Protein AF-A0A7C8ANI1-F1 (afdb_monomer)

Sequence (392 aa):
MEYELHLIQESIRAARFAHRLLIIVSVVALIFAFSPIEDNVYKNAVKELNALLSLDMHELELRYVLRTHPTPNDYLYVKSIISSYDIDLSADTTIYPFIKIELHPPLINNSIHLNYLKMEDINTAVTSPHQLYVSIAKIDQYFEDDLRNFLQSNKTELRQCDKITRIIPSYSTDNIVNITFECYNVSTGGTKYTSAQLSHPLESDKFILPFNFLDEISKANEYNTLLLKRNADNLFLPYTKQVWDQVRSELPLEARNILARKDLPLEKRLEVFGASIPQKLISKIMPGLLFAMSIYFLVHIRYLIRQQKCNHIRNYPWVITMSGFLSTAVSVTTVLLLPVIALIGTIIATWTGHISALFVVTVVISVFTMMFLVVALVEVIAIKKNTVSAKG

Structure (mmCIF, N/CA/C/O backbone):
data_AF-A0A7C8ANI1-F1
#
_entry.id   AF-A0A7C8ANI1-F1
#
loop_
_atom_site.group_PDB
_atom_site.id
_atom_site.type_symbol
_atom_site.label_atom_id
_atom_site.label_alt_id
_atom_site.label_comp_id
_atom_site.label_asym_id
_atom_site.label_entity_id
_atom_site.label_seq_id
_atom_site.pdbx_PDB_ins_code
_atom_site.Cartn_x
_atom_site.Cartn_y
_atom_site.Cartn_z
_atom_site.occupancy
_atom_site.B_iso_or_equiv
_atom_site.auth_seq_id
_atom_site.auth_comp_id
_atom_site.auth_asym_id
_atom_site.auth_atom_id
_atom_site.pdbx_PDB_model_num
ATOM 1 N N . MET A 1 1 ? -25.887 -9.175 34.860 1.00 81.50 1 MET A N 1
ATOM 2 C CA . MET A 1 1 ? -24.558 -8.586 35.129 1.00 81.50 1 MET A CA 1
ATOM 3 C C . MET A 1 1 ? -23.437 -9.390 34.469 1.00 81.50 1 MET A C 1
ATOM 5 O O . MET A 1 1 ? -22.726 -8.820 33.657 1.00 81.50 1 MET A O 1
ATOM 9 N N . GLU A 1 2 ? -23.304 -10.700 34.718 1.00 90.06 2 GLU A N 1
ATOM 10 C CA . GLU A 1 2 ? -22.256 -11.528 34.074 1.00 90.06 2 GLU A CA 1
ATOM 11 C C . GLU A 1 2 ? -22.327 -11.535 32.538 1.00 90.06 2 GLU A C 1
ATOM 13 O O . GLU A 1 2 ? -21.306 -11.381 31.872 1.00 90.06 2 GLU A O 1
ATOM 18 N N . TYR A 1 3 ? -23.535 -11.623 31.971 1.00 91.31 3 TYR A N 1
ATOM 19 C CA . TYR A 1 3 ? -23.733 -11.576 30.518 1.00 91.31 3 TYR A CA 1
ATOM 20 C C . TYR A 1 3 ? -23.260 -10.253 29.888 1.00 91.31 3 TYR A C 1
ATOM 22 O O . TYR A 1 3 ? -22.600 -10.253 28.852 1.00 91.31 3 TYR A O 1
ATOM 30 N N . GLU A 1 4 ? -23.540 -9.116 30.532 1.00 89.00 4 GLU A N 1
ATOM 31 C CA . GLU A 1 4 ? -23.100 -7.801 30.045 1.00 89.00 4 GLU A CA 1
ATOM 32 C C . GLU A 1 4 ? -21.578 -7.655 30.122 1.00 89.00 4 GLU A C 1
ATOM 34 O O . GLU A 1 4 ? -20.957 -7.139 29.192 1.00 89.00 4 GLU A O 1
ATOM 39 N N . LEU A 1 5 ? -20.961 -8.162 31.196 1.00 88.50 5 LEU A N 1
ATOM 40 C CA . LEU A 1 5 ? -19.506 -8.185 31.340 1.00 88.50 5 LEU A CA 1
ATOM 41 C C . LEU A 1 5 ? -18.855 -9.008 30.217 1.00 88.50 5 LEU A C 1
ATOM 43 O O . LEU A 1 5 ? -17.878 -8.565 29.609 1.00 88.50 5 LEU A O 1
ATOM 47 N N . HIS A 1 6 ? -19.427 -10.176 29.912 1.00 91.06 6 HIS A N 1
ATOM 48 C CA . HIS A 1 6 ? -18.974 -11.035 28.823 1.00 91.06 6 HIS A CA 1
ATOM 49 C C . HIS A 1 6 ? -19.055 -10.318 27.469 1.00 91.06 6 HIS A C 1
ATOM 51 O O . HIS A 1 6 ? -18.069 -10.264 26.734 1.00 91.06 6 HIS A O 1
ATOM 57 N N . LEU A 1 7 ? -20.189 -9.677 27.182 1.00 90.75 7 LEU A N 1
ATOM 58 C CA . LEU A 1 7 ? -20.418 -8.945 25.936 1.00 90.75 7 LEU A CA 1
ATOM 59 C C . LEU A 1 7 ? -19.448 -7.760 25.766 1.00 90.75 7 LEU A C 1
ATOM 61 O O . LEU A 1 7 ? -18.913 -7.521 24.679 1.00 90.75 7 LEU A O 1
ATOM 65 N N . ILE A 1 8 ? -19.163 -7.025 26.847 1.00 89.06 8 ILE A N 1
ATOM 66 C CA . ILE A 1 8 ? -18.154 -5.956 26.844 1.00 89.06 8 ILE A CA 1
ATOM 67 C C . ILE A 1 8 ? -16.772 -6.545 26.550 1.00 89.06 8 ILE A C 1
ATOM 69 O O . ILE A 1 8 ? -16.059 -6.031 25.686 1.00 89.06 8 ILE A O 1
ATOM 73 N N . GLN A 1 9 ? -16.396 -7.640 27.208 1.00 90.88 9 GLN A N 1
ATOM 74 C CA . GLN A 1 9 ? -15.102 -8.285 26.993 1.00 90.88 9 GLN A CA 1
ATOM 75 C C . GLN A 1 9 ? -14.919 -8.753 25.543 1.00 90.88 9 GLN A C 1
ATOM 77 O O . GLN A 1 9 ? -13.844 -8.555 24.964 1.00 90.88 9 GLN A O 1
ATOM 82 N N . GLU A 1 10 ? -15.955 -9.334 24.940 1.00 92.12 10 GLU A N 1
ATOM 83 C CA . GLU A 1 10 ? -15.951 -9.731 23.532 1.00 92.12 10 GLU A CA 1
ATOM 84 C C . GLU A 1 10 ? -15.786 -8.530 22.604 1.00 92.12 10 GLU A C 1
ATOM 86 O O . GLU A 1 10 ? -14.931 -8.558 21.717 1.00 92.12 10 GLU A O 1
ATOM 91 N N . SER A 1 11 ? -16.512 -7.437 22.850 1.00 90.81 11 SER A N 1
ATOM 92 C CA . SER A 1 11 ? -16.391 -6.227 22.030 1.00 90.81 11 SER A CA 1
ATOM 93 C C . SER A 1 11 ? -15.003 -5.583 22.118 1.00 90.81 11 SER A C 1
ATOM 95 O O . SER A 1 11 ? -14.434 -5.178 21.105 1.00 90.81 11 SER A O 1
ATOM 97 N N . ILE A 1 12 ? -14.384 -5.572 23.304 1.00 91.25 12 ILE A N 1
ATOM 98 C CA . ILE A 1 12 ? -13.010 -5.092 23.482 1.00 91.25 12 ILE A CA 1
ATOM 99 C C . ILE A 1 12 ? -12.028 -5.996 22.726 1.00 91.25 12 ILE A C 1
ATOM 101 O O . ILE A 1 12 ? -11.065 -5.508 22.124 1.00 91.25 12 ILE A O 1
ATOM 105 N N . ARG A 1 13 ? -12.237 -7.319 22.761 1.00 93.50 13 ARG A N 1
ATOM 106 C CA . ARG A 1 13 ? -11.413 -8.283 22.020 1.00 93.50 13 ARG A CA 1
ATOM 107 C C . ARG A 1 13 ? -11.544 -8.054 20.511 1.00 93.50 13 ARG A C 1
ATOM 109 O O . ARG A 1 13 ? -10.523 -8.012 19.827 1.00 93.50 13 ARG A O 1
ATOM 116 N N . ALA A 1 14 ? -12.762 -7.831 20.021 1.00 95.00 14 ALA A N 1
ATOM 117 C CA . ALA A 1 14 ? -13.040 -7.543 18.619 1.00 95.00 14 ALA A CA 1
ATOM 118 C C . ALA A 1 14 ? -12.421 -6.212 18.162 1.00 95.00 14 ALA A C 1
ATOM 120 O O . ALA A 1 14 ? -11.743 -6.181 17.137 1.00 95.00 14 ALA A O 1
ATOM 121 N N . ALA A 1 15 ? -12.544 -5.142 18.955 1.00 93.69 15 ALA A N 1
ATOM 122 C CA . ALA A 1 15 ? -11.923 -3.847 18.668 1.00 93.69 15 ALA A CA 1
ATOM 123 C C . ALA A 1 15 ? -10.386 -3.939 18.612 1.00 93.69 15 ALA A C 1
ATOM 125 O O . ALA A 1 15 ? -9.749 -3.383 17.715 1.00 93.69 15 ALA A O 1
ATOM 126 N N . ARG A 1 16 ? -9.773 -4.691 19.539 1.00 94.94 16 ARG A N 1
ATOM 127 C CA . ARG A 1 16 ? -8.323 -4.946 19.537 1.00 94.94 16 ARG A CA 1
ATOM 128 C C . ARG A 1 16 ? -7.883 -5.739 18.314 1.00 94.94 16 ARG A C 1
ATOM 130 O O . ARG A 1 16 ? -6.843 -5.423 17.737 1.00 94.94 16 ARG A O 1
ATOM 137 N N . PHE A 1 17 ? -8.649 -6.757 17.938 1.00 95.50 17 PHE A N 1
ATOM 138 C CA . PHE A 1 17 ? -8.391 -7.536 16.734 1.00 95.50 17 PHE A CA 1
ATOM 139 C C . PHE A 1 17 ? -8.477 -6.654 15.482 1.00 95.50 17 PHE A C 1
ATOM 141 O O . PHE A 1 17 ? -7.524 -6.622 14.708 1.00 95.50 17 PHE A O 1
ATOM 148 N N . ALA A 1 18 ? -9.545 -5.862 15.351 1.00 95.81 18 ALA A N 1
ATOM 149 C CA . ALA A 1 18 ? -9.738 -4.914 14.255 1.00 95.81 18 ALA A CA 1
ATOM 150 C C . ALA A 1 18 ? -8.567 -3.929 14.130 1.00 95.81 18 ALA A C 1
ATOM 152 O O . ALA A 1 18 ? -8.031 -3.740 13.045 1.00 95.81 18 ALA A O 1
ATOM 153 N N . HIS A 1 19 ? -8.115 -3.355 15.248 1.00 96.25 19 HIS A N 1
ATOM 154 C CA . HIS A 1 19 ? -6.981 -2.432 15.259 1.00 96.25 19 HIS A CA 1
ATOM 155 C C . HIS A 1 19 ? -5.670 -3.096 14.822 1.00 96.25 19 HIS A C 1
ATOM 157 O O . HIS A 1 19 ? -4.934 -2.533 14.017 1.00 96.25 19 HIS A O 1
ATOM 163 N N . ARG A 1 20 ? -5.370 -4.304 15.319 1.00 96.25 20 ARG A N 1
ATOM 164 C CA . ARG A 1 20 ? -4.170 -5.052 14.903 1.00 96.25 20 ARG A CA 1
ATOM 165 C C . ARG A 1 20 ? -4.216 -5.392 13.419 1.00 96.25 20 ARG A C 1
ATOM 167 O O . ARG A 1 20 ? -3.208 -5.248 12.737 1.00 96.25 20 ARG A O 1
ATOM 174 N N . LEU A 1 21 ? -5.379 -5.810 12.928 1.00 96.44 21 LEU A N 1
ATOM 175 C CA . LEU A 1 21 ? -5.574 -6.137 11.524 1.00 96.44 21 LEU A CA 1
ATOM 176 C C . LEU A 1 21 ? -5.423 -4.894 10.640 1.00 96.44 21 LEU A C 1
ATOM 178 O O . LEU A 1 21 ? -4.725 -4.960 9.636 1.00 96.44 21 LEU A O 1
ATOM 182 N N . LEU A 1 22 ? -5.973 -3.747 11.057 1.00 96.62 22 LEU A N 1
ATOM 183 C CA . LEU A 1 22 ? -5.786 -2.461 10.380 1.00 96.62 22 LEU A CA 1
ATOM 184 C C . LEU A 1 22 ? -4.300 -2.089 10.280 1.00 96.62 22 LEU A C 1
ATOM 186 O O . LEU A 1 22 ? -3.849 -1.693 9.207 1.00 96.62 22 LEU A O 1
ATOM 190 N N . ILE A 1 23 ? -3.526 -2.266 11.358 1.00 97.25 23 ILE A N 1
ATOM 191 C CA . ILE A 1 23 ? -2.072 -2.037 11.349 1.00 97.25 23 ILE A CA 1
ATOM 192 C C . ILE A 1 23 ? -1.388 -2.974 10.350 1.00 97.25 23 ILE A C 1
ATOM 194 O O . ILE A 1 23 ? -0.642 -2.497 9.502 1.00 97.25 23 ILE A O 1
ATOM 198 N N . ILE A 1 24 ? -1.649 -4.285 10.419 1.00 96.12 24 ILE A N 1
ATOM 199 C CA . ILE A 1 24 ? -1.022 -5.279 9.532 1.00 96.12 24 ILE A CA 1
ATOM 200 C C . ILE A 1 24 ? -1.325 -4.953 8.068 1.00 96.12 24 ILE A C 1
ATOM 202 O O . ILE A 1 24 ? -0.405 -4.863 7.261 1.00 96.12 24 ILE A O 1
ATOM 206 N N . VAL A 1 25 ? -2.595 -4.715 7.734 1.00 95.31 25 VAL A N 1
ATOM 207 C CA . VAL A 1 25 ? -3.017 -4.364 6.372 1.00 95.31 25 VAL A CA 1
ATOM 208 C C . VAL A 1 25 ? -2.345 -3.071 5.910 1.00 95.31 25 VAL A C 1
ATOM 210 O O . VAL A 1 25 ? -1.868 -3.010 4.781 1.00 95.31 25 VAL A O 1
ATOM 213 N N . SER A 1 26 ? -2.235 -2.065 6.781 1.00 96.69 26 SER A N 1
ATOM 214 C CA . SER A 1 26 ? -1.578 -0.797 6.441 1.00 96.69 26 SER A CA 1
ATOM 215 C C . SER A 1 26 ? -0.073 -0.958 6.219 1.00 96.69 26 SER A C 1
ATOM 217 O O . SER A 1 26 ? 0.465 -0.386 5.278 1.00 96.69 26 SER A O 1
ATOM 219 N N . VAL A 1 27 ? 0.615 -1.759 7.039 1.00 95.88 27 VAL A N 1
ATOM 220 C CA . VAL A 1 27 ? 2.045 -2.059 6.852 1.00 95.88 27 VAL A CA 1
ATOM 221 C C . VAL A 1 27 ? 2.265 -2.809 5.545 1.00 95.88 27 VAL A C 1
ATOM 223 O O . VAL A 1 27 ? 3.149 -2.445 4.778 1.00 95.88 27 VAL A O 1
ATOM 226 N N . VAL A 1 28 ? 1.437 -3.815 5.259 1.00 92.94 28 VAL A N 1
ATOM 227 C CA . VAL A 1 28 ? 1.492 -4.557 3.997 1.00 92.94 28 VAL A CA 1
ATOM 228 C C . VAL A 1 28 ? 1.289 -3.597 2.824 1.00 92.94 28 VAL A C 1
ATOM 230 O O . VAL A 1 28 ? 2.134 -3.537 1.937 1.00 92.94 28 VAL A O 1
ATOM 233 N N . ALA A 1 29 ? 0.241 -2.772 2.853 1.00 93.50 29 ALA A N 1
ATOM 234 C CA . ALA A 1 29 ? -0.024 -1.749 1.841 1.00 93.50 29 ALA A CA 1
ATOM 235 C C . ALA A 1 29 ? 1.158 -0.792 1.630 1.00 93.50 29 ALA A C 1
ATOM 237 O O . ALA A 1 29 ? 1.475 -0.442 0.495 1.00 93.50 29 ALA A O 1
ATOM 238 N N . LEU A 1 30 ? 1.829 -0.401 2.713 1.00 93.88 30 LEU A N 1
ATOM 239 C CA . LEU A 1 30 ? 2.986 0.482 2.682 1.00 93.88 30 LEU A CA 1
ATOM 240 C C . LEU A 1 30 ? 4.196 -0.201 2.035 1.00 93.88 30 LEU A C 1
ATOM 242 O O . LEU A 1 30 ? 4.801 0.371 1.133 1.00 93.88 30 LEU A O 1
ATOM 246 N N . ILE A 1 31 ? 4.500 -1.443 2.419 1.00 91.94 31 ILE A N 1
ATOM 247 C CA . ILE A 1 31 ? 5.543 -2.254 1.770 1.00 91.94 31 ILE A CA 1
ATOM 248 C C . ILE A 1 31 ? 5.260 -2.356 0.267 1.00 91.94 31 ILE A C 1
ATOM 250 O O . ILE A 1 31 ? 6.164 -2.178 -0.541 1.00 91.94 31 ILE A O 1
ATOM 254 N N . PHE A 1 32 ? 4.000 -2.555 -0.121 1.00 87.56 32 PHE A N 1
ATOM 255 C CA . PHE A 1 32 ? 3.591 -2.606 -1.525 1.00 87.56 32 PHE A CA 1
ATOM 256 C C . PHE A 1 32 ? 3.730 -1.284 -2.271 1.00 87.56 32 PHE A C 1
ATOM 258 O O . PHE A 1 32 ? 4.059 -1.287 -3.458 1.00 87.56 32 PHE A O 1
ATOM 265 N N . ALA A 1 33 ? 3.442 -0.172 -1.606 1.00 89.56 33 ALA A N 1
ATOM 266 C CA . ALA A 1 33 ? 3.549 1.152 -2.195 1.00 89.56 33 ALA A CA 1
ATOM 267 C C . ALA A 1 33 ? 5.011 1.576 -2.394 1.00 89.56 33 ALA A C 1
ATOM 269 O O . ALA A 1 33 ? 5.327 2.207 -3.399 1.00 89.56 33 ALA A O 1
ATOM 270 N N . PHE A 1 34 ? 5.891 1.215 -1.455 1.00 87.31 34 PHE A N 1
ATOM 271 C CA . PHE A 1 34 ? 7.302 1.608 -1.462 1.00 87.31 34 PHE A CA 1
ATOM 272 C C . PHE A 1 34 ? 8.254 0.548 -2.021 1.00 87.31 34 PHE A C 1
ATOM 274 O O . PHE A 1 34 ? 9.445 0.827 -2.152 1.00 87.31 34 PHE A O 1
ATOM 281 N N . SER A 1 35 ? 7.766 -0.652 -2.350 1.00 85.25 35 SER A N 1
ATOM 282 C CA . SER A 1 35 ? 8.592 -1.686 -2.971 1.00 85.25 35 SER A CA 1
ATOM 283 C C . SER A 1 35 ? 9.218 -1.127 -4.258 1.00 85.25 35 SER A C 1
ATOM 285 O O . SER A 1 35 ? 8.483 -0.649 -5.135 1.00 85.25 35 SER A O 1
ATOM 287 N N . PRO A 1 36 ? 10.563 -1.113 -4.357 1.00 71.25 36 PRO A N 1
ATOM 288 C CA . PRO A 1 36 ? 11.253 -0.524 -5.488 1.00 71.25 36 PRO A CA 1
ATOM 289 C C . PRO A 1 36 ? 10.829 -1.223 -6.774 1.00 71.25 36 PRO A C 1
ATOM 291 O O . PRO A 1 36 ? 10.674 -2.439 -6.851 1.00 71.25 36 PRO A O 1
ATOM 294 N N . ILE A 1 37 ? 10.620 -0.413 -7.803 1.00 65.81 37 ILE A N 1
ATOM 295 C CA . ILE A 1 37 ? 10.204 -0.882 -9.115 1.00 65.81 37 ILE A CA 1
ATOM 296 C C . ILE A 1 37 ? 11.423 -1.518 -9.798 1.00 65.81 37 ILE A C 1
ATOM 298 O O . ILE A 1 37 ? 12.169 -0.831 -10.495 1.00 65.81 37 ILE A O 1
ATOM 302 N N . GLU A 1 38 ? 11.629 -2.824 -9.608 1.00 64.62 38 GLU A N 1
ATOM 303 C CA . GLU A 1 38 ? 12.685 -3.581 -10.308 1.00 64.62 38 GLU A CA 1
ATOM 304 C C . GLU A 1 38 ? 12.512 -3.561 -11.838 1.00 64.62 38 GLU A C 1
ATOM 306 O O . GLU A 1 38 ? 13.493 -3.714 -12.569 1.00 64.62 38 GLU A O 1
ATOM 311 N N . ASP A 1 39 ? 11.306 -3.251 -12.341 1.00 62.88 39 ASP A N 1
ATOM 312 C CA . ASP A 1 39 ? 11.027 -3.105 -13.779 1.00 62.88 39 ASP A CA 1
ATOM 313 C C . ASP A 1 39 ? 11.943 -2.088 -14.471 1.00 62.88 39 ASP A C 1
ATOM 315 O O . ASP A 1 39 ? 12.122 -2.153 -15.688 1.00 62.88 39 ASP A O 1
ATOM 319 N N . ASN A 1 40 ? 12.533 -1.141 -13.731 1.00 66.06 40 ASN A N 1
ATOM 320 C CA . ASN A 1 40 ? 13.383 -0.135 -14.351 1.00 66.06 40 ASN A CA 1
ATOM 321 C C . ASN A 1 40 ? 14.710 -0.734 -14.843 1.00 66.06 40 ASN A C 1
ATOM 323 O O . ASN A 1 40 ? 15.184 -0.331 -15.896 1.00 66.06 40 ASN A O 1
ATOM 327 N N . VAL A 1 41 ? 15.285 -1.729 -14.156 1.00 76.69 41 VAL A N 1
ATOM 328 C CA . VAL A 1 41 ? 16.593 -2.296 -14.539 1.00 76.69 41 VAL A CA 1
ATOM 329 C C . VAL A 1 41 ? 16.498 -3.026 -15.873 1.00 76.69 41 VAL A C 1
ATOM 331 O O . VAL A 1 41 ? 17.240 -2.710 -16.795 1.00 76.69 41 VAL A O 1
ATOM 334 N N . TYR A 1 42 ? 15.551 -3.956 -16.023 1.00 76.38 42 TYR A N 1
ATOM 335 C CA . TYR A 1 42 ? 15.403 -4.687 -17.283 1.00 76.38 42 TYR A CA 1
ATOM 336 C C . TYR A 1 42 ? 14.910 -3.783 -18.417 1.00 76.38 42 TYR A C 1
ATOM 338 O O . TYR A 1 42 ? 15.447 -3.838 -19.518 1.00 76.38 42 TYR A O 1
ATOM 346 N N . LYS A 1 43 ? 13.946 -2.887 -18.157 1.00 76.19 43 LYS A N 1
ATOM 347 C CA . LYS A 1 43 ? 13.476 -1.941 -19.179 1.00 76.19 43 LYS A CA 1
ATOM 348 C C . LYS A 1 43 ? 14.593 -1.002 -19.638 1.00 76.19 43 LYS A C 1
ATOM 350 O O . LYS A 1 43 ? 14.669 -0.694 -20.824 1.00 76.19 43 LYS A O 1
ATOM 355 N N . ASN A 1 44 ? 15.463 -0.565 -18.729 1.00 80.88 44 ASN A N 1
ATOM 356 C CA . ASN A 1 44 ? 16.629 0.237 -19.084 1.00 80.88 44 ASN A CA 1
ATOM 357 C C . ASN A 1 44 ? 17.696 -0.595 -19.799 1.00 80.88 44 ASN A C 1
ATOM 359 O O . ASN A 1 44 ? 18.273 -0.085 -20.746 1.00 80.88 44 ASN A O 1
ATOM 363 N N . ALA A 1 45 ? 17.889 -1.869 -19.446 1.00 83.44 45 ALA A N 1
ATOM 364 C CA . ALA A 1 45 ? 18.757 -2.785 -20.190 1.00 83.44 45 ALA A CA 1
ATOM 365 C C . ALA A 1 45 ? 18.266 -2.997 -21.633 1.00 83.44 45 ALA A C 1
ATOM 367 O O . ALA A 1 45 ? 19.050 -2.942 -22.571 1.00 83.44 45 ALA A O 1
ATOM 368 N N . VAL A 1 46 ? 16.956 -3.168 -21.840 1.00 81.88 46 VAL A N 1
ATOM 369 C CA . VAL A 1 46 ? 16.367 -3.269 -23.186 1.00 81.88 46 VAL A CA 1
ATOM 370 C C . VAL A 1 46 ? 16.520 -1.954 -23.953 1.00 81.88 46 VAL A C 1
ATOM 372 O O . VAL A 1 46 ? 16.843 -1.973 -25.135 1.00 81.88 46 VAL A O 1
ATOM 375 N N . LYS A 1 47 ? 16.332 -0.799 -23.300 1.00 78.88 47 LYS A N 1
ATOM 376 C CA . LYS A 1 47 ? 16.595 0.511 -23.921 1.00 78.88 47 LYS A CA 1
ATOM 377 C C . LYS A 1 47 ? 18.063 0.684 -24.305 1.00 78.88 47 LYS A C 1
ATOM 379 O O . LYS A 1 47 ? 18.330 1.162 -25.397 1.00 78.88 47 LYS A O 1
ATOM 384 N N . GLU A 1 48 ? 18.985 0.298 -23.427 1.00 81.62 48 GLU A N 1
ATOM 385 C CA . GLU A 1 48 ? 20.424 0.298 -23.691 1.00 81.62 48 GLU A CA 1
ATOM 386 C C . GLU A 1 48 ? 20.764 -0.597 -24.885 1.00 81.62 48 GLU A C 1
ATOM 388 O O . GLU A 1 48 ? 21.453 -0.155 -25.798 1.00 81.62 48 GLU A O 1
ATOM 393 N N . LEU A 1 49 ? 20.229 -1.820 -24.926 1.00 80.62 49 LEU A N 1
ATOM 394 C CA . LEU A 1 49 ? 20.448 -2.751 -26.030 1.00 80.62 49 LEU A CA 1
ATOM 395 C C . LEU A 1 49 ? 19.864 -2.227 -27.346 1.00 80.62 49 LEU A C 1
ATOM 397 O O . LEU A 1 49 ? 20.532 -2.282 -28.370 1.00 80.62 49 LEU A O 1
ATOM 401 N N . ASN A 1 50 ? 18.650 -1.676 -27.328 1.00 76.94 50 ASN A N 1
ATOM 402 C CA . ASN A 1 50 ? 18.042 -1.078 -28.517 1.00 76.94 50 ASN A CA 1
ATOM 403 C C . ASN A 1 50 ? 18.818 0.156 -28.990 1.00 76.94 50 ASN A C 1
ATOM 405 O O . ASN A 1 50 ? 18.967 0.348 -30.192 1.00 76.94 50 ASN A O 1
ATOM 409 N N . ALA A 1 51 ? 19.348 0.959 -28.063 1.00 74.62 51 ALA A N 1
ATOM 410 C CA . ALA A 1 51 ? 20.228 2.070 -28.399 1.00 74.62 51 ALA A CA 1
ATOM 411 C C . ALA A 1 51 ? 21.510 1.565 -29.076 1.00 74.62 51 ALA A C 1
ATOM 413 O O . ALA A 1 51 ? 21.897 2.117 -30.097 1.00 74.62 51 ALA A O 1
ATOM 414 N N . LEU A 1 52 ? 22.119 0.479 -28.587 1.00 74.69 52 LEU A N 1
ATOM 415 C CA . LEU A 1 52 ? 23.271 -0.145 -29.251 1.00 74.69 52 LEU A CA 1
ATOM 416 C C . LEU A 1 52 ? 22.931 -0.713 -30.626 1.00 74.69 52 LEU A C 1
ATOM 418 O O . LEU A 1 52 ? 23.708 -0.536 -31.552 1.00 74.69 52 LEU A O 1
ATOM 422 N N . LEU A 1 53 ? 21.787 -1.386 -30.767 1.00 74.62 53 LEU A N 1
ATOM 423 C CA . LEU A 1 53 ? 21.340 -1.939 -32.048 1.00 74.62 53 LEU A CA 1
ATOM 424 C C . LEU A 1 53 ? 21.036 -0.842 -33.074 1.00 74.62 53 LEU A C 1
ATOM 426 O O . LEU A 1 53 ? 21.134 -1.089 -34.270 1.00 74.62 53 LEU A O 1
ATOM 430 N N . SER A 1 54 ? 20.666 0.356 -32.611 1.00 74.12 54 SER A N 1
ATOM 431 C CA . SER A 1 54 ? 20.469 1.524 -33.472 1.00 74.12 54 SER A CA 1
ATOM 432 C C . SER A 1 54 ? 21.764 2.241 -33.850 1.00 74.12 54 SER A C 1
ATOM 434 O O . SER A 1 54 ? 21.729 3.121 -34.706 1.00 74.12 54 SER A O 1
ATOM 436 N N . LEU A 1 55 ? 22.894 1.898 -33.220 1.00 71.12 55 LEU A N 1
ATOM 437 C CA . LEU A 1 55 ? 24.185 2.441 -33.619 1.00 71.12 55 LEU A CA 1
ATOM 438 C C . LEU A 1 55 ? 24.643 1.714 -34.877 1.00 71.12 55 LEU A C 1
ATOM 440 O O . LEU A 1 55 ? 24.816 0.494 -34.874 1.00 71.12 55 LEU A O 1
ATOM 444 N N . ASP A 1 56 ? 24.889 2.480 -35.935 1.00 77.31 56 ASP A N 1
ATOM 445 C CA . ASP A 1 56 ? 25.637 1.968 -37.068 1.00 77.31 56 ASP A CA 1
ATOM 446 C C . ASP A 1 56 ? 27.075 1.704 -36.602 1.00 77.31 56 ASP A C 1
ATOM 448 O O . ASP A 1 56 ? 27.871 2.612 -36.340 1.00 77.31 56 ASP A O 1
ATOM 452 N N . MET A 1 57 ? 27.392 0.423 -36.424 1.00 70.00 57 MET A N 1
ATOM 453 C CA . MET A 1 57 ? 28.711 -0.010 -35.976 1.00 70.00 57 MET A CA 1
ATOM 454 C C . MET A 1 57 ? 29.797 0.422 -36.965 1.00 70.00 57 MET A C 1
ATOM 456 O O . MET A 1 57 ? 30.916 0.695 -36.530 1.00 70.00 57 MET A O 1
ATOM 460 N N . HIS A 1 58 ? 29.468 0.566 -38.254 1.00 66.88 58 HIS A N 1
ATOM 461 C CA . HIS A 1 58 ? 30.398 1.097 -39.244 1.00 66.88 58 HIS A CA 1
ATOM 462 C C . HIS A 1 58 ? 30.664 2.580 -39.023 1.00 66.88 58 HIS A C 1
ATOM 464 O O . HIS A 1 58 ? 31.817 2.999 -39.080 1.00 66.88 58 HIS A O 1
ATOM 470 N N . GLU A 1 59 ? 29.649 3.369 -38.676 1.00 68.88 59 GLU A N 1
ATOM 471 C CA . GLU A 1 59 ? 29.832 4.780 -38.335 1.00 68.88 59 GLU A CA 1
ATOM 472 C C . GLU A 1 59 ? 30.714 4.954 -37.085 1.00 68.88 59 GLU A C 1
ATOM 474 O O . GLU A 1 59 ? 31.581 5.831 -37.031 1.00 68.88 59 GLU A O 1
ATOM 479 N N . LEU A 1 60 ? 30.539 4.100 -36.074 1.00 67.25 60 LEU A N 1
ATOM 480 C CA . LEU A 1 60 ? 31.370 4.129 -34.867 1.00 67.25 60 LEU A CA 1
ATOM 481 C C . LEU A 1 60 ? 32.814 3.705 -35.133 1.00 67.25 60 LEU A C 1
ATOM 483 O O . LEU A 1 60 ? 33.733 4.339 -34.609 1.00 67.25 60 LEU A O 1
ATOM 487 N N . GLU A 1 61 ? 33.021 2.664 -35.938 1.00 69.69 61 GLU A N 1
ATOM 488 C CA . GLU A 1 61 ? 34.347 2.214 -36.359 1.00 69.69 61 GLU A CA 1
ATOM 489 C C . GLU A 1 61 ? 35.054 3.305 -37.173 1.00 69.69 61 GLU A C 1
ATOM 491 O O . GLU A 1 61 ? 36.198 3.657 -36.880 1.00 69.69 61 GLU A O 1
ATOM 496 N N . LEU A 1 62 ? 34.329 3.950 -38.091 1.00 64.06 62 LEU A N 1
ATOM 497 C CA . LEU A 1 62 ? 34.795 5.096 -38.864 1.00 64.06 62 LEU A CA 1
ATOM 498 C C . LEU A 1 62 ? 35.231 6.250 -37.954 1.00 64.06 62 LEU A C 1
ATOM 500 O O . LEU A 1 62 ? 36.348 6.756 -38.065 1.00 64.06 62 LEU A O 1
ATOM 504 N N . ARG A 1 63 ? 34.372 6.647 -37.007 1.00 66.69 63 ARG A N 1
ATOM 505 C CA . ARG A 1 63 ? 34.657 7.716 -36.037 1.00 66.69 63 ARG A CA 1
ATOM 506 C C . ARG A 1 63 ? 35.834 7.366 -35.127 1.00 66.69 63 ARG A C 1
ATOM 508 O O . ARG A 1 63 ? 36.589 8.262 -34.752 1.00 66.69 63 ARG A O 1
ATOM 515 N N . TYR A 1 64 ? 35.998 6.097 -34.752 1.00 69.50 64 TYR A N 1
ATOM 516 C CA . TYR A 1 64 ? 37.126 5.645 -33.941 1.00 69.50 64 TYR A CA 1
ATOM 517 C C . TYR A 1 64 ? 38.438 5.741 -34.719 1.00 69.50 64 TYR A C 1
ATOM 519 O O . TYR A 1 64 ? 39.362 6.397 -34.241 1.00 69.50 64 TYR A O 1
ATOM 527 N N . VAL A 1 65 ? 38.489 5.182 -35.933 1.00 66.06 65 VAL A N 1
ATOM 528 C CA . VAL A 1 65 ? 39.675 5.224 -36.803 1.00 66.06 65 VAL A CA 1
ATOM 529 C C . VAL A 1 65 ? 40.076 6.668 -37.107 1.00 66.06 65 VAL A C 1
ATOM 531 O O . VAL A 1 65 ? 41.238 7.028 -36.932 1.00 66.06 65 VAL A O 1
ATOM 534 N N . LEU A 1 66 ? 39.111 7.531 -37.448 1.00 64.06 66 LEU A N 1
ATOM 535 C CA . LEU A 1 66 ? 39.354 8.959 -37.692 1.00 64.06 66 LEU A CA 1
ATOM 536 C C . LEU A 1 66 ? 39.880 9.704 -36.454 1.00 64.06 66 LEU A C 1
ATOM 538 O O . LEU A 1 66 ? 40.570 10.715 -36.583 1.00 64.06 66 LEU A O 1
ATOM 542 N N . ARG A 1 67 ? 39.559 9.228 -35.245 1.00 66.75 67 ARG A N 1
ATOM 543 C CA . ARG A 1 67 ? 39.982 9.855 -33.987 1.00 66.75 67 ARG A CA 1
ATOM 544 C C . ARG A 1 67 ? 41.348 9.371 -33.512 1.00 66.75 67 ARG A C 1
ATOM 546 O O . ARG A 1 67 ? 42.100 10.171 -32.959 1.00 66.75 67 ARG A O 1
ATOM 553 N N . THR A 1 68 ? 41.660 8.087 -33.663 1.00 62.59 68 THR A N 1
ATOM 554 C CA . THR A 1 68 ? 42.939 7.516 -33.211 1.00 62.59 68 THR A CA 1
ATOM 555 C C . THR A 1 68 ? 44.057 7.701 -34.228 1.00 62.59 68 THR A C 1
ATOM 557 O O . THR A 1 68 ? 45.223 7.748 -33.837 1.00 62.59 68 THR A O 1
ATOM 560 N N . HIS A 1 69 ? 43.715 7.862 -35.506 1.00 60.91 69 HIS A N 1
ATOM 561 C CA . HIS A 1 69 ? 44.669 7.970 -36.602 1.00 60.91 69 HIS A CA 1
ATOM 562 C C . HIS A 1 69 ? 44.306 9.156 -37.517 1.00 60.91 69 HIS A C 1
ATOM 564 O O . HIS A 1 69 ? 43.679 8.981 -38.558 1.00 60.91 69 HIS A O 1
ATOM 570 N N . PRO A 1 70 ? 44.654 10.402 -37.128 1.00 56.75 70 PRO A N 1
ATOM 571 C CA . PRO A 1 70 ? 44.258 11.605 -37.863 1.00 56.75 70 PRO A CA 1
ATOM 572 C C . PRO A 1 70 ? 45.138 11.893 -39.092 1.00 56.75 70 PRO A C 1
ATOM 574 O O . PRO A 1 70 ? 45.109 13.013 -39.608 1.00 56.75 70 PRO A O 1
ATOM 577 N N . THR A 1 71 ? 45.985 10.958 -39.543 1.00 71.25 71 THR A N 1
ATOM 578 C CA . THR A 1 71 ? 46.914 11.265 -40.635 1.00 71.25 71 THR A CA 1
ATOM 579 C C . THR A 1 71 ? 46.220 11.166 -42.002 1.00 71.25 71 THR A C 1
ATOM 581 O O . THR A 1 71 ? 45.296 10.372 -42.181 1.00 71.25 71 THR A O 1
ATOM 584 N N . PRO A 1 72 ? 46.657 11.938 -43.015 1.00 58.91 72 PRO A N 1
ATOM 585 C CA . PRO A 1 72 ? 46.054 11.920 -44.353 1.00 58.91 72 PRO A CA 1
ATOM 586 C C . PRO A 1 72 ? 46.045 10.540 -45.031 1.00 58.91 72 PRO A C 1
ATOM 588 O O . PRO A 1 72 ? 45.195 10.276 -45.879 1.00 58.91 72 PRO A O 1
ATOM 591 N N . ASN A 1 73 ? 46.970 9.653 -44.656 1.00 60.66 73 ASN A N 1
ATOM 592 C CA . ASN A 1 73 ? 47.041 8.294 -45.194 1.00 60.66 73 ASN A CA 1
ATOM 593 C C . ASN A 1 73 ? 45.981 7.369 -44.580 1.00 60.66 73 ASN A C 1
ATOM 595 O O . ASN A 1 73 ? 45.498 6.461 -45.254 1.00 60.66 73 ASN A O 1
ATOM 599 N N . ASP A 1 74 ? 45.546 7.642 -43.351 1.00 58.66 74 ASP A N 1
ATOM 600 C CA . ASP A 1 74 ? 44.493 6.877 -42.679 1.00 58.66 74 ASP A CA 1
ATOM 601 C C . ASP A 1 74 ? 43.118 7.181 -43.291 1.00 58.66 74 ASP A C 1
ATOM 603 O O . ASP A 1 74 ? 42.257 6.308 -43.366 1.00 58.66 74 ASP A O 1
ATOM 607 N N . TYR A 1 75 ? 42.941 8.380 -43.858 1.00 57.88 75 TYR A N 1
ATOM 608 C CA . TYR A 1 75 ? 41.764 8.725 -44.660 1.00 57.88 75 TYR A CA 1
ATOM 609 C C . TYR A 1 75 ? 41.653 7.868 -45.929 1.00 57.88 75 TYR A C 1
ATOM 611 O O . TYR A 1 75 ? 40.555 7.485 -46.331 1.00 57.88 75 TYR A O 1
ATOM 619 N N . LEU A 1 76 ? 42.784 7.525 -46.558 1.00 61.81 76 LEU A N 1
ATOM 620 C CA . LEU A 1 76 ? 42.806 6.627 -47.717 1.00 61.81 76 LEU A CA 1
ATOM 621 C C . LEU A 1 76 ? 42.486 5.183 -47.316 1.00 61.81 76 LEU A C 1
ATOM 623 O O . LEU A 1 76 ? 41.782 4.496 -48.053 1.00 61.81 76 LEU A O 1
ATOM 627 N N . TYR A 1 77 ? 42.935 4.749 -46.136 1.00 62.75 77 TYR A N 1
ATOM 628 C CA . TYR A 1 77 ? 42.581 3.449 -45.567 1.00 62.75 77 TYR A CA 1
ATOM 629 C C . TYR A 1 77 ? 41.081 3.366 -45.246 1.00 62.75 77 TYR A C 1
ATOM 631 O O . TYR A 1 77 ? 40.403 2.435 -45.675 1.00 62.75 77 TYR A O 1
ATOM 639 N N . VAL A 1 78 ? 40.525 4.400 -44.617 1.00 58.72 78 VAL A N 1
ATOM 640 C CA . VAL A 1 78 ? 39.084 4.536 -44.375 1.00 58.72 78 VAL A CA 1
ATOM 641 C C . VAL A 1 78 ? 38.293 4.521 -45.687 1.00 58.72 78 VAL A C 1
ATOM 643 O O . VAL A 1 78 ? 37.315 3.788 -45.817 1.00 58.72 78 VAL A O 1
ATOM 646 N N . LYS A 1 79 ? 38.754 5.260 -46.701 1.00 63.22 79 LYS A N 1
ATOM 647 C CA . LYS A 1 79 ? 38.153 5.261 -48.040 1.00 63.22 79 LYS A CA 1
ATOM 648 C C . LYS A 1 79 ? 38.207 3.878 -48.699 1.00 63.22 79 LYS A C 1
ATOM 650 O O . LYS A 1 79 ? 37.244 3.497 -49.358 1.00 63.22 79 LYS A O 1
ATOM 655 N N . SER A 1 80 ? 39.287 3.117 -48.495 1.00 65.31 80 SER A N 1
ATOM 656 C CA . SER A 1 80 ? 39.388 1.742 -49.001 1.00 65.31 80 SER A CA 1
ATOM 657 C C . SER A 1 80 ? 38.431 0.779 -48.296 1.00 65.31 80 SER A C 1
ATOM 659 O O . SE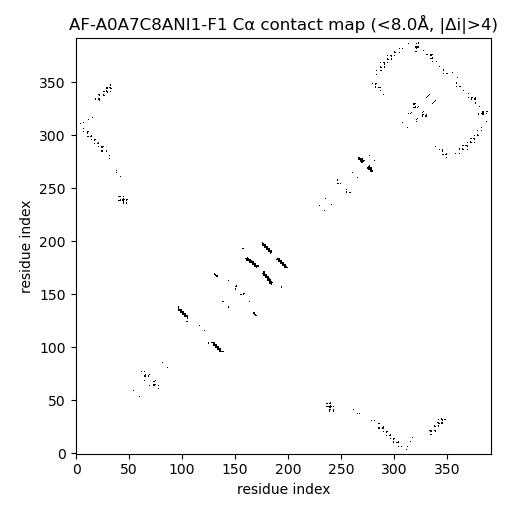R A 1 80 ? 37.811 -0.043 -48.966 1.00 65.31 80 SER A O 1
ATOM 661 N N . ILE A 1 81 ? 38.231 0.939 -46.982 1.00 61.00 81 ILE A N 1
ATOM 662 C CA . ILE A 1 81 ? 37.256 0.162 -46.208 1.00 61.00 81 ILE A CA 1
ATOM 663 C C . ILE A 1 81 ? 35.845 0.455 -46.723 1.00 61.00 81 ILE A C 1
ATOM 665 O O . ILE A 1 81 ? 35.151 -0.471 -47.131 1.00 61.00 81 ILE A O 1
ATOM 669 N N . ILE A 1 82 ? 35.459 1.731 -46.820 1.00 60.53 82 ILE A N 1
ATOM 670 C CA . ILE A 1 82 ? 34.152 2.149 -47.354 1.00 60.53 82 ILE A CA 1
ATOM 671 C C . ILE A 1 82 ? 33.913 1.563 -48.754 1.00 60.53 82 ILE A C 1
ATOM 673 O O . ILE A 1 82 ? 32.851 1.006 -49.012 1.00 60.53 82 ILE A O 1
ATOM 677 N N . SER A 1 83 ? 34.916 1.625 -49.639 1.00 61.34 83 SER A N 1
ATOM 678 C CA . SER A 1 83 ? 34.799 1.082 -50.999 1.00 61.34 83 SER A CA 1
ATOM 679 C C . SER A 1 83 ? 34.690 -0.444 -51.057 1.00 61.34 83 SER A C 1
ATOM 681 O O . SER A 1 83 ? 34.167 -0.978 -52.026 1.00 61.34 83 SER A O 1
ATOM 683 N N . SER A 1 84 ? 35.184 -1.155 -50.039 1.00 62.88 84 SER A N 1
ATOM 684 C CA . SER A 1 84 ? 35.156 -2.622 -49.994 1.00 62.88 84 SER A CA 1
ATOM 685 C C . SER A 1 84 ? 33.833 -3.202 -49.488 1.00 62.88 84 SER A C 1
ATOM 687 O O . SER A 1 84 ? 33.564 -4.376 -49.726 1.00 62.88 84 SER A O 1
ATOM 689 N N . TYR A 1 85 ? 33.007 -2.388 -48.825 1.00 57.28 85 TYR A N 1
ATOM 690 C CA . TYR A 1 85 ? 31.714 -2.804 -48.275 1.00 57.28 85 TYR A CA 1
ATOM 691 C C . TYR A 1 85 ? 30.513 -2.460 -49.170 1.00 57.28 85 TYR A C 1
ATOM 693 O O . TYR A 1 85 ? 29.382 -2.678 -48.750 1.00 57.28 85 TYR A O 1
ATOM 701 N N . ASP A 1 86 ? 30.744 -1.950 -50.388 1.00 53.47 86 ASP A N 1
ATOM 702 C CA . ASP A 1 86 ? 29.690 -1.594 -51.360 1.00 53.47 86 ASP A CA 1
ATOM 703 C C . ASP A 1 86 ? 28.604 -0.679 -50.751 1.00 53.47 86 ASP A C 1
ATOM 705 O O . ASP A 1 86 ? 27.421 -0.741 -51.085 1.00 53.47 86 ASP A O 1
ATOM 709 N N . ILE A 1 87 ? 29.014 0.171 -49.799 1.00 52.75 87 ILE A N 1
ATOM 710 C CA . ILE A 1 87 ? 28.151 1.192 -49.210 1.00 52.75 87 ILE A CA 1
ATOM 711 C C . ILE A 1 87 ? 27.948 2.250 -50.291 1.00 52.75 87 ILE A C 1
ATOM 713 O O . ILE A 1 87 ? 28.832 3.073 -50.546 1.00 52.75 87 ILE A O 1
ATOM 717 N N . ASP A 1 88 ? 26.794 2.193 -50.951 1.00 45.16 88 ASP A N 1
ATOM 718 C CA . ASP A 1 88 ? 26.429 3.106 -52.026 1.00 45.16 88 ASP A CA 1
ATOM 719 C C . ASP A 1 88 ? 26.156 4.508 -51.454 1.00 45.16 88 ASP A C 1
ATOM 721 O O . ASP A 1 88 ? 25.036 4.885 -51.114 1.00 45.16 88 ASP A O 1
ATOM 725 N N . LEU A 1 89 ? 27.222 5.299 -51.314 1.00 46.97 89 LEU A N 1
ATOM 726 C CA . LEU A 1 89 ? 27.170 6.719 -50.948 1.00 46.97 89 LEU A CA 1
ATOM 727 C C . LEU A 1 89 ? 26.582 7.593 -52.077 1.00 46.97 89 LEU A C 1
ATOM 729 O O . LEU A 1 89 ? 26.632 8.820 -51.996 1.00 46.97 89 LEU A O 1
ATOM 733 N N . SER A 1 90 ? 26.018 6.996 -53.137 1.00 41.69 90 SER A N 1
ATOM 734 C CA . SER A 1 90 ? 25.368 7.723 -54.232 1.00 41.69 90 SER A CA 1
ATOM 735 C C . SER A 1 90 ? 24.036 8.369 -53.835 1.00 41.69 90 SER A C 1
ATOM 737 O O . SER A 1 90 ? 23.488 9.149 -54.615 1.00 41.69 90 SER A O 1
ATOM 739 N N . ALA A 1 91 ? 23.503 8.080 -52.644 1.00 39.81 91 ALA A N 1
ATOM 740 C CA . ALA A 1 91 ? 22.397 8.831 -52.062 1.00 39.81 91 ALA A CA 1
ATOM 741 C C . ALA A 1 91 ? 22.928 10.073 -51.325 1.00 39.81 91 ALA A C 1
ATOM 743 O O . ALA A 1 91 ? 23.014 10.107 -50.104 1.00 39.81 91 ALA A O 1
ATOM 744 N N . ASP A 1 92 ? 23.292 11.087 -52.110 1.00 40.66 92 ASP A N 1
ATOM 745 C CA . ASP A 1 92 ? 23.304 12.505 -51.723 1.00 40.66 92 ASP A CA 1
ATOM 746 C C . ASP A 1 92 ? 24.040 12.875 -50.418 1.00 40.66 92 ASP A C 1
ATOM 748 O O . ASP A 1 92 ? 23.629 13.764 -49.674 1.00 40.66 92 ASP A O 1
ATOM 752 N N . THR A 1 93 ? 25.173 12.227 -50.141 1.00 35.75 93 THR A N 1
ATOM 753 C CA . THR A 1 93 ? 26.154 12.754 -49.187 1.00 35.75 93 THR A CA 1
ATOM 754 C C . THR A 1 93 ? 27.319 13.353 -49.957 1.00 35.75 93 THR A C 1
ATOM 756 O O . THR A 1 93 ? 28.355 12.719 -50.176 1.00 35.75 93 THR A O 1
ATOM 759 N N . THR A 1 94 ? 27.169 14.611 -50.361 1.00 35.56 94 THR A N 1
ATOM 760 C CA . THR A 1 94 ? 28.322 15.497 -50.502 1.00 35.56 94 THR A CA 1
ATOM 761 C C . THR A 1 94 ? 29.083 15.451 -49.178 1.00 35.56 94 THR A C 1
ATOM 763 O O . THR A 1 94 ? 28.588 15.859 -48.131 1.00 35.56 94 THR A O 1
ATOM 766 N N . ILE A 1 95 ? 30.283 14.870 -49.198 1.00 35.97 95 ILE A N 1
ATOM 767 C CA . ILE A 1 95 ? 31.191 14.878 -48.051 1.00 35.97 95 ILE A CA 1
ATOM 768 C C . ILE A 1 95 ? 31.607 16.337 -47.857 1.00 35.97 95 ILE A C 1
ATOM 770 O O . ILE A 1 95 ? 32.524 16.825 -48.518 1.00 35.97 95 ILE A O 1
ATOM 774 N N . TYR A 1 96 ? 30.875 17.050 -47.002 1.00 37.38 96 TYR A N 1
ATOM 775 C CA . TYR A 1 96 ? 31.158 18.437 -46.670 1.00 37.38 96 TYR A CA 1
ATOM 776 C C . TYR A 1 96 ? 32.582 18.550 -46.104 1.00 37.38 96 TYR A C 1
ATOM 778 O O . TYR A 1 96 ? 32.987 17.707 -45.293 1.00 37.38 96 TYR A O 1
ATOM 786 N N . PRO A 1 97 ? 33.360 19.581 -46.482 1.00 35.34 97 PRO A N 1
ATOM 787 C CA . PRO A 1 97 ? 34.620 19.863 -45.813 1.00 35.34 97 PRO A CA 1
ATOM 788 C C . PRO A 1 97 ? 34.324 20.043 -44.324 1.00 35.34 97 PRO A C 1
ATOM 790 O O . PRO A 1 97 ? 33.505 20.883 -43.953 1.00 35.34 97 PRO A O 1
ATOM 793 N N . PHE A 1 98 ? 34.951 19.219 -43.481 1.00 33.75 98 PHE A N 1
ATOM 794 C CA . PHE A 1 98 ? 34.733 19.226 -42.037 1.00 33.75 98 PHE A CA 1
ATOM 795 C C . PHE A 1 98 ? 34.820 20.657 -41.498 1.00 33.75 98 PHE A C 1
ATOM 797 O O . PHE A 1 98 ? 35.892 21.267 -41.463 1.00 33.75 98 PHE A O 1
ATOM 804 N N . ILE A 1 99 ? 33.675 21.197 -41.085 1.00 32.47 99 ILE A N 1
ATOM 805 C CA . ILE A 1 99 ? 33.605 22.470 -40.388 1.00 32.47 99 ILE A CA 1
ATOM 806 C C . ILE A 1 99 ? 34.103 22.201 -38.972 1.00 32.47 99 ILE A C 1
ATOM 808 O O . ILE A 1 99 ? 33.406 21.597 -38.156 1.00 32.47 99 ILE A O 1
ATOM 812 N N . LYS A 1 100 ? 35.330 22.631 -38.668 1.00 34.03 100 LYS A N 1
ATOM 813 C CA . LYS A 1 100 ? 35.824 22.602 -37.294 1.00 34.03 100 LYS A CA 1
ATOM 814 C C . LYS A 1 100 ? 35.216 23.801 -36.570 1.00 34.03 100 LYS A C 1
ATOM 816 O O . LYS A 1 100 ? 35.651 24.937 -36.757 1.00 34.03 100 LYS A O 1
ATOM 821 N N . ILE A 1 101 ? 34.175 23.545 -35.784 1.00 31.64 101 ILE A N 1
ATOM 822 C CA . ILE A 1 101 ? 33.584 24.540 -34.889 1.00 31.64 101 ILE A CA 1
ATOM 823 C C . ILE A 1 101 ? 34.389 24.503 -33.592 1.00 31.64 101 ILE A C 1
ATOM 825 O O . ILE A 1 101 ? 34.257 23.576 -32.795 1.00 31.64 101 ILE A O 1
ATOM 829 N N . GLU A 1 102 ? 35.262 25.488 -33.401 1.00 33.81 102 GLU A N 1
ATOM 830 C CA . GLU A 1 102 ? 35.962 25.679 -32.133 1.00 33.81 102 GLU A CA 1
ATOM 831 C C . GLU A 1 102 ? 35.234 26.758 -31.332 1.00 33.81 102 GLU A C 1
ATOM 833 O O . GLU A 1 102 ? 35.183 27.927 -31.718 1.00 33.81 102 GLU A O 1
ATOM 838 N N . LEU A 1 103 ? 34.651 26.356 -30.205 1.00 29.84 103 LEU A N 1
ATOM 839 C CA . LEU A 1 103 ? 34.121 27.284 -29.215 1.00 29.84 103 LEU A CA 1
ATOM 840 C C . LEU A 1 103 ? 35.288 27.772 -28.362 1.00 29.84 103 LEU A C 1
ATOM 842 O O . LEU A 1 103 ? 35.759 27.060 -27.476 1.00 29.84 103 LEU A O 1
ATOM 846 N N . HIS A 1 104 ? 35.763 28.981 -28.648 1.00 36.19 104 HIS A N 1
ATOM 847 C CA . HIS A 1 104 ? 36.724 29.656 -27.785 1.00 36.19 104 HIS A CA 1
ATOM 848 C C . HIS A 1 104 ? 35.945 30.463 -26.740 1.00 36.19 104 HIS A C 1
ATOM 850 O O . HIS A 1 104 ? 35.150 31.327 -27.125 1.00 36.19 104 HIS A O 1
ATOM 856 N N . PRO A 1 105 ? 36.125 30.210 -25.430 1.00 35.59 105 PRO A N 1
ATOM 857 C CA . PRO A 1 105 ? 35.621 31.135 -24.425 1.00 35.59 105 PRO A CA 1
ATOM 858 C C . PRO A 1 105 ? 36.290 32.505 -24.638 1.00 35.59 105 PRO A C 1
ATOM 860 O O . PRO A 1 105 ? 37.431 32.556 -25.115 1.00 35.59 105 PRO A O 1
ATOM 863 N N . PRO A 1 106 ? 35.613 33.623 -24.325 1.00 36.97 106 PRO A N 1
ATOM 864 C CA . PRO A 1 106 ? 36.215 34.941 -24.465 1.00 36.97 106 PRO A CA 1
ATOM 865 C C . PRO A 1 106 ? 37.535 34.984 -23.689 1.00 36.97 106 PRO A C 1
ATOM 867 O O . PRO A 1 106 ? 37.598 34.578 -22.530 1.00 36.97 106 PRO A O 1
ATOM 870 N N . LEU A 1 107 ? 38.589 35.430 -24.378 1.00 39.59 107 LEU A N 1
ATOM 871 C CA . LEU A 1 107 ? 39.971 35.484 -23.906 1.00 39.59 107 LEU A CA 1
ATOM 872 C C . LEU A 1 107 ? 40.059 36.027 -22.471 1.00 39.59 107 LEU A C 1
ATOM 874 O O . LEU A 1 107 ? 40.068 37.239 -22.256 1.00 39.59 107 LEU A O 1
ATOM 878 N N . ILE A 1 108 ? 40.228 35.138 -21.491 1.00 41.00 108 ILE A N 1
ATOM 879 C CA . ILE A 1 108 ? 40.960 35.500 -20.282 1.00 41.00 108 ILE A CA 1
ATOM 880 C C . ILE A 1 108 ? 42.423 35.435 -20.702 1.00 41.00 108 ILE A C 1
ATOM 882 O O . ILE A 1 108 ? 43.005 34.361 -20.841 1.00 41.00 108 ILE A O 1
ATOM 886 N N . ASN A 1 109 ? 42.985 36.603 -21.005 1.00 35.28 109 ASN A N 1
ATOM 887 C CA . ASN A 1 109 ? 44.404 36.784 -21.278 1.00 35.28 109 ASN A CA 1
ATOM 888 C C . ASN A 1 109 ? 45.189 36.358 -20.028 1.00 35.28 109 ASN A C 1
ATOM 890 O O . ASN A 1 109 ? 45.355 37.153 -19.108 1.00 35.28 109 ASN A O 1
ATOM 894 N N . ASN A 1 110 ? 45.539 35.073 -19.957 1.00 33.62 110 ASN A N 1
ATOM 895 C CA . ASN A 1 110 ? 46.716 34.458 -19.340 1.00 33.62 110 ASN A CA 1
ATOM 896 C C . ASN A 1 110 ? 46.434 32.965 -19.119 1.00 33.62 110 ASN A C 1
ATOM 898 O O . ASN A 1 110 ? 45.363 32.568 -18.670 1.00 33.62 110 ASN A O 1
ATOM 902 N N . SER A 1 111 ? 47.420 32.131 -19.434 1.00 38.78 111 SER A N 1
ATOM 903 C CA . SER A 1 111 ? 47.429 30.689 -19.194 1.00 38.78 111 SER A CA 1
ATOM 904 C C . SER A 1 111 ? 47.158 30.363 -17.718 1.00 38.78 111 SER A C 1
ATOM 906 O O . SER A 1 111 ? 48.059 30.477 -16.885 1.00 38.78 111 SER A O 1
ATOM 908 N N . ILE A 1 112 ? 45.936 29.947 -17.385 1.00 35.88 112 ILE A N 1
ATOM 909 C CA . ILE A 1 112 ? 45.584 29.463 -16.046 1.00 35.88 112 ILE A CA 1
ATOM 910 C C . ILE A 1 112 ? 45.442 27.941 -16.107 1.00 35.88 112 ILE A C 1
ATOM 912 O O . ILE A 1 112 ? 44.640 27.397 -16.863 1.00 35.88 112 ILE A O 1
ATOM 916 N N . HIS A 1 113 ? 46.253 27.246 -15.309 1.00 37.06 113 HIS A N 1
ATOM 917 C CA . HIS A 1 113 ? 46.180 25.799 -15.135 1.00 37.06 113 HIS A CA 1
ATOM 918 C C . HIS A 1 113 ? 44.819 25.393 -14.541 1.00 37.06 113 HIS A C 1
ATOM 920 O O . HIS A 1 113 ? 44.414 25.901 -13.498 1.00 37.06 113 HIS A O 1
ATOM 926 N N . LEU A 1 114 ? 44.158 24.423 -15.183 1.00 35.62 114 LEU A N 1
ATOM 927 C CA . LEU A 1 114 ? 42.803 23.901 -14.914 1.00 35.62 114 LEU A CA 1
ATOM 928 C C . LEU A 1 114 ? 42.512 23.405 -13.478 1.00 35.62 114 LEU A C 1
ATOM 930 O O . LEU A 1 114 ? 41.376 23.047 -13.185 1.00 35.62 114 LEU A O 1
ATOM 934 N N . ASN A 1 115 ? 43.485 23.403 -12.567 1.00 32.28 115 ASN A N 1
ATOM 935 C CA . ASN A 1 115 ? 43.340 22.812 -11.232 1.00 32.28 115 ASN A CA 1
ATOM 936 C C . ASN A 1 115 ? 42.768 23.761 -10.155 1.00 32.28 115 ASN A C 1
ATOM 938 O O . ASN A 1 115 ? 42.640 23.339 -9.009 1.00 32.28 115 ASN A O 1
ATOM 942 N N . TYR A 1 116 ? 42.412 25.013 -10.481 1.00 35.91 116 TYR A N 1
ATOM 943 C CA . TYR A 1 116 ? 41.986 26.011 -9.478 1.00 35.91 116 TYR A CA 1
ATOM 944 C C . TYR A 1 116 ? 40.800 26.904 -9.889 1.00 35.91 116 TYR A C 1
ATOM 946 O O . TYR A 1 116 ? 40.752 28.071 -9.506 1.00 35.91 116 TYR A O 1
ATOM 954 N N . LEU A 1 117 ? 39.826 26.394 -10.647 1.00 38.06 117 LEU A N 1
ATOM 955 C CA . LEU A 1 117 ? 38.618 27.173 -10.961 1.00 38.06 117 LEU A CA 1
ATOM 956 C C . LEU A 1 117 ? 37.552 27.024 -9.866 1.00 38.06 117 LEU A C 1
ATOM 958 O O . LEU A 1 117 ? 37.180 25.909 -9.497 1.00 38.06 117 LEU A O 1
ATOM 962 N N . LYS A 1 118 ? 37.045 28.152 -9.348 1.00 42.94 118 LYS A N 1
ATOM 963 C CA . LYS A 1 118 ? 35.871 28.177 -8.462 1.00 42.94 118 LYS A CA 1
ATOM 964 C C . LYS A 1 118 ? 34.598 28.067 -9.309 1.00 42.94 118 LYS A C 1
ATOM 966 O O . LYS A 1 118 ? 34.562 28.524 -10.448 1.00 42.94 118 LYS A O 1
ATOM 971 N N . MET A 1 119 ? 33.528 27.487 -8.756 1.00 39.22 119 MET A N 1
ATOM 972 C CA . MET A 1 119 ? 32.277 27.268 -9.507 1.00 39.22 119 MET A CA 1
ATOM 973 C C . MET A 1 119 ? 31.617 28.551 -10.034 1.00 39.22 119 MET A C 1
ATOM 975 O O . MET A 1 119 ? 30.920 28.493 -11.044 1.00 39.22 119 MET A O 1
ATOM 979 N N . GLU A 1 120 ? 31.845 29.705 -9.403 1.00 43.47 120 GLU A N 1
ATOM 980 C CA . GLU A 1 120 ? 31.363 31.000 -9.911 1.00 43.47 120 GLU A CA 1
ATOM 981 C C . GLU A 1 120 ? 32.048 31.419 -11.220 1.00 43.47 120 GLU A C 1
ATOM 983 O O . GLU A 1 120 ? 31.383 31.945 -12.115 1.00 43.47 120 GLU A O 1
ATOM 988 N N . ASP A 1 121 ? 33.334 31.108 -11.392 1.00 44.12 121 ASP A N 1
ATOM 989 C CA . ASP A 1 121 ? 34.083 31.426 -12.615 1.00 44.12 121 ASP A CA 1
ATOM 990 C C . ASP A 1 121 ? 33.609 30.555 -13.789 1.00 44.12 121 ASP A C 1
ATOM 992 O O . ASP A 1 121 ? 33.486 31.024 -14.920 1.00 44.12 121 ASP A O 1
ATOM 996 N N . ILE A 1 122 ? 33.250 29.299 -13.503 1.00 44.84 122 ILE A N 1
ATOM 997 C CA . ILE A 1 122 ? 32.666 28.368 -14.478 1.00 44.84 122 ILE A CA 1
ATOM 998 C C . ILE A 1 122 ? 31.271 28.843 -14.895 1.00 44.84 122 ILE A C 1
ATOM 1000 O O . ILE A 1 122 ? 30.965 28.875 -16.084 1.00 44.84 122 ILE A O 1
ATOM 1004 N N . ASN A 1 123 ? 30.438 29.278 -13.947 1.00 41.16 123 ASN A N 1
ATOM 1005 C CA . ASN A 1 123 ? 29.105 29.795 -14.264 1.00 41.16 123 ASN A CA 1
ATOM 1006 C C . ASN A 1 123 ? 29.166 31.082 -15.099 1.00 41.16 123 ASN A C 1
ATOM 1008 O O . ASN A 1 123 ? 28.356 31.268 -16.006 1.00 41.16 123 ASN A O 1
ATOM 1012 N N . THR A 1 124 ? 30.146 31.948 -14.838 1.00 43.44 124 THR A N 1
ATOM 1013 C CA . THR A 1 124 ? 30.350 33.191 -15.598 1.00 43.44 124 THR A CA 1
ATOM 1014 C C . THR A 1 124 ? 30.885 32.909 -17.010 1.00 43.44 124 THR A C 1
ATOM 1016 O O . THR A 1 124 ? 30.452 33.535 -17.979 1.00 43.44 124 THR A O 1
ATOM 1019 N N . ALA A 1 125 ? 31.76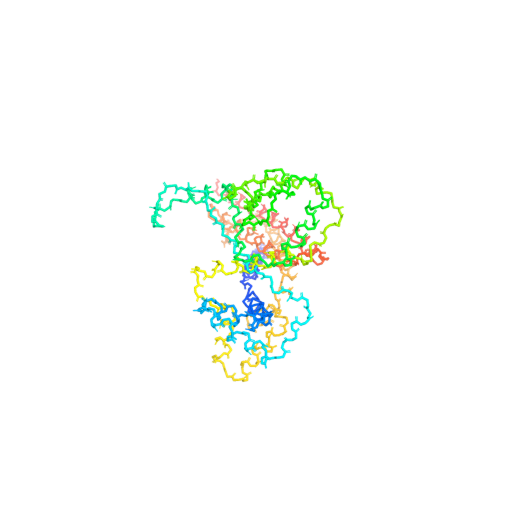1 31.910 -17.166 1.00 45.91 125 ALA A N 1
ATOM 1020 C CA . ALA A 1 125 ? 32.228 31.448 -18.475 1.00 45.91 125 ALA A CA 1
ATOM 1021 C C . ALA A 1 125 ? 31.107 30.796 -19.303 1.00 45.91 125 ALA A C 1
ATOM 1023 O O . ALA A 1 125 ? 31.027 31.018 -20.5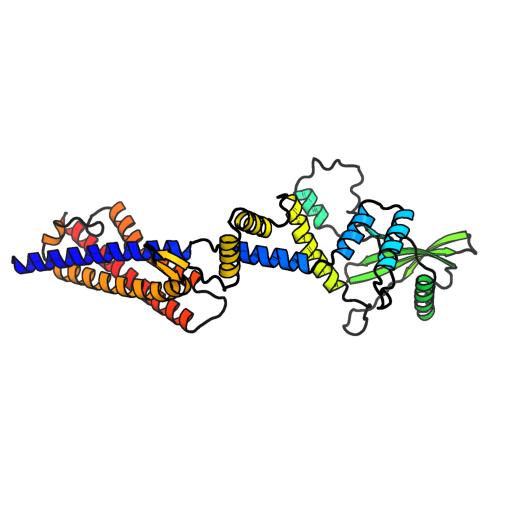03 1.00 45.91 125 ALA A O 1
ATOM 1024 N N . VAL A 1 126 ? 30.202 30.043 -18.670 1.00 40.97 126 VAL A N 1
ATOM 1025 C CA . VAL A 1 126 ? 29.071 29.384 -19.351 1.00 40.97 126 VAL A CA 1
ATOM 1026 C C . VAL A 1 126 ? 27.970 30.377 -19.748 1.00 40.97 126 VAL A C 1
ATOM 1028 O O . VAL A 1 126 ? 27.290 30.166 -20.749 1.00 40.97 126 VAL A O 1
ATOM 1031 N N . THR A 1 127 ? 27.793 31.469 -18.998 1.00 38.84 127 THR A N 1
ATOM 1032 C CA . THR A 1 127 ? 26.729 32.465 -19.242 1.00 38.84 127 THR A CA 1
ATOM 1033 C C . THR A 1 127 ? 27.155 33.647 -20.113 1.00 38.84 127 THR A C 1
ATOM 1035 O O . THR A 1 127 ? 26.301 34.424 -20.539 1.00 38.84 127 THR A O 1
ATOM 1038 N N . SER A 1 128 ? 28.448 33.793 -20.416 1.00 39.31 128 SER A N 1
ATOM 1039 C CA . SER A 1 128 ? 28.934 34.836 -21.324 1.00 39.31 128 SER A CA 1
ATOM 1040 C C . SER A 1 128 ? 28.709 34.454 -22.798 1.00 39.31 128 SER A C 1
ATOM 1042 O O . SER A 1 128 ? 28.724 33.272 -23.150 1.00 39.31 128 SER A O 1
ATOM 1044 N N . PRO A 1 129 ? 28.465 35.431 -23.693 1.00 36.25 129 PRO A N 1
ATOM 1045 C CA . PRO A 1 129 ? 28.253 35.162 -25.111 1.00 36.25 129 PRO A CA 1
ATOM 1046 C C . PRO A 1 129 ? 29.525 34.563 -25.722 1.00 36.25 129 PRO A C 1
ATOM 1048 O O . PRO A 1 129 ? 30.575 35.204 -25.769 1.00 36.25 129 PRO A O 1
ATOM 1051 N N . HIS A 1 130 ? 29.431 33.316 -26.176 1.00 38.56 130 HIS A N 1
ATOM 1052 C CA . HIS A 1 130 ? 30.536 32.625 -26.828 1.00 38.56 130 HIS A CA 1
ATOM 1053 C C . HIS A 1 130 ? 30.648 33.120 -28.273 1.00 38.56 130 HIS A C 1
ATOM 1055 O O . HIS A 1 130 ? 29.654 33.172 -28.999 1.00 38.56 130 HIS A O 1
ATOM 1061 N N . GLN A 1 131 ? 31.856 33.472 -28.711 1.00 35.81 131 GLN A N 1
ATOM 1062 C CA . GLN A 1 131 ? 32.105 33.742 -30.124 1.00 35.81 131 GLN A CA 1
ATOM 1063 C C . GLN A 1 131 ? 32.293 32.406 -30.846 1.00 35.81 131 GLN A C 1
ATOM 1065 O O . GLN A 1 131 ? 33.224 31.653 -30.562 1.00 35.81 131 GLN A O 1
ATOM 1070 N N . LEU A 1 132 ? 31.381 32.095 -31.765 1.00 31.23 132 LEU A N 1
ATOM 1071 C CA . LEU A 1 132 ? 31.462 30.899 -32.594 1.00 31.23 132 LEU A CA 1
ATOM 1072 C C . LEU A 1 132 ? 32.496 31.129 -33.703 1.00 31.23 132 LEU A C 1
ATOM 1074 O O . LEU A 1 132 ? 32.226 31.848 -34.664 1.00 31.23 132 LEU A O 1
ATOM 1078 N N . TYR A 1 133 ? 33.668 30.504 -33.595 1.00 34.69 133 TYR A N 1
ATOM 1079 C CA . TYR A 1 133 ? 34.645 30.507 -34.678 1.00 34.69 133 TYR A CA 1
ATOM 1080 C C . TYR A 1 133 ? 34.411 29.290 -35.570 1.00 34.69 133 TYR A C 1
ATOM 1082 O O . TYR A 1 133 ? 34.655 28.144 -35.192 1.00 34.69 133 TYR A O 1
ATOM 1090 N N . VAL A 1 134 ? 33.924 29.556 -36.778 1.00 35.19 134 VAL A N 1
ATOM 1091 C CA . VAL A 1 134 ? 33.746 28.549 -37.822 1.00 35.19 134 VAL A CA 1
ATOM 1092 C C . VAL A 1 134 ? 34.992 28.583 -38.702 1.00 35.19 134 VAL A C 1
ATOM 1094 O O . VAL A 1 134 ? 35.164 29.502 -39.499 1.00 35.19 134 VAL A O 1
ATOM 1097 N N . SER A 1 135 ? 35.895 27.615 -38.530 1.00 35.44 135 SER A N 1
ATOM 1098 C CA . SER A 1 135 ? 37.077 27.482 -39.385 1.00 35.44 135 SER A CA 1
ATOM 1099 C C . SER A 1 135 ? 36.807 26.431 -40.458 1.00 35.44 135 SER A C 1
ATOM 1101 O O . SER A 1 135 ? 36.704 25.238 -40.166 1.00 35.44 135 SER A O 1
ATOM 1103 N N . ILE A 1 136 ? 36.662 26.877 -41.706 1.00 40.34 136 ILE A N 1
ATOM 1104 C CA . ILE A 1 136 ? 36.515 25.992 -42.864 1.00 40.34 136 ILE A CA 1
ATOM 1105 C C . ILE A 1 136 ? 37.924 25.710 -43.387 1.00 40.34 136 ILE A C 1
ATOM 1107 O O . ILE A 1 136 ? 38.568 26.584 -43.963 1.00 40.34 136 ILE A O 1
ATOM 1111 N N . ALA A 1 137 ? 38.427 24.496 -43.147 1.00 34.88 137 ALA A N 1
ATOM 1112 C CA . ALA A 1 137 ? 39.824 24.141 -43.411 1.00 34.88 137 ALA A CA 1
ATOM 1113 C C . ALA A 1 137 ? 40.197 24.153 -44.907 1.00 34.88 137 ALA A C 1
ATOM 1115 O O . ALA A 1 137 ? 41.371 24.292 -45.251 1.00 34.88 137 ALA A O 1
ATOM 1116 N N . LYS A 1 138 ? 39.213 24.011 -45.801 1.00 41.66 138 LYS A N 1
ATOM 1117 C CA . LYS A 1 138 ? 39.393 24.156 -47.245 1.00 41.66 138 LYS A CA 1
ATOM 1118 C C . LYS A 1 138 ? 38.052 24.501 -47.883 1.00 41.66 138 LYS A C 1
ATOM 1120 O O . LYS A 1 138 ? 37.127 23.699 -47.818 1.00 41.66 138 LYS A O 1
ATOM 1125 N N . ILE A 1 139 ? 37.955 25.694 -48.458 1.00 47.91 139 ILE A N 1
ATOM 1126 C CA . ILE A 1 139 ? 36.830 26.070 -49.313 1.00 47.91 139 ILE A CA 1
ATOM 1127 C C . ILE A 1 139 ? 37.124 25.458 -50.684 1.00 47.91 139 ILE A C 1
ATOM 1129 O O . ILE A 1 139 ? 38.198 25.699 -51.240 1.00 47.91 139 ILE A O 1
ATOM 1133 N N . ASP A 1 140 ? 36.246 24.585 -51.173 1.00 45.88 140 ASP A N 1
ATOM 1134 C CA . ASP A 1 140 ? 36.377 24.071 -52.533 1.00 45.88 140 ASP A CA 1
ATOM 1135 C C . ASP A 1 140 ? 35.882 25.102 -53.556 1.00 45.88 140 ASP A C 1
ATOM 1137 O O . ASP A 1 140 ? 35.183 26.064 -53.232 1.00 45.88 140 ASP A O 1
ATOM 1141 N N . GLN A 1 141 ? 36.302 24.912 -54.803 1.00 49.12 141 GLN A N 1
ATOM 1142 C CA . GLN A 1 141 ? 36.059 25.875 -55.870 1.00 49.12 141 GLN A CA 1
ATOM 1143 C C . GLN A 1 141 ? 34.567 25.992 -56.227 1.00 49.12 141 GLN A C 1
ATOM 1145 O O . GLN A 1 141 ? 34.127 27.060 -56.630 1.00 49.12 141 GLN A O 1
ATOM 1150 N N . TYR A 1 142 ? 33.777 24.936 -56.004 1.00 47.56 142 TYR A N 1
ATOM 1151 C CA . TYR A 1 142 ? 32.339 24.938 -56.275 1.00 47.56 142 TYR A CA 1
ATOM 1152 C C . TYR A 1 142 ? 31.571 25.794 -55.265 1.00 47.56 142 TYR A C 1
ATOM 1154 O O . TYR A 1 142 ? 30.740 26.606 -55.660 1.00 47.56 142 TYR A O 1
ATOM 1162 N N . PHE A 1 143 ? 31.892 25.684 -53.973 1.00 52.72 143 PHE A N 1
ATOM 1163 C CA . PHE A 1 143 ? 31.324 26.560 -52.949 1.00 52.72 143 PHE A CA 1
ATOM 1164 C C . PHE A 1 143 ? 31.751 28.019 -53.155 1.00 52.72 143 PHE A C 1
ATOM 1166 O O . PHE A 1 143 ? 30.946 28.933 -52.973 1.00 52.72 143 PHE A O 1
ATOM 1173 N N . GLU A 1 144 ? 33.007 28.250 -53.555 1.00 53.78 144 GLU A N 1
ATOM 1174 C CA . GLU A 1 144 ? 33.486 29.585 -53.933 1.00 53.78 144 GLU A CA 1
ATOM 1175 C C . GLU A 1 144 ? 32.682 30.167 -55.104 1.00 53.78 144 GLU A C 1
ATOM 1177 O O . GLU A 1 144 ? 32.316 31.343 -55.057 1.00 53.78 144 GLU A O 1
ATOM 1182 N N . ASP A 1 145 ? 32.378 29.361 -56.123 1.00 54.84 145 ASP A N 1
ATOM 1183 C CA . ASP A 1 145 ? 31.634 29.781 -57.311 1.00 54.84 145 ASP A CA 1
ATOM 1184 C C . ASP A 1 145 ? 30.149 30.040 -57.009 1.00 54.84 145 ASP A C 1
ATOM 1186 O O . ASP A 1 145 ? 29.614 31.066 -57.433 1.00 54.84 145 ASP A O 1
ATOM 1190 N N . ASP A 1 146 ? 29.490 29.198 -56.211 1.00 56.53 146 ASP A N 1
ATOM 1191 C CA . ASP A 1 146 ? 28.094 29.405 -55.795 1.00 56.53 146 ASP A CA 1
ATOM 1192 C C . ASP A 1 146 ? 27.936 30.642 -54.910 1.00 56.53 146 ASP A C 1
ATOM 1194 O O . ASP A 1 146 ? 27.044 31.472 -55.124 1.00 56.53 146 ASP A O 1
ATOM 1198 N N . LEU A 1 147 ? 28.849 30.825 -53.954 1.00 56.56 147 LEU A N 1
ATOM 1199 C CA . LEU A 1 147 ? 28.882 32.012 -53.112 1.00 56.56 147 LEU A CA 1
ATOM 1200 C C . LEU A 1 147 ? 29.167 33.267 -53.951 1.00 56.56 147 LEU A C 1
ATOM 1202 O O . LEU A 1 147 ? 28.527 34.302 -53.761 1.00 56.56 147 LEU A O 1
ATOM 1206 N N . ARG A 1 148 ? 30.081 33.182 -54.923 1.00 56.78 148 ARG A N 1
ATOM 1207 C CA . ARG A 1 148 ? 30.382 34.269 -55.863 1.00 56.78 148 ARG A CA 1
ATOM 1208 C C . ARG A 1 148 ? 29.163 34.616 -56.718 1.00 56.78 148 ARG A C 1
ATOM 1210 O O . ARG A 1 148 ? 28.856 35.799 -56.847 1.00 56.78 148 ARG A O 1
ATOM 1217 N N . ASN A 1 149 ? 28.441 33.629 -57.242 1.00 58.91 149 ASN A N 1
ATOM 1218 C CA . ASN A 1 149 ? 27.223 33.830 -58.031 1.00 58.91 149 ASN A CA 1
ATOM 1219 C C . ASN A 1 149 ? 26.112 34.487 -57.198 1.00 58.91 149 ASN A C 1
ATOM 1221 O O . ASN A 1 149 ? 25.496 35.464 -57.636 1.00 58.91 149 ASN A O 1
ATOM 1225 N N . PHE A 1 150 ? 25.914 34.022 -55.961 1.00 58.53 150 PHE A N 1
ATOM 1226 C CA . PHE A 1 150 ? 24.976 34.614 -55.007 1.00 58.53 150 PHE A CA 1
ATOM 1227 C C . PHE A 1 150 ? 25.318 36.082 -54.708 1.00 58.53 150 PHE A C 1
ATOM 1229 O O . PHE A 1 150 ? 24.467 36.966 -54.827 1.00 58.53 150 PHE A O 1
ATOM 1236 N N . LEU A 1 151 ? 26.581 36.378 -54.398 1.00 58.22 151 LEU A N 1
ATOM 1237 C CA . LEU A 1 151 ? 27.039 37.734 -54.085 1.00 58.22 151 LEU A CA 1
ATOM 1238 C C . LEU A 1 151 ? 27.015 38.667 -55.309 1.00 58.22 151 LEU A C 1
ATOM 1240 O O . LEU A 1 151 ? 26.670 39.843 -55.184 1.00 58.22 151 LEU A O 1
ATOM 1244 N N . GLN A 1 152 ? 27.312 38.159 -56.510 1.00 57.59 152 GLN A N 1
ATOM 1245 C CA . GLN A 1 152 ? 27.225 38.922 -57.761 1.00 57.59 152 GLN A CA 1
ATOM 1246 C C . GLN A 1 152 ? 25.786 39.315 -58.116 1.00 57.59 152 GLN A C 1
ATOM 1248 O O . GLN A 1 152 ? 25.572 40.394 -58.685 1.00 57.59 152 GLN A O 1
ATOM 1253 N N . SER A 1 153 ? 24.813 38.472 -57.755 1.00 55.81 153 SER A N 1
ATOM 1254 C CA . SER A 1 153 ? 23.384 38.730 -57.957 1.00 55.81 153 SER A CA 1
ATOM 1255 C C . SER A 1 153 ? 22.851 39.870 -57.074 1.00 55.81 153 SER A C 1
ATOM 1257 O O . SER A 1 153 ? 21.982 40.625 -57.510 1.00 55.81 153 SER A O 1
ATOM 1259 N N . ASN A 1 154 ? 23.456 40.092 -55.898 1.00 53.41 154 ASN A N 1
ATOM 1260 C CA . ASN A 1 154 ? 22.980 41.034 -54.876 1.00 53.41 154 ASN A CA 1
ATOM 1261 C C . ASN A 1 154 ? 23.675 42.416 -54.857 1.00 53.41 154 ASN A C 1
ATOM 1263 O O . ASN A 1 154 ? 23.549 43.160 -53.888 1.00 53.41 154 ASN A O 1
ATOM 1267 N N . LYS A 1 155 ? 24.360 42.800 -55.949 1.00 49.53 155 LYS A N 1
ATOM 1268 C CA . LYS A 1 155 ? 24.881 44.162 -56.244 1.00 49.53 155 LYS A CA 1
ATOM 1269 C C . LYS A 1 155 ? 25.404 44.976 -55.038 1.00 49.53 155 LYS A C 1
ATOM 1271 O O . LYS A 1 155 ? 25.087 46.156 -54.900 1.00 49.53 155 LYS A O 1
ATOM 1276 N N . THR A 1 156 ? 26.288 44.410 -54.226 1.00 56.88 156 THR A N 1
ATOM 1277 C CA . THR A 1 156 ? 27.107 45.190 -53.279 1.00 56.88 156 THR A CA 1
ATOM 1278 C C . THR A 1 156 ? 28.595 44.876 -53.449 1.00 56.88 156 THR A C 1
ATOM 1280 O O . THR A 1 156 ? 28.975 44.033 -54.259 1.00 56.88 156 THR A O 1
ATOM 1283 N N . GLU A 1 157 ? 29.434 45.661 -52.773 1.00 55.03 157 GLU A N 1
ATOM 1284 C CA . GLU A 1 157 ? 30.852 46.023 -52.982 1.00 55.03 157 GLU A CA 1
ATOM 1285 C C . GLU A 1 157 ? 31.890 44.896 -53.220 1.00 55.03 157 GLU A C 1
ATOM 1287 O O . GLU A 1 157 ? 33.073 45.167 -53.422 1.00 55.03 157 GLU A O 1
ATOM 1292 N N . LEU A 1 158 ? 31.472 43.634 -53.292 1.00 54.28 158 LEU A N 1
ATOM 1293 C CA . LEU A 1 158 ? 32.316 42.445 -53.454 1.00 54.28 158 LEU A CA 1
ATOM 1294 C C . LEU A 1 158 ? 32.856 42.214 -54.875 1.00 54.28 158 LEU A C 1
ATOM 1296 O O . LEU A 1 158 ? 33.676 41.322 -55.077 1.00 54.28 158 LEU A O 1
ATOM 1300 N N . ARG A 1 159 ? 32.487 43.043 -55.864 1.00 57.78 159 ARG A N 1
ATOM 1301 C CA . ARG A 1 159 ? 33.059 42.974 -57.229 1.00 57.78 159 ARG A CA 1
ATOM 1302 C C . ARG A 1 159 ? 34.565 43.256 -57.289 1.00 57.78 159 ARG A C 1
ATOM 1304 O O . ARG A 1 159 ? 35.176 43.009 -58.320 1.00 57.78 159 ARG A O 1
ATOM 1311 N N . GLN A 1 160 ? 35.147 43.789 -56.217 1.00 59.59 160 GLN A N 1
ATOM 1312 C CA . GLN A 1 160 ? 36.574 44.110 -56.124 1.00 59.59 160 GLN A CA 1
ATOM 1313 C C . GLN A 1 160 ? 37.399 43.019 -55.415 1.00 59.59 160 GLN A C 1
ATOM 1315 O O . GLN A 1 160 ? 38.543 43.273 -55.041 1.00 59.59 160 GLN A O 1
ATOM 1320 N N . CYS A 1 161 ? 36.829 41.835 -55.176 1.00 61.62 161 CYS A N 1
ATOM 1321 C CA . CYS A 1 161 ? 37.496 40.728 -54.496 1.00 61.62 161 CYS A CA 1
ATOM 1322 C C . CYS A 1 161 ? 37.910 39.650 -55.506 1.00 61.62 161 CYS A C 1
ATOM 1324 O O . CYS A 1 161 ? 37.053 38.996 -56.097 1.00 61.62 161 CYS A O 1
ATOM 1326 N N . ASP A 1 162 ? 39.218 39.457 -55.697 1.00 70.06 162 ASP A N 1
ATOM 1327 C CA . ASP A 1 162 ? 39.737 38.449 -56.632 1.00 70.06 162 ASP A CA 1
ATOM 1328 C C . ASP A 1 162 ? 39.711 37.042 -56.014 1.00 70.06 162 ASP A C 1
ATOM 1330 O O . ASP A 1 162 ? 39.409 36.057 -56.697 1.00 70.06 162 ASP A O 1
ATOM 1334 N N . LYS A 1 163 ? 39.989 36.949 -54.705 1.00 72.19 163 LYS A N 1
ATOM 1335 C CA . LYS A 1 163 ? 39.962 35.696 -53.942 1.00 72.19 163 LYS A CA 1
ATOM 1336 C C . LYS A 1 163 ? 39.481 35.913 -52.507 1.00 72.19 163 LYS A C 1
ATOM 1338 O O . LYS A 1 163 ? 40.005 36.779 -51.806 1.00 72.19 163 LYS A O 1
ATOM 1343 N N . ILE A 1 164 ? 38.534 35.091 -52.052 1.00 67.44 164 ILE A N 1
ATOM 1344 C CA . ILE A 1 164 ? 38.092 35.071 -50.653 1.00 67.44 164 ILE A CA 1
ATOM 1345 C C . ILE A 1 164 ? 39.065 34.180 -49.884 1.00 67.44 164 ILE A C 1
ATOM 1347 O O . ILE A 1 164 ? 39.218 33.001 -50.181 1.00 67.44 164 ILE A O 1
ATOM 1351 N N . THR A 1 165 ? 39.763 34.740 -48.905 1.00 62.38 165 THR A N 1
ATOM 1352 C CA . THR A 1 165 ? 40.743 33.982 -48.115 1.00 62.38 165 THR A CA 1
ATOM 1353 C C . THR A 1 165 ? 40.163 33.485 -46.804 1.00 62.38 165 THR A C 1
ATOM 1355 O O . THR A 1 165 ? 40.623 32.469 -46.285 1.00 62.38 165 THR A O 1
ATOM 1358 N N . ARG A 1 166 ? 39.155 34.177 -46.261 1.00 64.19 166 ARG A N 1
ATOM 1359 C CA . ARG A 1 166 ? 38.537 33.810 -44.985 1.00 64.19 166 ARG A CA 1
ATOM 1360 C C . ARG A 1 166 ? 37.097 34.301 -44.892 1.00 64.19 166 ARG A C 1
ATOM 1362 O O . ARG A 1 166 ? 36.784 35.406 -45.327 1.00 64.19 166 ARG A O 1
ATOM 1369 N N . ILE A 1 167 ? 36.239 33.496 -44.270 1.00 62.34 167 ILE A N 1
ATOM 1370 C CA . ILE A 1 167 ? 34.861 33.855 -43.923 1.00 62.34 167 ILE A CA 1
ATOM 1371 C C . ILE A 1 167 ? 34.768 33.878 -42.399 1.00 62.34 167 ILE A C 1
ATOM 1373 O O . ILE A 1 167 ? 35.139 32.907 -41.742 1.00 62.34 167 ILE A O 1
ATOM 1377 N N . ILE A 1 168 ? 34.312 34.991 -41.834 1.00 66.75 168 ILE A N 1
ATOM 1378 C CA . ILE A 1 168 ? 34.184 35.187 -40.390 1.00 66.75 168 ILE A CA 1
ATOM 1379 C C . ILE A 1 168 ? 32.713 35.493 -40.092 1.00 66.75 168 ILE A C 1
ATOM 1381 O O . ILE A 1 168 ? 32.272 36.626 -40.314 1.00 66.75 168 ILE A O 1
ATOM 1385 N N . PRO A 1 169 ? 31.929 34.506 -39.625 1.00 55.94 169 PRO A N 1
ATOM 1386 C CA . PRO A 1 169 ? 30.578 34.769 -39.157 1.00 55.94 169 PRO A CA 1
ATOM 1387 C C . PRO A 1 169 ? 30.631 35.479 -37.800 1.00 55.94 169 PRO A C 1
ATOM 1389 O O . PRO A 1 169 ? 31.397 35.100 -36.915 1.00 55.94 169 PRO A O 1
ATOM 1392 N N . SER A 1 170 ? 29.800 36.499 -37.617 1.00 60.00 170 SER A N 1
ATOM 1393 C CA . SER A 1 170 ? 29.535 37.115 -36.321 1.00 60.00 170 SER A CA 1
ATOM 1394 C C . SER A 1 170 ? 28.030 37.191 -36.084 1.00 60.00 170 SER A C 1
ATOM 1396 O O . SER A 1 170 ? 27.249 37.549 -36.965 1.00 60.00 170 SER A O 1
ATOM 1398 N N . TYR A 1 171 ? 27.612 36.804 -34.882 1.00 47.03 171 TYR A N 1
ATOM 1399 C CA . TYR A 1 171 ? 26.210 36.832 -34.480 1.00 47.03 171 TYR A CA 1
ATOM 1400 C C . TYR A 1 171 ? 25.931 38.134 -33.735 1.00 47.03 171 TYR A C 1
ATOM 1402 O O . TYR A 1 171 ? 26.609 38.449 -32.755 1.00 47.03 171 TYR A O 1
ATOM 1410 N N . SER A 1 172 ? 24.946 38.891 -34.215 1.00 53.12 172 SER A N 1
ATOM 1411 C CA . SER A 1 172 ? 24.372 40.019 -33.479 1.00 53.12 172 SER A CA 1
ATOM 1412 C C . SER A 1 172 ? 23.303 39.519 -32.503 1.00 53.12 172 SER A C 1
ATOM 1414 O O . SER A 1 172 ? 22.670 38.490 -32.746 1.00 53.12 172 SER A O 1
ATOM 1416 N N . THR A 1 173 ? 23.054 40.266 -31.426 1.00 48.81 173 THR A N 1
ATOM 1417 C CA . THR A 1 173 ? 22.005 39.983 -30.426 1.00 48.81 173 THR A CA 1
ATOM 1418 C C . THR A 1 173 ? 20.594 39.919 -31.015 1.00 48.81 173 THR A C 1
ATOM 1420 O O . THR A 1 173 ? 19.704 39.343 -30.398 1.00 48.81 173 THR A O 1
ATOM 1423 N N . ASP A 1 174 ? 20.402 40.445 -32.225 1.00 50.12 174 ASP A N 1
ATOM 1424 C CA . ASP A 1 174 ? 19.098 40.556 -32.886 1.00 50.12 174 ASP A CA 1
ATOM 1425 C C . ASP A 1 174 ? 18.809 39.398 -33.864 1.00 50.12 174 ASP A C 1
ATOM 1427 O O . ASP A 1 174 ? 18.047 39.563 -34.813 1.00 50.12 174 ASP A O 1
ATOM 1431 N N . ASN A 1 175 ? 19.438 38.227 -33.681 1.00 47.16 175 ASN A N 1
ATOM 1432 C CA . ASN A 1 175 ? 19.357 37.069 -34.594 1.00 47.16 175 ASN A CA 1
ATOM 1433 C C . ASN A 1 175 ? 19.788 37.361 -36.046 1.00 47.16 175 ASN A C 1
ATOM 1435 O O . ASN A 1 175 ? 19.447 36.619 -36.967 1.00 47.16 175 ASN A O 1
ATOM 1439 N N . ILE A 1 176 ? 20.571 38.419 -36.262 1.00 51.28 176 ILE A N 1
ATOM 1440 C CA . ILE A 1 176 ? 21.157 38.735 -37.566 1.00 51.28 176 ILE A CA 1
ATOM 1441 C C . ILE A 1 176 ? 22.545 38.101 -37.633 1.00 51.28 176 ILE A C 1
ATOM 1443 O O . ILE A 1 176 ? 23.400 38.351 -36.776 1.00 51.28 176 ILE A O 1
ATOM 1447 N N . VAL A 1 177 ? 22.768 37.288 -38.665 1.00 49.16 177 VAL A N 1
ATOM 1448 C CA . VAL A 1 177 ? 24.083 36.723 -38.970 1.00 49.16 177 VAL A CA 1
ATOM 1449 C C . VAL A 1 177 ? 24.820 37.697 -39.879 1.00 49.16 177 VAL A C 1
ATOM 1451 O O . VAL A 1 177 ? 24.472 37.876 -41.046 1.00 49.16 177 VAL A O 1
ATOM 1454 N N . ASN A 1 178 ? 25.860 38.325 -39.345 1.00 57.44 178 ASN A N 1
ATOM 1455 C CA . ASN A 1 178 ? 26.762 39.151 -40.130 1.00 57.44 178 ASN A CA 1
ATOM 1456 C C . ASN A 1 178 ? 27.888 38.260 -40.646 1.00 57.44 178 ASN A C 1
ATOM 1458 O O . ASN A 1 178 ? 28.545 37.569 -39.871 1.00 57.44 178 ASN A O 1
ATOM 1462 N N . ILE A 1 179 ? 28.133 38.268 -41.954 1.00 61.78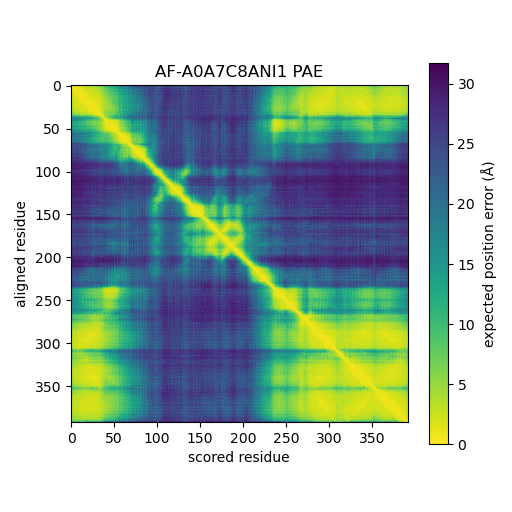 179 ILE A N 1
ATOM 1463 C CA . ILE A 1 179 ? 29.228 37.495 -42.539 1.00 61.78 179 ILE A CA 1
ATOM 1464 C C . ILE A 1 179 ? 30.276 38.485 -43.031 1.00 61.78 179 ILE A C 1
ATOM 1466 O O . ILE A 1 179 ? 30.028 39.298 -43.922 1.00 61.78 179 ILE A O 1
ATOM 1470 N N . THR A 1 180 ? 31.457 38.443 -42.417 1.00 68.81 180 THR A N 1
ATOM 1471 C CA . THR A 1 180 ? 32.596 39.254 -42.850 1.00 68.81 180 THR A CA 1
ATOM 1472 C C . THR A 1 180 ? 33.501 38.417 -43.735 1.00 68.81 180 THR A C 1
ATOM 1474 O O . THR A 1 180 ? 33.923 37.328 -43.347 1.00 68.81 180 THR A O 1
ATOM 1477 N N . PHE A 1 181 ? 33.810 38.932 -44.918 1.00 70.62 181 PHE A N 1
ATOM 1478 C CA . PHE A 1 181 ? 34.714 38.299 -45.865 1.00 70.62 181 PHE A CA 1
ATOM 1479 C C . PHE A 1 181 ? 36.073 38.995 -45.800 1.00 70.62 181 PHE A C 1
ATOM 1481 O O . PHE A 1 181 ? 36.175 40.220 -45.906 1.00 70.62 181 PHE A O 1
ATOM 1488 N N . GLU A 1 182 ? 37.128 38.208 -45.620 1.00 72.44 182 GLU A N 1
ATOM 1489 C CA . GLU A 1 182 ? 38.492 38.652 -45.872 1.00 72.44 182 GLU A CA 1
ATOM 1490 C C . GLU A 1 182 ? 38.813 38.365 -47.335 1.00 72.44 182 GLU A C 1
ATOM 1492 O O . GLU A 1 182 ? 38.779 37.218 -47.791 1.00 72.44 182 GLU A O 1
ATOM 1497 N N . CYS A 1 183 ? 39.079 39.435 -48.070 1.00 72.88 183 CYS A N 1
ATOM 1498 C CA . CYS A 1 183 ? 39.280 39.411 -49.503 1.00 72.88 183 CYS A CA 1
ATOM 1499 C C . CYS A 1 183 ? 40.713 39.805 -49.831 1.00 72.88 183 CYS A C 1
ATOM 1501 O O . CYS A 1 183 ? 41.188 40.861 -49.410 1.00 72.88 183 CYS A O 1
ATOM 1503 N N . TYR A 1 184 ? 41.393 38.985 -50.624 1.00 67.56 184 TYR A N 1
ATOM 1504 C CA . TYR A 1 184 ? 42.669 39.351 -51.217 1.00 67.56 184 TYR A CA 1
ATOM 1505 C C . TYR A 1 184 ? 42.425 39.955 -52.598 1.00 67.56 184 TYR A C 1
ATOM 1507 O O . TYR A 1 184 ? 41.789 39.333 -53.454 1.00 67.56 184 TYR A O 1
ATOM 1515 N N . ASN A 1 185 ? 42.913 41.176 -52.808 1.00 72.06 185 ASN A N 1
ATOM 1516 C CA . ASN A 1 185 ? 42.846 41.845 -54.101 1.00 72.06 185 ASN A CA 1
ATOM 1517 C C . ASN A 1 185 ? 44.227 41.779 -54.765 1.00 72.06 185 ASN A C 1
ATOM 1519 O O . ASN A 1 185 ? 45.211 42.322 -54.260 1.00 72.06 185 ASN A O 1
ATOM 1523 N N . VAL A 1 186 ? 44.293 41.095 -55.904 1.00 71.94 186 VAL A N 1
ATOM 1524 C CA . VAL A 1 186 ? 45.520 40.833 -56.661 1.00 71.94 186 VAL A CA 1
ATOM 1525 C C . VAL A 1 186 ? 46.070 42.127 -57.259 1.00 71.94 186 VAL A C 1
ATOM 1527 O O . VAL A 1 186 ? 47.284 42.289 -57.339 1.00 71.94 186 VAL A O 1
ATOM 1530 N N . SER A 1 187 ? 45.204 43.077 -57.625 1.00 70.00 187 SER A N 1
ATOM 1531 C CA . SER A 1 187 ? 45.625 44.355 -58.218 1.00 70.00 187 SER A CA 1
ATOM 1532 C C . SER A 1 187 ? 46.283 45.318 -57.222 1.00 70.00 187 SER A C 1
ATOM 1534 O O . SER A 1 187 ? 47.134 46.111 -57.619 1.00 70.00 187 SER A O 1
ATOM 1536 N N . THR A 1 188 ? 45.938 45.239 -55.932 1.00 74.19 188 THR A N 1
ATOM 1537 C CA . THR A 1 188 ? 46.521 46.094 -54.879 1.00 74.19 188 THR A CA 1
ATOM 1538 C C . THR A 1 188 ? 47.513 45.364 -53.975 1.00 74.19 188 THR A C 1
ATOM 1540 O O . THR A 1 188 ? 48.189 46.007 -53.174 1.00 74.19 188 THR A O 1
ATOM 1543 N N . GLY A 1 189 ? 47.613 44.035 -54.085 1.00 73.69 189 GLY A N 1
ATOM 1544 C CA . GLY A 1 189 ? 48.515 43.197 -53.291 1.00 73.69 189 GLY A CA 1
ATOM 1545 C C . GLY A 1 189 ? 48.183 43.131 -51.794 1.00 73.69 189 GLY A C 1
ATOM 1546 O O . GLY A 1 189 ? 48.979 42.587 -51.028 1.00 73.69 189 GLY A O 1
ATOM 1547 N N . GLY A 1 190 ? 47.039 43.678 -51.366 1.00 71.56 190 GLY A N 1
ATOM 1548 C CA . GLY A 1 190 ? 46.634 43.793 -49.962 1.00 71.56 190 GLY A CA 1
ATOM 1549 C C . GLY A 1 190 ? 45.358 43.016 -49.628 1.00 71.56 190 GLY A C 1
ATOM 1550 O O . GLY A 1 190 ? 44.494 42.803 -50.482 1.00 71.56 190 GLY A O 1
ATOM 1551 N N . THR A 1 191 ? 45.222 42.614 -48.362 1.00 67.12 191 THR A N 1
ATOM 1552 C CA . THR A 1 191 ? 43.967 42.095 -47.804 1.00 67.12 191 THR A CA 1
ATOM 1553 C C . THR A 1 191 ? 43.038 43.250 -47.441 1.00 67.12 191 THR A C 1
ATOM 1555 O O . THR A 1 191 ? 43.419 44.189 -46.742 1.00 67.12 191 THR A O 1
ATOM 1558 N N . LYS A 1 192 ? 41.796 43.189 -47.920 1.00 70.38 192 LYS A N 1
ATOM 1559 C CA . LYS A 1 192 ? 40.730 44.124 -47.567 1.00 70.38 192 LYS A CA 1
ATOM 1560 C C . LYS A 1 192 ? 39.596 43.339 -46.922 1.00 70.38 192 LYS A C 1
ATOM 1562 O O . LYS A 1 192 ? 39.158 42.316 -47.443 1.00 70.38 192 LYS A O 1
ATOM 1567 N N . TYR A 1 193 ? 39.114 43.829 -45.790 1.00 62.59 193 TYR A N 1
ATOM 1568 C CA . TYR A 1 193 ? 37.948 43.264 -45.125 1.00 62.59 193 TYR A CA 1
ATOM 1569 C C . TYR A 1 193 ? 36.698 43.922 -45.697 1.00 62.59 193 TYR A C 1
ATOM 1571 O O . TYR A 1 193 ? 36.634 45.145 -45.824 1.00 62.59 193 TYR A O 1
ATOM 1579 N N . THR A 1 194 ? 35.716 43.121 -46.085 1.00 64.94 194 THR A N 1
ATOM 1580 C CA . THR A 1 194 ? 34.410 43.608 -46.531 1.00 64.94 194 THR A CA 1
ATOM 1581 C C . THR A 1 194 ? 33.344 42.835 -45.777 1.00 64.94 194 THR A C 1
ATOM 1583 O O . THR A 1 194 ? 33.289 41.608 -45.833 1.00 64.94 194 THR A O 1
ATOM 1586 N N . SER A 1 195 ? 32.520 43.548 -45.016 1.00 55.12 195 SER A N 1
ATOM 1587 C CA . SER A 1 195 ? 31.387 42.966 -44.306 1.00 55.12 195 SER A CA 1
ATOM 1588 C C . SER A 1 195 ? 30.141 43.049 -45.174 1.00 55.12 195 SER A C 1
ATOM 1590 O O . SER A 1 195 ? 29.814 44.113 -45.694 1.00 55.12 195 SER A O 1
ATOM 1592 N N . ALA A 1 196 ? 29.427 41.933 -45.309 1.00 57.72 196 ALA A N 1
ATOM 1593 C CA . ALA A 1 196 ? 28.087 41.932 -45.871 1.00 57.72 196 ALA A CA 1
ATOM 1594 C C . ALA A 1 196 ? 27.097 41.594 -44.757 1.00 57.72 196 ALA A C 1
ATOM 1596 O O . ALA A 1 196 ? 27.244 40.601 -44.040 1.00 57.72 196 ALA A O 1
ATOM 1597 N N . GLN A 1 197 ? 26.084 42.442 -44.604 1.00 48.53 197 GLN A N 1
ATOM 1598 C CA . GLN A 1 197 ? 25.006 42.191 -43.665 1.00 48.53 197 GLN A CA 1
ATOM 1599 C C . GLN A 1 197 ? 23.898 41.428 -44.391 1.00 48.53 197 GLN A C 1
ATOM 1601 O O . GLN A 1 197 ? 23.178 42.007 -45.204 1.00 48.53 197 GLN A O 1
ATOM 1606 N N . LEU A 1 198 ? 23.752 40.133 -44.108 1.00 50.69 198 LEU A N 1
ATOM 1607 C CA . LEU A 1 198 ? 22.575 39.377 -44.534 1.00 50.69 198 LEU A CA 1
ATOM 1608 C C . LEU A 1 198 ? 21.427 39.717 -43.582 1.00 50.69 198 LEU A C 1
ATOM 1610 O O . LEU A 1 198 ? 21.175 39.044 -42.589 1.00 50.69 198 LEU A O 1
ATOM 1614 N N . SER A 1 199 ? 20.758 40.829 -43.874 1.00 41.50 199 SER A N 1
ATOM 1615 C CA . SER A 1 199 ? 19.544 41.243 -43.180 1.00 41.50 199 SER A CA 1
ATOM 1616 C C . SER A 1 199 ? 18.336 40.667 -43.914 1.00 41.50 199 SER A C 1
ATOM 1618 O O . SER A 1 199 ? 17.784 41.288 -44.815 1.00 41.50 199 SER A O 1
ATOM 1620 N N . HIS A 1 200 ? 17.924 39.458 -43.536 1.00 41.88 200 HIS A N 1
ATOM 1621 C CA . HIS A 1 200 ? 16.570 38.996 -43.824 1.00 41.88 200 HIS A CA 1
ATOM 1622 C C . HIS A 1 200 ? 15.837 38.751 -42.503 1.00 41.88 200 HIS A C 1
ATOM 1624 O O . HIS A 1 200 ? 16.357 38.015 -41.661 1.00 41.88 200 HIS A O 1
ATOM 1630 N N . PRO A 1 201 ? 14.656 39.362 -42.285 1.00 36.53 201 PRO A N 1
ATOM 1631 C CA . PRO A 1 201 ? 13.803 38.968 -41.178 1.00 36.53 201 PRO A CA 1
ATOM 1632 C C . PRO A 1 201 ? 13.402 37.507 -41.396 1.00 36.53 201 PRO A C 1
ATOM 1634 O O . PRO A 1 201 ? 12.970 37.133 -42.486 1.00 36.53 201 PRO A O 1
ATOM 1637 N N . LEU A 1 202 ? 13.593 36.686 -40.364 1.00 37.38 202 LEU A N 1
ATOM 1638 C CA . LEU A 1 202 ? 13.121 35.305 -40.285 1.00 37.38 202 LEU A CA 1
ATOM 1639 C C . LEU A 1 202 ? 11.584 35.296 -40.244 1.00 37.38 202 LEU A C 1
ATOM 1641 O O . LEU A 1 202 ? 10.985 34.990 -39.217 1.00 37.38 202 LEU A O 1
ATOM 1645 N N . GLU A 1 203 ? 10.930 35.662 -41.342 1.00 32.81 203 GLU A N 1
ATOM 1646 C CA . GLU A 1 203 ? 9.565 35.221 -41.578 1.00 32.81 203 GLU A CA 1
ATOM 1647 C C . GLU A 1 203 ? 9.640 33.828 -42.189 1.00 32.81 203 GLU A C 1
ATOM 1649 O O . GLU A 1 203 ? 10.285 33.584 -43.211 1.00 32.81 203 GLU A O 1
ATOM 1654 N N . SER A 1 204 ? 9.026 32.895 -41.472 1.00 38.88 204 SER A N 1
ATOM 1655 C CA . SER A 1 204 ? 8.783 31.527 -41.888 1.00 38.88 204 SER A CA 1
ATOM 1656 C C . SER A 1 204 ? 8.127 31.520 -43.265 1.00 38.88 204 SER A C 1
ATOM 1658 O O . SER A 1 204 ? 6.934 31.771 -43.385 1.00 38.88 204 SER A O 1
ATOM 1660 N N . ASP A 1 205 ? 8.912 31.299 -44.308 1.00 32.91 205 ASP A N 1
ATOM 1661 C CA . ASP A 1 205 ? 8.707 30.182 -45.220 1.00 32.91 205 ASP A CA 1
ATOM 1662 C C . ASP A 1 205 ? 9.738 30.228 -46.348 1.00 32.91 205 ASP A C 1
ATOM 1664 O O . ASP A 1 205 ? 9.853 31.198 -47.094 1.00 32.91 205 ASP A O 1
ATOM 1668 N N . LYS A 1 206 ? 10.433 29.095 -46.504 1.00 34.25 206 LYS A N 1
ATOM 1669 C CA . LYS A 1 206 ? 11.344 28.743 -47.606 1.00 34.25 206 LYS A CA 1
ATOM 1670 C C . LYS A 1 206 ? 12.745 29.354 -47.546 1.00 34.25 206 LYS A C 1
ATOM 1672 O O . LYS A 1 206 ? 13.190 30.048 -48.452 1.00 34.25 206 LYS A O 1
ATOM 1677 N N . PHE A 1 207 ? 13.505 28.881 -46.565 1.00 30.09 207 PHE A N 1
ATOM 1678 C CA . PHE A 1 207 ? 14.864 28.417 -46.839 1.00 30.09 207 PHE A CA 1
ATOM 1679 C C . PHE A 1 207 ? 14.991 26.990 -46.302 1.00 30.09 207 PHE A C 1
ATOM 1681 O O . PHE A 1 207 ? 15.125 26.773 -45.101 1.00 30.09 207 PHE A O 1
ATOM 1688 N N . ILE A 1 208 ? 14.878 26.001 -47.192 1.00 30.58 208 ILE A N 1
ATOM 1689 C CA . ILE A 1 208 ? 15.298 24.633 -46.890 1.00 30.58 208 ILE A CA 1
ATOM 1690 C C . ILE A 1 208 ? 16.807 24.640 -47.113 1.00 30.58 208 ILE A C 1
ATOM 1692 O O . ILE A 1 208 ? 17.275 24.489 -48.239 1.00 30.58 208 ILE A O 1
ATOM 1696 N N . LEU A 1 209 ? 17.570 24.866 -46.044 1.00 30.84 209 LEU A N 1
ATOM 1697 C CA . LEU A 1 209 ? 18.892 24.254 -45.984 1.00 30.84 209 LEU A CA 1
ATOM 1698 C C . LEU A 1 209 ? 18.644 22.746 -46.129 1.00 30.84 209 LEU A C 1
ATOM 1700 O O . LEU A 1 209 ? 17.788 22.223 -45.406 1.00 30.84 209 LEU A O 1
ATOM 1704 N N . PRO A 1 210 ? 19.276 22.054 -47.092 1.00 31.20 210 PRO A N 1
ATOM 1705 C CA . PRO A 1 210 ? 19.119 20.618 -47.168 1.00 31.20 210 PRO A CA 1
ATOM 1706 C C . PRO A 1 210 ? 19.626 20.063 -45.836 1.00 31.20 210 PRO A C 1
ATOM 1708 O O . PRO A 1 210 ? 20.709 20.422 -45.380 1.00 31.20 210 PRO A O 1
ATOM 1711 N N . PHE A 1 211 ? 18.798 19.223 -45.228 1.00 37.50 211 PHE A N 1
ATOM 1712 C CA . PHE A 1 211 ? 18.988 18.543 -43.950 1.00 37.50 211 PHE A CA 1
ATOM 1713 C C . PHE A 1 211 ? 18.522 19.242 -42.669 1.00 37.50 211 PHE A C 1
ATOM 1715 O O . PHE A 1 211 ? 18.717 20.424 -42.391 1.00 37.50 211 PHE A O 1
ATOM 1722 N N . ASN A 1 212 ? 17.900 18.389 -41.856 1.00 41.25 212 ASN A N 1
ATOM 1723 C CA . ASN A 1 212 ? 17.292 18.597 -40.551 1.00 41.25 212 ASN A CA 1
ATOM 1724 C C . ASN A 1 212 ? 18.377 18.826 -39.475 1.00 41.25 212 ASN A C 1
ATOM 1726 O O . ASN A 1 212 ? 18.425 18.141 -38.457 1.00 41.25 212 ASN A O 1
ATOM 1730 N N . PHE A 1 213 ? 19.280 19.778 -39.715 1.00 37.38 213 PHE A N 1
ATOM 1731 C CA . PHE A 1 213 ? 20.480 20.042 -38.913 1.00 37.38 213 PHE A CA 1
ATOM 1732 C C . PHE A 1 213 ? 20.156 20.278 -37.427 1.00 37.38 213 PHE A C 1
ATOM 1734 O O . PHE A 1 213 ? 20.894 19.865 -36.539 1.00 37.38 213 PHE A O 1
ATOM 1741 N N . LEU A 1 214 ? 18.997 20.877 -37.136 1.00 38.81 214 LEU A N 1
ATOM 1742 C CA . LEU A 1 214 ? 18.504 21.084 -35.771 1.00 38.81 214 LEU A CA 1
ATOM 1743 C C . LEU A 1 214 ? 18.023 19.785 -35.094 1.00 38.81 214 LEU A C 1
ATOM 1745 O O . LEU A 1 214 ? 18.195 19.634 -33.885 1.00 38.81 214 LEU A O 1
ATOM 1749 N N . ASP A 1 215 ? 17.468 18.837 -35.853 1.00 45.16 215 ASP A N 1
ATOM 1750 C CA . ASP A 1 215 ? 17.027 17.529 -35.346 1.00 45.16 215 ASP A CA 1
ATOM 1751 C C . ASP A 1 215 ? 18.231 16.602 -35.083 1.00 45.16 215 ASP A C 1
ATOM 1753 O O . ASP A 1 215 ? 18.252 15.846 -34.110 1.00 45.16 215 ASP A O 1
ATOM 1757 N N . GLU A 1 216 ? 19.290 16.722 -35.888 1.00 45.50 216 GLU A N 1
ATOM 1758 C CA . GLU A 1 216 ? 20.575 16.058 -35.640 1.00 45.50 216 GLU A CA 1
ATOM 1759 C C . GLU A 1 216 ? 21.336 16.672 -34.462 1.00 45.50 216 GLU A C 1
ATOM 1761 O O . GLU A 1 216 ? 21.876 15.928 -33.645 1.00 45.50 216 GLU A O 1
ATOM 1766 N N . ILE A 1 217 ? 21.317 18.000 -34.291 1.00 43.31 217 ILE A N 1
ATOM 1767 C CA . ILE A 1 217 ? 21.867 18.660 -33.095 1.00 43.31 217 ILE A CA 1
ATOM 1768 C C . ILE A 1 217 ? 21.100 18.243 -31.832 1.00 43.31 217 ILE A C 1
ATOM 1770 O O . ILE A 1 217 ? 21.720 18.007 -30.796 1.00 43.31 217 ILE A O 1
ATOM 1774 N N . SER A 1 218 ? 19.773 18.107 -31.903 1.00 44.59 218 SER A N 1
ATOM 1775 C CA . SER A 1 218 ? 18.942 17.601 -30.802 1.00 44.59 218 SER A CA 1
ATOM 1776 C C . SER A 1 218 ? 19.348 16.176 -30.388 1.00 44.59 218 SER A C 1
ATOM 1778 O O . SER A 1 218 ? 19.665 15.935 -29.219 1.00 44.59 218 SER A O 1
ATOM 1780 N N . LYS A 1 219 ? 19.459 15.253 -31.355 1.00 48.12 219 LYS A N 1
ATOM 1781 C CA . LYS A 1 219 ? 19.909 13.864 -31.125 1.00 48.12 219 LYS A CA 1
ATOM 1782 C C . LYS A 1 219 ? 21.360 13.788 -30.643 1.00 48.12 219 LYS A C 1
ATOM 1784 O O . LYS A 1 219 ? 21.674 13.013 -29.740 1.00 48.12 219 LYS A O 1
ATOM 1789 N N . ALA A 1 220 ? 22.243 14.627 -31.187 1.00 47.28 220 ALA A N 1
ATOM 1790 C CA . ALA A 1 220 ? 23.634 14.730 -30.757 1.00 47.28 220 ALA A CA 1
ATOM 1791 C C . ALA A 1 220 ? 23.761 15.305 -29.338 1.00 47.28 220 ALA A C 1
ATOM 1793 O O . ALA A 1 220 ? 24.638 14.876 -28.591 1.00 47.28 220 ALA A O 1
ATOM 1794 N N . ASN A 1 221 ? 22.879 16.222 -28.926 1.00 46.28 221 ASN A N 1
ATOM 1795 C CA . ASN A 1 221 ? 22.831 16.730 -27.557 1.00 46.28 221 ASN A CA 1
ATOM 1796 C C . ASN A 1 221 ? 22.303 15.679 -26.578 1.00 46.28 221 ASN A C 1
ATOM 1798 O O . ASN A 1 221 ? 22.910 15.505 -25.525 1.00 46.28 221 ASN A O 1
ATOM 1802 N N . GLU A 1 222 ? 21.257 14.919 -26.911 1.00 51.72 222 GLU A N 1
ATOM 1803 C CA . GLU A 1 222 ? 20.790 13.802 -26.071 1.00 51.72 222 GLU A CA 1
ATOM 1804 C C . GLU A 1 222 ? 21.902 12.752 -25.882 1.00 51.72 222 GLU A C 1
ATOM 1806 O O . GLU A 1 222 ? 22.203 12.335 -24.758 1.00 51.72 222 GLU A O 1
ATOM 1811 N N . TYR A 1 223 ? 22.618 12.435 -26.964 1.00 51.06 223 TYR A N 1
ATOM 1812 C CA . TYR A 1 223 ? 23.778 11.549 -26.957 1.00 51.06 223 TYR A CA 1
ATOM 1813 C C . TYR A 1 223 ? 2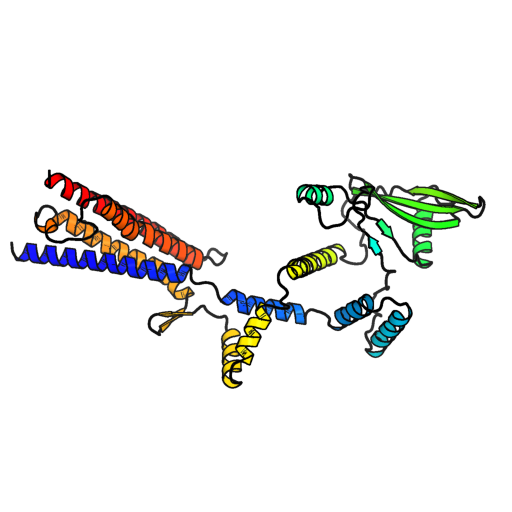4.961 12.107 -26.151 1.00 51.06 223 TYR A C 1
ATOM 1815 O O . TYR A 1 223 ? 25.535 11.402 -25.320 1.00 51.06 223 TYR A O 1
ATOM 1823 N N . ASN A 1 224 ? 25.303 13.387 -26.316 1.00 48.12 224 ASN A N 1
ATOM 1824 C CA . ASN A 1 224 ? 26.355 14.042 -25.538 1.00 48.12 224 ASN A CA 1
ATOM 1825 C C . ASN A 1 224 ? 25.987 14.144 -24.056 1.00 48.12 224 ASN A C 1
ATOM 1827 O O . ASN A 1 224 ? 26.867 14.036 -23.212 1.00 48.12 224 ASN A O 1
ATOM 1831 N N . THR A 1 225 ? 24.705 14.267 -23.710 1.00 53.00 225 THR A N 1
ATOM 1832 C CA . THR A 1 225 ? 24.258 14.263 -22.310 1.00 53.00 225 THR A CA 1
ATOM 1833 C C . THR A 1 225 ? 24.424 12.872 -21.683 1.00 53.00 225 THR A C 1
ATOM 1835 O O . THR A 1 225 ? 24.873 12.758 -20.540 1.00 53.00 225 THR A O 1
ATOM 1838 N N . LEU A 1 226 ? 24.159 11.800 -22.441 1.00 51.69 226 LEU A N 1
ATOM 1839 C CA . LEU A 1 226 ? 24.444 10.415 -22.034 1.00 51.69 226 LEU A CA 1
ATOM 1840 C C . LEU A 1 226 ? 25.957 10.146 -21.930 1.00 51.69 226 LEU A C 1
ATOM 1842 O O . LEU A 1 226 ? 26.409 9.495 -20.986 1.00 51.69 226 LEU A O 1
ATOM 1846 N N . LEU A 1 227 ? 26.753 10.703 -22.848 1.00 50.88 227 LEU A N 1
ATOM 1847 C CA . LEU A 1 227 ? 28.214 10.602 -22.855 1.00 50.88 227 LEU A CA 1
ATOM 1848 C C . LEU A 1 227 ? 28.926 11.519 -21.850 1.00 50.88 227 LEU A C 1
ATOM 1850 O O . LEU A 1 227 ? 30.067 11.241 -21.511 1.00 50.88 227 LEU A O 1
ATOM 1854 N N . LEU A 1 228 ? 28.315 12.600 -21.370 1.00 50.19 228 LEU A N 1
ATOM 1855 C CA . LEU A 1 228 ? 28.888 13.457 -20.323 1.00 50.19 228 LEU A CA 1
ATOM 1856 C C . LEU A 1 228 ? 28.587 12.892 -18.932 1.00 50.19 228 LEU A C 1
ATOM 1858 O O . LEU A 1 228 ? 29.433 12.963 -18.042 1.00 50.19 228 LEU A O 1
ATOM 1862 N N . LYS A 1 229 ? 27.447 12.206 -18.769 1.00 47.19 229 LYS A N 1
ATOM 1863 C CA . LYS A 1 229 ? 27.148 11.396 -17.575 1.00 47.19 229 LYS A CA 1
ATOM 1864 C C . LYS A 1 229 ? 28.088 10.180 -17.429 1.00 47.19 229 LYS A C 1
ATOM 1866 O O . LYS A 1 229 ? 28.280 9.685 -16.324 1.00 47.19 229 LYS A O 1
ATOM 1871 N N . ARG A 1 230 ? 28.732 9.765 -18.531 1.00 46.78 230 ARG A N 1
ATOM 1872 C CA . ARG A 1 230 ? 29.765 8.711 -18.667 1.00 46.78 230 ARG A CA 1
ATOM 1873 C C . ARG A 1 230 ? 31.023 8.921 -17.820 1.00 46.78 230 ARG A C 1
ATOM 1875 O O . ARG A 1 230 ? 31.668 7.941 -17.477 1.00 46.78 230 ARG A O 1
ATOM 1882 N N . ASN A 1 231 ? 31.405 10.168 -17.530 1.00 45.75 231 ASN A N 1
ATOM 1883 C CA . ASN A 1 231 ? 32.688 10.460 -16.874 1.00 45.75 231 ASN A CA 1
ATOM 1884 C C . ASN A 1 231 ? 32.640 10.353 -15.341 1.00 45.75 231 ASN A C 1
ATOM 1886 O O . ASN A 1 231 ? 33.690 10.423 -14.709 1.00 45.75 231 ASN A O 1
ATOM 1890 N N . ALA A 1 232 ? 31.456 10.185 -14.744 1.00 49.59 232 ALA A N 1
ATOM 1891 C CA . ALA A 1 232 ? 31.325 10.032 -13.296 1.00 49.59 232 ALA A CA 1
ATOM 1892 C C . ALA A 1 232 ? 31.425 8.562 -12.842 1.00 49.59 232 ALA A C 1
ATOM 1894 O O . ALA A 1 232 ? 32.076 8.295 -11.839 1.00 49.59 232 ALA A O 1
ATOM 1895 N N . ASP A 1 233 ? 30.878 7.610 -13.615 1.00 48.47 233 ASP A N 1
ATOM 1896 C CA . ASP A 1 233 ? 30.788 6.191 -13.241 1.00 48.47 233 ASP A CA 1
ATOM 1897 C C . ASP A 1 233 ? 31.116 5.284 -14.449 1.00 48.47 233 ASP A C 1
ATOM 1899 O O . ASP A 1 233 ? 30.257 5.022 -15.285 1.00 48.47 233 ASP A O 1
ATOM 1903 N N . ASN A 1 234 ? 32.357 4.795 -14.558 1.00 52.09 234 ASN A N 1
ATOM 1904 C CA . ASN A 1 234 ? 32.953 4.045 -15.690 1.00 52.09 234 ASN A CA 1
ATOM 1905 C C . ASN A 1 234 ? 32.284 2.698 -16.117 1.00 52.09 234 ASN A C 1
ATOM 1907 O O . ASN A 1 234 ? 32.975 1.777 -16.556 1.00 52.09 234 ASN A O 1
ATOM 1911 N N . LEU A 1 235 ? 30.966 2.515 -16.023 1.00 57.34 235 LEU A N 1
ATOM 1912 C CA . LEU A 1 235 ? 30.276 1.323 -16.528 1.00 57.34 235 LEU A CA 1
ATOM 1913 C C . LEU A 1 235 ? 29.623 1.592 -17.888 1.00 57.34 235 LEU A C 1
ATOM 1915 O O . LEU A 1 235 ? 28.619 2.287 -17.996 1.00 57.34 235 LEU A O 1
ATOM 1919 N N . PHE A 1 236 ? 30.186 0.994 -18.940 1.00 66.38 236 PHE A N 1
ATOM 1920 C CA . PHE A 1 236 ? 29.518 0.855 -20.233 1.00 66.38 236 PHE A CA 1
ATOM 1921 C C . PHE A 1 236 ? 28.324 -0.097 -20.058 1.00 66.38 236 PHE A C 1
ATOM 1923 O O . PHE A 1 236 ? 28.526 -1.266 -19.729 1.00 66.38 236 PHE A O 1
ATOM 1930 N N . LEU A 1 237 ? 27.102 0.415 -20.254 1.00 77.50 237 LEU A N 1
ATOM 1931 C CA . LEU A 1 237 ? 25.837 -0.337 -20.193 1.00 77.50 237 LEU A CA 1
ATOM 1932 C C . LEU A 1 237 ? 25.558 -0.986 -18.821 1.00 77.50 237 LEU A C 1
ATOM 1934 O O . LEU A 1 237 ? 25.495 -2.216 -18.714 1.00 77.50 237 LEU A O 1
ATOM 1938 N N . PRO A 1 238 ? 25.431 -0.198 -17.739 1.00 77.31 238 PRO A N 1
ATOM 1939 C CA . PRO A 1 238 ? 25.284 -0.727 -16.385 1.00 77.31 238 PRO A CA 1
ATOM 1940 C C . PRO A 1 238 ? 24.083 -1.668 -16.237 1.00 77.31 238 PRO A C 1
ATOM 1942 O O . PRO A 1 238 ? 24.198 -2.697 -15.569 1.00 77.31 238 PRO A O 1
ATOM 1945 N N . TYR A 1 239 ? 22.952 -1.361 -16.879 1.00 82.00 239 TYR A N 1
ATOM 1946 C CA . TYR A 1 239 ? 21.742 -2.173 -16.750 1.00 82.00 239 TYR A CA 1
ATOM 1947 C C . TYR A 1 239 ? 21.846 -3.462 -17.569 1.00 82.00 239 TYR A C 1
ATOM 1949 O O . TYR A 1 239 ? 21.505 -4.539 -17.079 1.00 82.00 239 TYR A O 1
ATOM 1957 N N . THR A 1 240 ? 22.370 -3.375 -18.792 1.00 83.44 240 THR A N 1
ATOM 1958 C CA . THR A 1 240 ? 22.609 -4.537 -19.657 1.00 83.44 240 THR A CA 1
ATOM 1959 C C . THR A 1 240 ? 23.622 -5.476 -19.030 1.00 83.44 240 THR A C 1
ATOM 1961 O O . THR A 1 240 ? 23.379 -6.677 -18.981 1.00 83.44 240 THR A O 1
ATOM 1964 N N . LYS A 1 241 ? 24.717 -4.943 -18.479 1.00 82.62 241 LYS A N 1
ATOM 1965 C CA . LYS A 1 241 ? 25.719 -5.733 -17.766 1.00 82.62 241 LYS A CA 1
ATOM 1966 C C . LYS A 1 241 ? 25.111 -6.446 -16.562 1.00 82.62 241 LYS A C 1
ATOM 1968 O O . LYS A 1 241 ? 25.317 -7.641 -16.420 1.00 82.62 241 LYS A O 1
ATOM 1973 N N . GLN A 1 242 ? 24.320 -5.755 -15.740 1.00 82.31 242 GLN A N 1
ATOM 1974 C CA . GLN A 1 242 ? 23.664 -6.373 -14.585 1.00 82.31 242 GLN A CA 1
ATOM 1975 C C . GLN A 1 242 ? 22.744 -7.533 -14.999 1.00 82.31 242 GLN A C 1
ATOM 1977 O O . GLN A 1 242 ? 22.771 -8.600 -14.385 1.00 82.31 242 GLN A O 1
ATOM 1982 N N . VAL A 1 243 ? 21.938 -7.343 -16.048 1.00 82.62 243 VAL A N 1
ATOM 1983 C CA . VAL A 1 243 ? 21.069 -8.403 -16.580 1.00 82.62 243 VAL A CA 1
ATOM 1984 C C . VAL A 1 243 ? 21.898 -9.538 -17.181 1.00 82.62 243 VAL A C 1
ATOM 1986 O O . VAL A 1 243 ? 21.577 -10.702 -16.963 1.00 82.62 243 VAL A O 1
ATOM 1989 N N . TRP A 1 244 ? 22.963 -9.218 -17.911 1.00 83.50 244 TRP A N 1
ATOM 1990 C CA . TRP A 1 244 ? 23.834 -10.198 -18.549 1.00 83.50 244 TRP A CA 1
ATOM 1991 C C . TRP A 1 244 ? 24.614 -11.030 -17.536 1.00 83.50 244 TRP A C 1
ATOM 1993 O O . TRP A 1 244 ? 24.672 -12.243 -17.680 1.00 83.50 244 TRP A O 1
ATOM 2003 N N . ASP A 1 245 ? 25.155 -10.412 -16.489 1.00 85.19 245 ASP A N 1
ATOM 2004 C CA . ASP A 1 245 ? 25.860 -11.105 -15.412 1.00 85.19 245 ASP A CA 1
ATOM 2005 C C . ASP A 1 245 ? 24.909 -12.074 -14.688 1.00 85.19 245 ASP A C 1
ATOM 2007 O O . ASP A 1 245 ? 25.295 -13.213 -14.434 1.00 85.19 245 ASP A O 1
ATOM 2011 N N . GLN A 1 246 ? 23.646 -11.674 -14.466 1.00 84.19 246 GLN A N 1
ATOM 2012 C CA . GLN A 1 246 ? 22.598 -12.553 -13.927 1.00 84.19 246 GLN A CA 1
ATOM 2013 C C . GLN A 1 246 ? 22.283 -13.725 -14.867 1.00 84.19 246 GLN A C 1
ATOM 2015 O O . GLN A 1 246 ? 22.129 -14.852 -14.420 1.00 84.19 246 GLN A O 1
ATOM 2020 N N . VAL A 1 247 ? 22.161 -13.483 -16.174 1.00 85.44 247 VAL A N 1
ATOM 2021 C CA . VAL A 1 247 ? 21.864 -14.544 -17.153 1.00 85.44 247 VAL A CA 1
ATOM 2022 C C . VAL A 1 247 ? 23.057 -15.490 -17.318 1.00 85.44 247 VAL A C 1
ATOM 2024 O O . VAL A 1 247 ? 22.874 -16.695 -17.461 1.00 85.44 247 VAL A O 1
ATOM 2027 N N . ARG A 1 248 ? 24.282 -14.959 -17.278 1.00 89.19 248 ARG A N 1
ATOM 2028 C CA . ARG A 1 248 ? 25.532 -15.703 -17.462 1.00 89.19 248 ARG A CA 1
ATOM 2029 C C . ARG A 1 248 ? 25.854 -16.621 -16.285 1.00 89.19 248 ARG A C 1
ATOM 2031 O O . ARG A 1 248 ? 26.530 -17.626 -16.493 1.00 89.19 248 ARG A O 1
ATOM 2038 N N . SER A 1 249 ? 25.423 -16.279 -15.070 1.00 89.06 249 SER A N 1
ATOM 2039 C CA . SER A 1 249 ? 25.647 -17.110 -13.881 1.00 89.06 249 SER A CA 1
ATOM 2040 C C . SER A 1 249 ? 24.742 -18.343 -13.800 1.00 89.06 249 SER A C 1
ATOM 2042 O O . SER A 1 249 ? 24.977 -19.198 -12.953 1.00 89.06 249 SER A O 1
ATOM 2044 N N . GLU A 1 250 ? 23.726 -18.438 -14.656 1.00 91.25 250 GLU A N 1
ATOM 2045 C CA . GLU A 1 250 ? 22.664 -19.445 -14.580 1.00 91.25 250 GLU A CA 1
ATOM 2046 C C . GLU A 1 250 ? 22.847 -20.533 -15.649 1.00 91.25 250 GLU A C 1
ATOM 2048 O O . GLU A 1 250 ? 23.478 -20.318 -16.690 1.00 91.25 250 GLU A O 1
ATOM 2053 N N . LEU A 1 251 ? 22.280 -21.723 -15.426 1.00 92.00 251 LEU A N 1
ATOM 2054 C CA . LEU A 1 251 ? 22.328 -22.798 -16.423 1.00 92.00 251 LEU A CA 1
ATOM 2055 C C . LEU A 1 251 ? 21.539 -22.399 -17.686 1.00 92.00 251 LEU A C 1
ATOM 2057 O O . LEU A 1 251 ? 20.551 -21.674 -17.582 1.00 92.00 251 LEU A O 1
ATOM 2061 N N . PRO A 1 252 ? 21.869 -22.917 -18.888 1.00 84.44 252 PRO A N 1
ATOM 2062 C CA . PRO A 1 252 ? 21.213 -22.502 -20.136 1.00 84.44 252 PRO A CA 1
ATOM 2063 C C . PRO A 1 252 ? 19.676 -22.588 -20.122 1.00 84.44 252 PRO A C 1
ATOM 2065 O O . PRO A 1 252 ? 18.994 -21.750 -20.714 1.00 84.44 252 PRO A O 1
ATOM 2068 N N . LEU A 1 253 ? 19.114 -23.583 -19.425 1.00 80.62 253 LEU A N 1
ATOM 2069 C CA . LEU A 1 253 ? 17.666 -23.739 -19.268 1.00 80.62 253 LEU A CA 1
ATOM 2070 C C . LEU A 1 253 ? 17.065 -22.664 -18.344 1.00 80.62 253 LEU A C 1
ATOM 2072 O O . LEU A 1 253 ? 15.991 -22.135 -18.626 1.00 80.62 253 LEU A O 1
ATOM 2076 N N . GLU A 1 254 ? 17.762 -22.313 -17.264 1.00 83.94 254 GLU A N 1
ATOM 2077 C CA . GLU A 1 254 ? 17.357 -21.282 -16.301 1.00 83.94 254 GLU A CA 1
ATOM 2078 C C . GLU A 1 254 ? 17.526 -19.882 -16.887 1.00 83.94 254 GLU A C 1
ATOM 2080 O O . GLU A 1 254 ? 16.591 -19.093 -16.826 1.00 83.94 254 GLU A O 1
ATOM 2085 N N . ALA A 1 255 ? 18.635 -19.615 -17.576 1.00 75.94 255 ALA A N 1
ATOM 2086 C CA . ALA A 1 255 ? 18.865 -18.408 -18.364 1.00 75.94 255 ALA A CA 1
ATOM 2087 C C . ALA A 1 255 ? 17.742 -18.168 -19.387 1.00 75.94 255 ALA A C 1
ATOM 2089 O O . ALA A 1 255 ? 17.181 -17.072 -19.459 1.00 75.94 255 ALA A O 1
ATOM 2090 N N . ARG A 1 256 ? 17.343 -19.210 -20.136 1.00 76.56 256 ARG A N 1
ATOM 2091 C CA . ARG A 1 256 ? 16.207 -19.133 -21.067 1.00 76.56 256 ARG A CA 1
ATOM 2092 C C . ARG A 1 256 ? 14.897 -18.846 -20.337 1.00 76.56 256 ARG A C 1
ATOM 2094 O O . ARG A 1 256 ? 14.111 -18.038 -20.820 1.00 76.56 256 ARG A O 1
ATOM 2101 N N . ASN A 1 257 ? 14.665 -19.467 -19.181 1.00 80.06 257 ASN A N 1
ATOM 2102 C CA . ASN A 1 257 ? 13.480 -19.203 -18.364 1.00 80.06 257 ASN A CA 1
ATOM 2103 C C . ASN A 1 257 ? 13.475 -17.781 -17.786 1.00 80.06 257 ASN A C 1
ATOM 2105 O O . ASN A 1 257 ? 12.412 -17.171 -17.708 1.00 80.06 257 ASN A O 1
ATOM 2109 N N . ILE A 1 258 ? 14.633 -17.238 -17.407 1.00 79.56 258 ILE A N 1
ATOM 2110 C CA . ILE A 1 258 ? 14.787 -15.855 -16.950 1.00 79.56 258 ILE A CA 1
ATOM 2111 C C . ILE A 1 258 ? 14.431 -14.908 -18.094 1.00 79.56 258 ILE A C 1
ATOM 2113 O O . ILE A 1 258 ? 13.559 -14.068 -17.916 1.00 79.56 258 ILE A O 1
ATOM 2117 N N . LEU A 1 259 ? 15.020 -15.079 -19.280 1.00 75.75 259 LEU A N 1
ATOM 2118 C CA . LEU A 1 259 ? 14.723 -14.240 -20.447 1.00 75.75 259 LEU A CA 1
ATOM 2119 C C . LEU A 1 259 ? 13.251 -14.349 -20.878 1.00 75.75 259 LEU A C 1
ATOM 2121 O O . LEU A 1 259 ? 12.581 -13.330 -21.011 1.00 75.75 259 LEU A O 1
ATOM 2125 N N . ALA A 1 260 ? 12.703 -15.565 -20.967 1.00 75.94 260 ALA A N 1
ATOM 2126 C CA . ALA A 1 260 ? 11.305 -15.790 -21.343 1.00 75.94 260 ALA A CA 1
ATOM 2127 C C . ALA A 1 260 ? 10.301 -15.227 -20.317 1.00 75.94 260 ALA A C 1
ATOM 2129 O O . ALA A 1 260 ? 9.218 -14.778 -20.690 1.00 75.94 260 ALA A O 1
ATOM 2130 N N . ARG A 1 261 ? 10.643 -15.217 -19.019 1.00 71.06 261 ARG A N 1
ATOM 2131 C CA . ARG A 1 261 ? 9.838 -14.537 -17.988 1.00 71.06 261 ARG A CA 1
ATOM 2132 C C . ARG A 1 261 ? 9.934 -13.017 -18.086 1.00 71.06 261 ARG A C 1
ATOM 2134 O O . ARG A 1 261 ? 8.982 -12.355 -17.684 1.00 71.06 261 ARG A O 1
ATOM 2141 N N . LYS A 1 262 ? 11.056 -12.479 -18.578 1.00 67.81 262 LYS A N 1
ATOM 2142 C CA . LYS A 1 262 ? 11.265 -11.034 -18.737 1.00 67.81 262 LYS A CA 1
ATOM 2143 C C . LYS A 1 262 ? 10.657 -10.463 -20.033 1.00 67.81 262 LYS A C 1
ATOM 2145 O O . LYS A 1 262 ? 10.348 -9.276 -20.048 1.00 67.81 262 LYS A O 1
ATOM 2150 N N . ASP A 1 263 ? 10.405 -11.296 -21.050 1.00 61.78 263 ASP A N 1
ATOM 2151 C CA . ASP A 1 263 ? 9.663 -10.923 -22.274 1.00 61.78 263 ASP A CA 1
ATOM 2152 C C . ASP A 1 263 ? 8.145 -10.794 -22.059 1.00 61.78 263 ASP A C 1
ATOM 2154 O O . ASP A 1 263 ? 7.459 -10.053 -22.767 1.00 61.78 263 ASP A O 1
ATOM 2158 N N . LEU A 1 264 ? 7.589 -11.487 -21.061 1.00 58.69 264 LEU A N 1
ATOM 2159 C CA . LEU A 1 264 ? 6.233 -11.196 -20.602 1.00 58.69 264 LEU A CA 1
ATOM 2160 C C . LEU A 1 264 ? 6.268 -9.829 -19.911 1.00 58.69 264 LEU A C 1
ATOM 2162 O O . LEU A 1 264 ? 7.199 -9.593 -19.141 1.00 58.69 264 LEU A O 1
ATOM 2166 N N . PRO A 1 265 ? 5.285 -8.928 -20.130 1.00 60.84 265 PRO A N 1
ATOM 2167 C CA . PRO A 1 265 ? 5.214 -7.689 -19.369 1.00 60.84 265 PRO A CA 1
ATOM 2168 C C . PRO A 1 265 ? 5.204 -8.096 -17.903 1.00 60.84 265 PRO A C 1
ATOM 2170 O O . PRO A 1 265 ? 4.210 -8.670 -17.457 1.00 60.84 265 PRO A O 1
ATOM 2173 N N . LEU A 1 266 ? 6.332 -7.894 -17.210 1.00 60.22 266 LEU A N 1
ATOM 2174 C CA . LEU A 1 266 ? 6.538 -8.322 -15.834 1.00 60.22 266 LEU A CA 1
ATOM 2175 C C . LEU A 1 266 ? 5.477 -7.626 -15.007 1.00 60.22 266 LEU A C 1
ATOM 2177 O O . LEU A 1 266 ? 5.594 -6.477 -14.588 1.00 60.22 266 LEU A O 1
ATOM 2181 N N . GLU A 1 267 ? 4.354 -8.308 -14.851 1.00 68.75 267 GLU A N 1
ATOM 2182 C CA . GLU A 1 267 ? 3.323 -7.854 -13.969 1.00 68.75 267 GLU A CA 1
ATOM 2183 C C . GLU A 1 267 ? 3.923 -8.072 -12.598 1.00 68.75 267 GLU A C 1
ATOM 2185 O O . GLU A 1 267 ? 4.053 -9.212 -12.153 1.00 68.75 267 GLU A O 1
ATOM 2190 N N . LYS A 1 268 ? 4.401 -6.974 -12.007 1.00 74.06 268 LYS A N 1
ATOM 2191 C CA . LYS A 1 268 ? 5.053 -6.947 -10.704 1.00 74.06 268 LYS A CA 1
ATOM 2192 C C . LYS A 1 268 ? 4.301 -7.870 -9.770 1.00 74.06 268 LYS A C 1
ATOM 2194 O O . LYS A 1 268 ? 3.113 -7.670 -9.524 1.00 74.06 268 LYS A O 1
ATOM 2199 N N . ARG A 1 269 ? 4.971 -8.914 -9.317 1.00 79.88 269 ARG A N 1
ATOM 2200 C CA . ARG A 1 269 ? 4.406 -9.939 -8.453 1.00 79.88 269 ARG A CA 1
ATOM 2201 C C . ARG A 1 269 ? 5.128 -9.848 -7.134 1.00 79.88 269 ARG A C 1
ATOM 2203 O O . ARG A 1 269 ? 6.345 -9.716 -7.116 1.00 79.88 269 ARG A O 1
ATOM 2210 N N . LEU A 1 270 ? 4.379 -9.918 -6.047 1.00 77.62 270 LEU A N 1
ATOM 2211 C CA . LEU A 1 270 ? 4.967 -10.004 -4.723 1.00 77.62 270 LEU A CA 1
ATOM 2212 C C . LEU A 1 270 ? 4.599 -11.340 -4.115 1.00 77.62 270 LEU A C 1
ATOM 2214 O O . LEU A 1 270 ? 3.446 -11.767 -4.189 1.00 77.62 270 LEU A O 1
ATOM 2218 N N . GLU A 1 271 ? 5.593 -11.992 -3.534 1.00 79.38 271 GLU A N 1
ATOM 2219 C CA . GLU A 1 271 ? 5.409 -13.251 -2.835 1.00 79.38 271 GLU A CA 1
ATOM 2220 C C . GLU A 1 271 ? 5.016 -12.953 -1.391 1.00 79.38 271 GLU A C 1
ATOM 2222 O O . GLU A 1 271 ? 5.836 -12.574 -0.558 1.00 79.38 271 GLU A O 1
ATOM 2227 N N . VAL A 1 272 ? 3.725 -13.086 -1.094 1.00 78.88 272 VAL A N 1
ATOM 2228 C CA . VAL A 1 272 ? 3.187 -12.957 0.261 1.00 78.88 272 VAL A CA 1
ATOM 2229 C C . VAL A 1 272 ? 2.814 -14.354 0.731 1.00 78.88 272 VAL A C 1
ATOM 2231 O O . VAL A 1 272 ? 1.927 -14.981 0.159 1.00 78.88 272 VAL A O 1
ATOM 2234 N N . PHE A 1 273 ? 3.507 -14.866 1.750 1.00 80.62 273 PHE A N 1
ATOM 2235 C CA . PHE A 1 273 ? 3.314 -16.235 2.259 1.00 80.62 273 PHE A CA 1
ATOM 2236 C C . PHE A 1 273 ? 3.439 -17.322 1.171 1.00 80.62 273 PHE A C 1
ATOM 2238 O O . PHE A 1 273 ? 2.679 -18.286 1.157 1.00 80.62 273 PHE A O 1
ATOM 2245 N N . GLY A 1 274 ? 4.372 -17.146 0.228 1.00 80.88 274 GLY A N 1
ATOM 2246 C CA . GLY A 1 274 ? 4.572 -18.060 -0.905 1.00 80.88 274 GLY A CA 1
ATOM 2247 C C . GLY A 1 274 ? 3.539 -17.923 -2.032 1.00 80.88 274 GLY A C 1
ATOM 2248 O O . GLY A 1 274 ? 3.675 -18.576 -3.063 1.00 80.88 274 GLY A O 1
ATOM 2249 N N . ALA A 1 275 ? 2.528 -17.059 -1.884 1.00 83.62 275 ALA A N 1
ATOM 2250 C CA . ALA A 1 275 ? 1.599 -16.730 -2.956 1.00 83.62 275 ALA A CA 1
ATOM 2251 C C . ALA A 1 275 ? 2.114 -15.529 -3.760 1.00 83.62 275 ALA A C 1
ATOM 2253 O O . ALA A 1 275 ? 2.305 -14.443 -3.218 1.00 83.62 275 ALA A O 1
ATOM 2254 N N . SER A 1 276 ? 2.303 -15.721 -5.066 1.00 84.94 276 SER A N 1
ATOM 2255 C CA . SER A 1 276 ? 2.688 -14.670 -6.010 1.00 84.94 276 SER A CA 1
ATOM 2256 C C . SER A 1 276 ? 1.455 -13.863 -6.427 1.00 84.94 276 SER A C 1
ATOM 2258 O O . SER A 1 276 ? 0.636 -14.333 -7.219 1.00 84.94 276 SER A O 1
ATOM 2260 N N . ILE A 1 277 ? 1.298 -12.657 -5.880 1.00 88.88 277 ILE A N 1
ATOM 2261 C CA . ILE A 1 277 ? 0.138 -11.797 -6.136 1.00 88.88 277 ILE A CA 1
ATOM 2262 C C . ILE A 1 277 ? 0.553 -10.608 -7.017 1.00 88.88 277 ILE A C 1
ATOM 2264 O O . ILE A 1 277 ? 1.504 -9.901 -6.671 1.00 88.88 277 ILE A O 1
ATOM 2268 N N . PRO A 1 278 ? -0.162 -10.326 -8.123 1.00 89.31 278 PRO A N 1
ATOM 2269 C CA . PRO A 1 278 ? 0.085 -9.139 -8.936 1.00 89.31 278 PRO A CA 1
ATOM 2270 C C . PRO A 1 278 ? -0.099 -7.840 -8.134 1.00 89.31 278 PRO A C 1
ATOM 2272 O O . PRO A 1 278 ? -1.153 -7.602 -7.542 1.00 89.31 278 PRO A O 1
ATOM 2275 N N . GLN A 1 279 ? 0.877 -6.933 -8.174 1.00 86.62 279 GLN A N 1
ATOM 2276 C CA . GLN A 1 279 ? 0.825 -5.630 -7.506 1.00 86.62 279 GLN A CA 1
ATOM 2277 C C . GLN A 1 279 ? -0.364 -4.801 -8.000 1.00 86.62 279 GLN A C 1
ATOM 2279 O O . GLN A 1 279 ? -1.003 -4.115 -7.206 1.00 86.62 279 GLN A O 1
ATOM 2284 N N . LYS A 1 280 ? -0.719 -4.913 -9.290 1.00 87.75 280 LYS A N 1
ATOM 2285 C CA . LYS A 1 280 ? -1.914 -4.270 -9.862 1.00 87.75 280 LYS A CA 1
ATOM 2286 C C . LYS A 1 280 ? -3.212 -4.752 -9.222 1.00 87.75 280 LYS A C 1
ATOM 2288 O O . LYS A 1 280 ? -4.180 -4.000 -9.183 1.00 87.75 280 LYS A O 1
ATOM 2293 N N . LEU A 1 281 ? -3.268 -6.005 -8.776 1.00 90.38 281 LEU A N 1
ATOM 2294 C CA . LEU A 1 281 ? -4.431 -6.534 -8.070 1.00 90.38 281 LEU A CA 1
ATOM 2295 C C . LEU A 1 281 ? -4.482 -5.958 -6.653 1.00 90.38 281 LEU A C 1
ATOM 2297 O O . LEU A 1 281 ? -5.529 -5.507 -6.196 1.00 90.38 281 LEU A O 1
ATOM 2301 N N . ILE A 1 282 ? -3.333 -5.905 -5.987 1.00 90.75 282 ILE A N 1
ATOM 2302 C CA . ILE A 1 282 ? -3.226 -5.410 -4.615 1.00 90.75 282 ILE A CA 1
ATOM 2303 C C . ILE A 1 282 ? -3.560 -3.928 -4.536 1.00 90.75 282 ILE A C 1
ATOM 2305 O O . ILE A 1 282 ? -4.353 -3.536 -3.688 1.00 90.75 282 ILE A O 1
ATOM 2309 N N . SER A 1 283 ? -3.037 -3.113 -5.449 1.00 88.56 283 SER A N 1
ATOM 2310 C CA . SER A 1 283 ? -3.320 -1.677 -5.481 1.00 88.56 283 SER A CA 1
ATOM 2311 C C . SER A 1 283 ? -4.808 -1.365 -5.703 1.00 88.56 283 SER A C 1
ATOM 2313 O O . SER A 1 283 ? -5.283 -0.318 -5.271 1.00 88.56 283 SER A O 1
ATOM 2315 N N . LYS A 1 284 ? -5.569 -2.300 -6.294 1.00 90.00 284 LYS A N 1
ATOM 2316 C CA . LYS A 1 284 ? -7.031 -2.211 -6.452 1.00 90.00 284 LYS A CA 1
ATOM 2317 C C . LYS A 1 284 ? -7.802 -2.690 -5.220 1.00 90.00 284 LYS A C 1
ATOM 2319 O O . LYS A 1 284 ? -8.797 -2.075 -4.853 1.00 90.00 284 LYS A O 1
ATOM 2324 N N . ILE A 1 285 ? -7.377 -3.788 -4.593 1.00 94.06 285 ILE A N 1
ATOM 2325 C CA . ILE A 1 285 ? -8.092 -4.390 -3.454 1.00 94.06 285 ILE A CA 1
ATOM 2326 C C . ILE A 1 285 ? -7.817 -3.627 -2.152 1.00 94.06 285 ILE A C 1
ATOM 2328 O O . ILE A 1 285 ? -8.703 -3.503 -1.306 1.00 94.06 285 ILE A O 1
ATOM 2332 N N . MET A 1 286 ? -6.605 -3.097 -1.986 1.00 94.62 286 MET A N 1
ATOM 2333 C CA . MET A 1 286 ? -6.138 -2.541 -0.716 1.00 94.62 286 MET A CA 1
ATOM 2334 C C . MET A 1 286 ? -6.977 -1.366 -0.183 1.00 94.62 286 MET A C 1
ATOM 2336 O O . MET A 1 286 ? -7.311 -1.397 1.002 1.00 94.62 286 MET A O 1
ATOM 2340 N N . PRO A 1 287 ? -7.396 -0.378 -1.000 1.00 95.69 287 PRO A N 1
ATOM 2341 C CA . PRO A 1 287 ? -8.283 0.691 -0.537 1.00 95.69 287 PRO A CA 1
ATOM 2342 C C . PRO A 1 287 ? -9.615 0.152 -0.003 1.00 95.69 287 PRO A C 1
ATOM 2344 O O . PRO A 1 287 ? -10.079 0.585 1.048 1.00 95.69 287 PRO A O 1
ATOM 2347 N N . GLY A 1 288 ? -10.205 -0.836 -0.685 1.00 96.69 288 GLY A N 1
ATOM 2348 C CA . GLY A 1 288 ? -11.449 -1.478 -0.251 1.00 96.69 288 GLY A CA 1
ATOM 2349 C C . GLY A 1 288 ? -11.284 -2.279 1.041 1.00 96.69 288 GLY A C 1
ATOM 2350 O O . GLY A 1 288 ? -12.144 -2.224 1.919 1.00 96.69 288 GLY A O 1
ATOM 2351 N N . LEU A 1 289 ? -10.157 -2.980 1.196 1.00 96.69 289 LEU A N 1
ATOM 2352 C CA . LEU A 1 289 ? -9.840 -3.708 2.423 1.00 96.69 289 LEU A CA 1
ATOM 2353 C C . LEU A 1 289 ? -9.638 -2.751 3.605 1.00 96.69 289 LEU A C 1
ATOM 2355 O O . LEU A 1 289 ? -10.211 -2.974 4.670 1.00 96.69 289 LEU A O 1
ATOM 2359 N N . LEU A 1 290 ? -8.877 -1.667 3.417 1.00 96.50 290 LEU A N 1
ATOM 2360 C CA . LEU A 1 290 ? -8.696 -0.629 4.434 1.00 96.50 290 LEU A CA 1
ATOM 2361 C C . LEU A 1 290 ? -10.033 0.017 4.804 1.00 96.50 290 LEU A C 1
ATOM 2363 O O . LEU A 1 290 ? -10.331 0.129 5.988 1.00 96.50 290 LEU A O 1
ATOM 2367 N N . PHE A 1 291 ? -10.875 0.340 3.821 1.00 97.81 291 PHE A N 1
ATOM 2368 C CA . PHE A 1 291 ? -12.219 0.869 4.044 1.00 97.81 291 PHE A CA 1
ATOM 2369 C C . PHE A 1 291 ? -13.074 -0.046 4.928 1.00 97.81 291 PHE A C 1
ATOM 2371 O O . PHE A 1 291 ? -13.620 0.392 5.945 1.00 97.81 291 PHE A O 1
ATOM 2378 N N . ALA A 1 292 ? -13.152 -1.335 4.582 1.00 97.69 292 ALA A N 1
ATOM 2379 C CA . ALA A 1 292 ? -13.907 -2.319 5.350 1.00 97.69 292 ALA A CA 1
ATOM 2380 C C . ALA A 1 292 ? -13.374 -2.452 6.786 1.00 97.69 292 ALA A C 1
ATOM 2382 O O . ALA A 1 292 ? -14.157 -2.480 7.739 1.00 97.69 292 ALA A O 1
ATOM 2383 N N . MET A 1 293 ? -12.047 -2.466 6.958 1.00 96.56 293 MET A N 1
ATOM 2384 C CA . MET A 1 293 ? -11.414 -2.532 8.278 1.00 96.56 293 MET A CA 1
ATOM 2385 C C . MET A 1 293 ? -11.652 -1.268 9.106 1.00 96.56 293 MET A C 1
ATOM 2387 O O . MET A 1 293 ? -11.914 -1.375 10.304 1.00 96.56 293 MET A O 1
ATOM 2391 N N . SER A 1 294 ? -11.625 -0.085 8.491 1.00 95.81 294 SER A N 1
ATOM 2392 C CA . SER A 1 294 ? -11.935 1.188 9.148 1.00 95.81 294 SER A CA 1
ATOM 2393 C C . SER A 1 294 ? -13.381 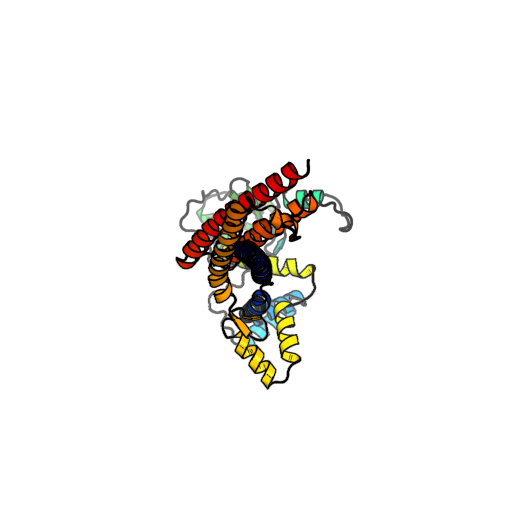1.238 9.637 1.00 95.81 294 SER A C 1
ATOM 2395 O O . SER A 1 294 ? -13.622 1.644 10.774 1.00 95.81 294 SER A O 1
ATOM 2397 N N . ILE A 1 295 ? -14.343 0.777 8.828 1.00 97.62 295 ILE A N 1
ATOM 2398 C CA . ILE A 1 295 ? -15.750 0.674 9.244 1.00 97.62 295 ILE A CA 1
ATOM 2399 C C . ILE A 1 295 ? -15.894 -0.326 10.389 1.00 97.62 295 ILE A C 1
ATOM 2401 O O . ILE A 1 295 ? -16.496 0.001 11.411 1.00 97.62 295 ILE A O 1
ATOM 2405 N N . TYR A 1 296 ? -15.326 -1.525 10.244 1.00 96.56 296 TYR A N 1
ATOM 2406 C CA . TYR A 1 296 ? -15.395 -2.564 11.271 1.00 96.56 296 TYR A CA 1
ATOM 2407 C C . TYR A 1 296 ? -14.814 -2.073 12.604 1.00 96.56 296 TYR A C 1
ATOM 2409 O O . TYR A 1 296 ? -15.435 -2.226 13.657 1.00 96.56 296 TYR A O 1
ATOM 2417 N N . PHE A 1 297 ? -13.662 -1.402 12.558 1.00 95.81 297 PHE A N 1
ATOM 2418 C CA . PHE A 1 297 ? -13.047 -0.776 13.722 1.00 95.81 297 PHE A CA 1
ATOM 2419 C C . PHE A 1 297 ? -13.946 0.305 14.340 1.00 95.81 297 PHE A C 1
ATOM 2421 O O . PHE A 1 297 ? -14.178 0.285 15.550 1.00 95.81 297 PHE A O 1
ATOM 2428 N N . LEU A 1 298 ? -14.505 1.209 13.527 1.00 96.62 298 LEU A N 1
ATOM 2429 C CA . LEU A 1 298 ? -15.381 2.278 14.008 1.00 96.62 298 LEU A CA 1
ATOM 2430 C C . LEU A 1 298 ? -16.650 1.739 14.678 1.00 96.62 298 LEU A C 1
ATOM 2432 O O . LEU A 1 298 ? -17.054 2.257 15.719 1.00 96.62 298 LEU A O 1
ATOM 2436 N N . VAL A 1 299 ? -17.280 0.708 14.107 1.00 96.69 299 VAL A N 1
ATOM 2437 C CA . VAL A 1 299 ? -18.478 0.077 14.682 1.00 96.69 299 VAL A CA 1
ATOM 2438 C C . VAL A 1 299 ? -18.184 -0.441 16.090 1.00 96.69 299 VAL A C 1
ATOM 2440 O O . VAL A 1 299 ? -18.936 -0.144 17.019 1.00 96.69 299 VAL A O 1
ATOM 2443 N N . HIS A 1 300 ? -17.059 -1.137 16.274 1.00 94.31 300 HIS A N 1
ATOM 2444 C CA . HIS A 1 300 ? -16.654 -1.651 17.585 1.00 94.31 300 HIS A CA 1
ATOM 2445 C C . HIS A 1 300 ? -16.266 -0.545 18.568 1.00 94.31 300 HIS A C 1
ATOM 2447 O O . HIS A 1 300 ? -16.645 -0.611 19.735 1.00 94.31 300 HIS A O 1
ATOM 2453 N N . ILE A 1 301 ? -15.584 0.512 18.118 1.00 93.69 301 ILE A N 1
ATOM 2454 C CA . ILE A 1 301 ? -15.289 1.682 18.962 1.00 93.69 301 ILE A CA 1
ATOM 2455 C C . ILE A 1 301 ? -16.579 2.366 19.431 1.00 93.69 301 ILE A C 1
ATOM 2457 O O . ILE A 1 301 ? -16.739 2.631 20.621 1.00 93.69 301 ILE A O 1
ATOM 2461 N N . ARG A 1 302 ? -17.537 2.605 18.530 1.00 94.69 302 ARG A N 1
ATOM 2462 C CA . ARG A 1 302 ? -18.830 3.212 18.885 1.00 94.69 302 ARG A CA 1
ATOM 2463 C C . ARG A 1 302 ? -19.634 2.343 19.836 1.00 94.69 302 ARG A C 1
ATOM 2465 O O . ARG A 1 302 ? -20.281 2.863 20.745 1.00 94.69 302 ARG A O 1
ATOM 2472 N N . TYR A 1 303 ? -19.591 1.028 19.644 1.00 93.19 303 TYR A N 1
ATOM 2473 C CA . TYR A 1 303 ? -20.199 0.090 20.574 1.00 93.19 303 TYR A CA 1
ATOM 2474 C C . TYR A 1 303 ? -19.581 0.219 21.975 1.00 93.19 303 TYR A C 1
ATOM 2476 O O . TYR A 1 303 ? -20.314 0.362 22.952 1.00 93.19 303 TYR A O 1
ATOM 2484 N N . LEU A 1 304 ? -18.249 0.286 22.076 1.00 90.25 304 LEU A N 1
ATOM 2485 C CA . LEU A 1 304 ? -17.552 0.497 23.350 1.00 90.25 304 LEU A CA 1
ATOM 2486 C C . LEU A 1 304 ? -17.924 1.823 24.022 1.00 90.25 304 LEU A C 1
ATOM 2488 O O . LEU A 1 304 ? -18.115 1.846 25.234 1.00 90.25 304 LEU A O 1
ATOM 2492 N N . ILE A 1 305 ? -18.077 2.908 23.258 1.00 91.19 305 ILE A N 1
ATOM 2493 C CA . ILE A 1 305 ? -18.497 4.217 23.791 1.00 91.19 305 ILE A CA 1
ATOM 2494 C C . ILE A 1 305 ? -19.899 4.146 24.382 1.00 91.19 305 ILE A C 1
ATOM 2496 O O . ILE A 1 305 ? -20.131 4.642 25.483 1.00 91.19 305 ILE A O 1
ATOM 2500 N N . ARG A 1 306 ? -20.832 3.480 23.692 1.00 91.62 306 ARG A N 1
ATOM 2501 C CA . ARG A 1 306 ? -22.191 3.272 24.213 1.00 91.62 306 ARG A CA 1
ATOM 2502 C C . ARG A 1 306 ? -22.183 2.482 25.523 1.00 91.62 306 ARG A C 1
ATOM 2504 O O . ARG A 1 306 ? -22.956 2.804 26.421 1.00 91.62 306 ARG A O 1
ATOM 2511 N N . GLN A 1 307 ? -21.278 1.510 25.647 1.00 87.56 307 GLN A N 1
ATOM 2512 C CA . GLN A 1 307 ? -21.111 0.682 26.847 1.00 87.56 307 GLN A CA 1
ATOM 2513 C C . GLN A 1 307 ? -20.223 1.321 27.933 1.00 87.56 307 GLN A C 1
ATOM 2515 O O . GLN A 1 307 ? -20.099 0.776 29.029 1.00 87.56 307 GLN A O 1
ATOM 2520 N N . GLN A 1 308 ? -19.627 2.495 27.689 1.00 78.12 308 GLN A N 1
ATOM 2521 C CA . GLN A 1 308 ? -18.682 3.141 28.613 1.00 78.12 308 GLN A CA 1
ATOM 2522 C C . GLN A 1 308 ? -19.307 3.573 29.949 1.00 78.12 308 GLN A C 1
ATOM 2524 O O . GLN A 1 308 ? -18.583 3.856 30.902 1.00 78.12 308 GLN A O 1
ATOM 2529 N N . LYS A 1 309 ? -20.641 3.549 30.068 1.00 76.44 309 LYS A N 1
ATOM 2530 C CA . LYS A 1 309 ? -21.338 3.707 31.354 1.00 76.44 309 LYS A CA 1
ATOM 2531 C C . LYS A 1 309 ? -20.951 2.625 32.374 1.00 76.44 309 LYS A C 1
ATOM 2533 O O . LYS A 1 309 ? -21.088 2.844 33.573 1.00 76.44 309 LYS A O 1
ATOM 2538 N N . CYS A 1 310 ? -20.431 1.483 31.925 1.00 67.75 310 CYS A N 1
ATOM 2539 C CA . CYS A 1 310 ? -19.939 0.421 32.790 1.00 67.75 310 CYS A CA 1
ATOM 2540 C C . CYS A 1 310 ? -18.460 0.666 33.152 1.00 67.75 310 CYS A C 1
ATOM 2542 O O . CYS A 1 310 ? -17.579 0.622 32.291 1.00 67.75 310 CYS A O 1
ATOM 2544 N N . ASN A 1 311 ? -18.158 0.844 34.444 1.00 77.06 311 ASN A N 1
ATOM 2545 C CA . ASN A 1 311 ? -16.802 1.089 34.977 1.00 77.06 311 ASN A CA 1
ATOM 2546 C C . ASN A 1 311 ? -15.743 0.018 34.604 1.00 77.06 311 ASN A C 1
ATOM 2548 O O . ASN A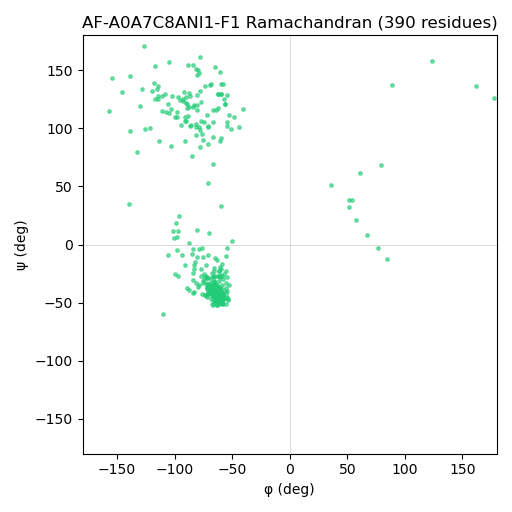 1 311 ? -14.546 0.223 34.814 1.00 77.06 311 ASN A O 1
ATOM 2552 N N . HIS A 1 312 ? -16.154 -1.109 34.019 1.00 79.00 312 HIS A N 1
ATOM 2553 C CA . HIS A 1 312 ? -15.314 -2.264 33.701 1.00 79.00 312 HIS A CA 1
ATOM 2554 C C . HIS A 1 312 ? -14.340 -2.079 32.528 1.00 79.00 312 HIS A C 1
ATOM 2556 O O . HIS A 1 312 ? -13.365 -2.825 32.449 1.00 79.00 312 HIS A O 1
ATOM 2562 N N . ILE A 1 313 ? -14.519 -1.079 31.652 1.00 78.38 313 ILE A N 1
ATOM 2563 C CA . ILE A 1 313 ? -13.588 -0.846 30.522 1.00 78.38 313 ILE A CA 1
ATOM 2564 C C . ILE A 1 313 ? -12.150 -0.589 31.013 1.00 78.38 313 ILE A C 1
ATOM 2566 O O . ILE A 1 313 ? -11.181 -0.928 30.331 1.00 78.38 313 ILE A O 1
ATOM 2570 N N . ARG A 1 314 ? -11.995 -0.062 32.233 1.00 74.75 314 ARG A N 1
ATOM 2571 C CA . ARG A 1 314 ? -10.695 0.227 32.860 1.00 74.75 314 ARG A CA 1
ATOM 2572 C C . ARG A 1 314 ? -9.814 -1.002 33.066 1.00 74.75 314 ARG A C 1
ATOM 2574 O O . ARG A 1 314 ? -8.595 -0.866 33.048 1.00 74.75 314 ARG A O 1
ATOM 2581 N N . ASN A 1 315 ? -10.412 -2.180 33.224 1.00 82.12 315 ASN A N 1
ATOM 2582 C CA . ASN A 1 315 ? -9.679 -3.410 33.531 1.00 82.12 315 ASN A CA 1
ATOM 2583 C C . ASN A 1 315 ? -9.011 -4.031 32.296 1.00 82.12 315 ASN A C 1
ATOM 2585 O O . ASN A 1 315 ? -8.294 -5.022 32.409 1.00 82.12 315 ASN A O 1
ATOM 2589 N N . TYR A 1 316 ? -9.222 -3.450 31.113 1.00 81.12 316 TYR A N 1
ATOM 2590 C CA . TYR A 1 316 ? -8.694 -3.964 29.860 1.00 81.12 316 TYR A CA 1
ATOM 2591 C C . TYR A 1 316 ? -7.660 -2.991 29.280 1.00 81.12 316 TYR A C 1
ATOM 2593 O O . TYR A 1 316 ? -8.015 -2.102 28.497 1.00 81.12 316 TYR A O 1
ATOM 2601 N N . PRO A 1 317 ? -6.370 -3.145 29.643 1.00 81.44 317 PRO A N 1
ATOM 2602 C CA . PRO A 1 317 ? -5.312 -2.291 29.128 1.00 81.44 317 PRO A CA 1
ATOM 2603 C C . PRO A 1 317 ? -5.203 -2.459 27.611 1.00 81.44 317 PRO A C 1
ATOM 2605 O O . PRO A 1 317 ? -4.912 -3.534 27.083 1.00 81.44 317 PRO A O 1
ATOM 2608 N N . TRP A 1 318 ? -5.452 -1.368 26.899 1.00 87.25 318 TRP A N 1
ATOM 2609 C CA . TRP A 1 318 ? -5.283 -1.249 25.462 1.00 87.25 318 TRP A CA 1
ATOM 2610 C C . TRP A 1 318 ? -4.665 0.117 25.181 1.00 87.25 318 TRP A C 1
ATOM 2612 O O . TRP A 1 318 ? -4.970 1.084 25.872 1.00 87.25 318 TRP A O 1
ATOM 2622 N N . VAL A 1 319 ? -3.793 0.224 24.175 1.00 88.19 319 VAL A N 1
ATOM 2623 C CA . VAL A 1 319 ? -3.066 1.474 23.893 1.00 88.19 319 VAL A CA 1
ATOM 2624 C C . VAL A 1 319 ? -4.003 2.673 23.706 1.00 88.19 319 VAL A C 1
ATOM 2626 O O . VAL A 1 319 ? -3.634 3.786 24.054 1.00 88.19 319 VAL A O 1
ATOM 2629 N N . ILE A 1 320 ? -5.231 2.421 23.247 1.00 87.44 320 ILE A N 1
ATOM 2630 C CA . ILE A 1 320 ? -6.296 3.410 23.057 1.00 87.44 320 ILE A CA 1
ATOM 2631 C C . ILE A 1 320 ? -6.949 3.847 24.379 1.00 87.44 320 ILE A C 1
ATOM 2633 O O . ILE A 1 320 ? -7.371 4.992 24.507 1.00 87.44 320 ILE A O 1
ATOM 2637 N N . THR A 1 321 ? -7.018 2.966 25.382 1.00 85.94 321 THR A N 1
ATOM 2638 C CA . THR A 1 321 ? -7.644 3.254 26.685 1.00 85.94 321 THR A CA 1
ATOM 2639 C C . THR A 1 321 ? -6.664 3.819 27.714 1.00 85.94 321 THR A C 1
ATOM 2641 O O . THR A 1 321 ? -7.090 4.410 28.709 1.00 85.94 321 THR A O 1
ATOM 2644 N N . MET A 1 322 ? -5.355 3.666 27.490 1.00 89.94 322 MET A N 1
ATOM 2645 C CA . MET A 1 322 ? -4.312 4.172 28.384 1.00 89.94 322 MET A CA 1
ATOM 2646 C C . MET A 1 322 ? -4.254 5.708 28.397 1.00 89.94 322 MET A C 1
ATOM 2648 O O . MET A 1 322 ? -4.334 6.376 27.369 1.00 89.94 322 MET A O 1
ATOM 2652 N N . SER A 1 323 ? -4.081 6.293 29.584 1.00 88.50 323 SER A N 1
ATOM 2653 C CA . SER A 1 323 ? -3.831 7.728 29.758 1.00 88.50 323 SER A CA 1
ATOM 2654 C C . SER A 1 323 ? -2.357 8.061 29.497 1.00 88.50 323 SER A C 1
ATOM 2656 O O . SER A 1 323 ? -1.485 7.265 29.832 1.00 88.50 323 SER A O 1
ATOM 2658 N N . GLY A 1 324 ? -2.070 9.239 28.934 1.00 92.38 324 GLY A N 1
ATOM 2659 C CA . GLY A 1 324 ? -0.701 9.736 28.729 1.00 92.38 324 GLY A CA 1
ATOM 2660 C C . GLY A 1 324 ? -0.368 10.082 27.277 1.00 92.38 324 GLY A C 1
ATOM 2661 O O . GLY A 1 324 ? -1.010 9.589 26.346 1.00 92.38 324 GLY A O 1
ATOM 2662 N N . PHE A 1 325 ? 0.642 10.936 27.095 1.00 93.81 325 PHE A N 1
ATOM 2663 C CA . PHE A 1 325 ? 1.063 11.456 25.790 1.00 93.81 325 PHE A CA 1
ATOM 2664 C C . PHE A 1 325 ? 1.483 10.346 24.819 1.00 93.81 325 PHE A C 1
ATOM 2666 O O . PHE A 1 325 ? 0.968 10.290 23.706 1.00 93.81 325 PHE A O 1
ATOM 2673 N N . LEU A 1 326 ? 2.327 9.406 25.265 1.00 94.44 326 LEU A N 1
ATOM 2674 C CA . LEU A 1 326 ? 2.835 8.320 24.420 1.00 94.44 326 LEU A CA 1
ATOM 2675 C C . LEU A 1 326 ? 1.705 7.452 23.848 1.00 94.44 326 LEU A C 1
ATOM 2677 O O . LEU A 1 326 ? 1.683 7.165 22.659 1.00 94.44 326 LEU A O 1
ATOM 2681 N N . SER A 1 327 ? 0.713 7.094 24.667 1.00 93.50 327 SER A N 1
ATOM 2682 C CA . SER A 1 327 ? -0.455 6.338 24.194 1.00 93.50 327 SER A CA 1
ATOM 2683 C C . SER A 1 327 ? -1.295 7.142 23.187 1.00 93.50 327 SER A C 1
ATOM 2685 O O . SER A 1 327 ? -1.828 6.558 22.242 1.00 93.50 327 SER A O 1
ATOM 2687 N N . THR A 1 328 ? -1.406 8.470 23.348 1.00 93.81 328 THR A N 1
ATOM 2688 C CA . THR A 1 328 ? -2.096 9.329 22.366 1.00 93.81 328 THR A CA 1
ATOM 2689 C C . THR A 1 328 ? -1.330 9.334 21.054 1.00 93.81 328 THR A C 1
ATOM 2691 O O . THR A 1 328 ? -1.930 9.087 20.015 1.00 93.81 328 THR A O 1
ATOM 2694 N N . ALA A 1 329 ? -0.013 9.544 21.105 1.00 96.25 329 ALA A N 1
ATOM 2695 C CA . ALA A 1 329 ? 0.845 9.546 19.928 1.00 96.25 329 ALA A CA 1
ATOM 2696 C C . ALA A 1 329 ? 0.766 8.209 19.177 1.00 96.25 329 ALA A C 1
ATOM 2698 O O . ALA A 1 329 ? 0.537 8.201 17.968 1.00 96.25 329 ALA A O 1
ATOM 2699 N N . VAL A 1 330 ? 0.856 7.080 19.890 1.00 95.81 330 VAL A N 1
ATOM 2700 C CA . VAL A 1 330 ? 0.713 5.748 19.286 1.00 95.81 330 VAL A CA 1
ATOM 2701 C C . VAL A 1 330 ? -0.672 5.576 18.668 1.00 95.81 330 VAL A C 1
ATOM 2703 O O . VAL A 1 330 ? -0.753 5.155 17.523 1.00 95.81 330 VAL A O 1
ATOM 2706 N N . SER A 1 331 ? -1.749 5.963 19.359 1.00 94.88 331 SER A N 1
ATOM 2707 C CA . SER A 1 331 ? -3.117 5.830 18.831 1.00 94.88 331 SER A CA 1
ATOM 2708 C C . SER A 1 331 ? -3.344 6.683 17.579 1.00 94.88 331 SER A C 1
ATOM 2710 O O . SER A 1 331 ? -3.897 6.190 16.604 1.00 94.88 331 SER A O 1
ATOM 2712 N N . VAL A 1 332 ? -2.880 7.937 17.566 1.00 96.44 332 VAL A N 1
ATOM 2713 C CA . VAL A 1 332 ? -2.940 8.811 16.379 1.00 96.44 332 VAL A CA 1
ATOM 2714 C C . VAL A 1 332 ? -2.147 8.195 15.226 1.00 96.44 332 VAL A C 1
ATOM 2716 O O . VAL A 1 332 ? -2.626 8.155 14.093 1.00 96.44 332 VAL A O 1
ATOM 2719 N N . THR A 1 333 ? -0.960 7.665 15.519 1.00 96.94 333 THR A N 1
ATOM 2720 C CA . THR A 1 333 ? -0.085 7.071 14.506 1.00 96.94 333 THR A CA 1
ATOM 2721 C C . THR A 1 333 ? -0.700 5.809 13.905 1.00 96.94 333 THR A C 1
ATOM 2723 O O . THR A 1 333 ? -0.750 5.680 12.687 1.00 96.94 333 THR A O 1
ATOM 2726 N N . THR A 1 334 ? -1.200 4.884 14.726 1.00 96.50 334 THR A N 1
ATOM 2727 C CA . THR A 1 334 ? -1.692 3.584 14.248 1.00 96.50 334 THR A CA 1
ATOM 2728 C C . THR A 1 334 ? -3.112 3.633 13.695 1.00 96.50 334 THR A C 1
ATOM 2730 O O . THR A 1 334 ? -3.411 2.890 12.765 1.00 96.50 334 THR A O 1
ATOM 2733 N N . VAL A 1 335 ? -3.986 4.485 14.243 1.00 96.38 335 VAL A N 1
ATOM 2734 C CA . VAL A 1 335 ? -5.384 4.597 13.793 1.00 96.38 335 VAL A CA 1
ATOM 2735 C C . VAL A 1 335 ? -5.504 5.508 12.578 1.00 96.38 335 VAL A C 1
ATOM 2737 O O . VAL A 1 335 ? -6.262 5.185 11.675 1.00 96.38 335 VAL A O 1
ATOM 2740 N N . LEU A 1 336 ? -4.781 6.632 12.534 1.00 96.75 336 LEU A N 1
ATOM 2741 C CA . LEU A 1 336 ? -4.946 7.623 11.467 1.00 96.75 336 LEU A CA 1
ATOM 2742 C C . LEU A 1 336 ? -3.744 7.670 10.525 1.00 96.75 336 LEU A C 1
ATOM 2744 O O . LEU A 1 336 ? -3.899 7.444 9.329 1.00 96.75 336 LEU A O 1
ATOM 2748 N N . LEU A 1 337 ? -2.553 7.966 11.047 1.00 97.38 337 LEU A N 1
ATOM 2749 C CA . LEU A 1 337 ? -1.408 8.340 10.211 1.00 97.38 337 LEU A CA 1
ATOM 2750 C C . LEU A 1 337 ? -0.946 7.189 9.305 1.00 97.38 337 LEU A C 1
ATOM 2752 O O . LEU A 1 337 ? -0.769 7.374 8.104 1.00 97.38 337 LEU A O 1
ATOM 2756 N N . LEU A 1 338 ? -0.800 5.989 9.866 1.00 97.00 338 LEU A N 1
ATOM 2757 C CA . LEU A 1 338 ? -0.319 4.811 9.151 1.00 97.00 338 LEU A CA 1
ATOM 2758 C C . LEU A 1 338 ? -1.279 4.377 8.020 1.00 97.00 338 LEU A C 1
ATOM 2760 O O . LEU A 1 338 ? -0.809 4.254 6.887 1.00 97.00 338 LEU A O 1
ATOM 2764 N N . PRO A 1 339 ? -2.600 4.208 8.244 1.00 97.44 339 PRO A N 1
ATOM 2765 C CA . PRO A 1 339 ? -3.524 3.908 7.150 1.00 97.44 339 PRO A CA 1
ATOM 2766 C C . PRO A 1 339 ? -3.621 5.026 6.105 1.00 97.44 339 PRO A C 1
ATOM 2768 O O . PRO A 1 339 ? -3.764 4.736 4.923 1.00 97.44 339 PRO A O 1
ATOM 2771 N N . VAL A 1 340 ? -3.519 6.301 6.502 1.00 97.62 340 VAL A N 1
ATOM 2772 C CA . VAL A 1 340 ? -3.532 7.436 5.560 1.00 97.62 340 VAL A CA 1
ATOM 2773 C C . VAL A 1 340 ? -2.316 7.393 4.634 1.00 97.62 340 VAL A C 1
ATOM 2775 O O . VAL A 1 340 ? -2.477 7.506 3.421 1.00 97.62 340 VAL A O 1
ATOM 2778 N N . ILE A 1 341 ? -1.114 7.170 5.175 1.00 97.38 341 ILE A N 1
ATOM 2779 C CA . ILE A 1 341 ? 0.107 7.017 4.366 1.00 97.38 341 ILE A CA 1
ATOM 2780 C C . ILE A 1 341 ? -0.015 5.801 3.443 1.00 97.38 341 ILE A C 1
ATOM 2782 O O . ILE A 1 341 ? 0.334 5.892 2.267 1.00 97.38 341 ILE A O 1
ATOM 2786 N N . ALA A 1 342 ? -0.559 4.687 3.941 1.00 96.50 342 ALA A N 1
ATOM 2787 C CA . ALA A 1 342 ? -0.831 3.508 3.126 1.00 96.50 342 ALA A CA 1
ATOM 2788 C C . ALA A 1 342 ? -1.793 3.815 1.964 1.00 96.50 342 ALA A C 1
ATOM 2790 O O . ALA A 1 342 ? -1.503 3.450 0.827 1.00 96.50 342 ALA A O 1
ATOM 2791 N N . LEU A 1 343 ? -2.893 4.538 2.212 1.00 96.44 343 LEU A N 1
ATOM 2792 C CA . LEU A 1 343 ? -3.836 4.958 1.169 1.00 96.44 343 LEU A CA 1
ATOM 2793 C C . LEU A 1 343 ? -3.159 5.846 0.122 1.00 96.44 343 LEU A C 1
ATOM 2795 O O . LEU A 1 343 ? -3.283 5.579 -1.071 1.00 96.44 343 LEU A O 1
ATOM 2799 N N . ILE A 1 344 ? -2.390 6.851 0.549 1.00 95.88 344 ILE A N 1
ATOM 2800 C CA . ILE A 1 344 ? -1.631 7.722 -0.362 1.00 95.88 344 ILE A CA 1
ATOM 2801 C C . ILE A 1 344 ? -0.675 6.885 -1.220 1.00 95.88 344 ILE A C 1
ATOM 2803 O O . ILE A 1 344 ? -0.661 7.025 -2.442 1.00 95.88 344 ILE A O 1
ATOM 2807 N N . GLY A 1 345 ? 0.060 5.960 -0.599 1.00 93.69 345 GLY A N 1
ATOM 2808 C CA . GLY A 1 345 ? 0.941 5.032 -1.297 1.00 93.69 345 GLY A CA 1
ATOM 2809 C C . GLY A 1 345 ? 0.206 4.181 -2.336 1.00 93.69 345 GLY A C 1
ATOM 2810 O O . GLY A 1 345 ? 0.678 4.042 -3.462 1.00 93.69 345 GLY A O 1
ATOM 2811 N N . THR A 1 346 ? -0.985 3.667 -2.008 1.00 92.75 346 THR A N 1
ATOM 2812 C CA . THR A 1 346 ? -1.803 2.905 -2.968 1.00 92.75 346 THR A CA 1
ATOM 2813 C C . THR A 1 346 ? -2.302 3.768 -4.124 1.00 92.75 346 THR A C 1
ATOM 2815 O O . THR A 1 346 ? -2.250 3.316 -5.265 1.00 92.75 346 THR A O 1
ATOM 2818 N N . ILE A 1 347 ? -2.705 5.019 -3.872 1.00 93.94 347 ILE A N 1
ATOM 2819 C CA . ILE A 1 347 ? -3.133 5.960 -4.917 1.00 93.94 347 ILE A CA 1
ATOM 2820 C C . ILE A 1 347 ? -1.975 6.221 -5.885 1.00 93.94 347 ILE A C 1
ATOM 2822 O O . ILE A 1 347 ? -2.150 6.065 -7.094 1.00 93.94 347 ILE A O 1
ATOM 2826 N N . ILE A 1 348 ? -0.785 6.531 -5.360 1.00 91.88 348 ILE A N 1
ATOM 2827 C CA . ILE A 1 348 ? 0.428 6.737 -6.164 1.00 91.88 348 ILE A CA 1
ATOM 2828 C C . ILE A 1 348 ? 0.750 5.475 -6.975 1.00 91.88 348 ILE A C 1
ATOM 2830 O O . ILE A 1 348 ? 0.988 5.564 -8.175 1.00 91.88 348 ILE A O 1
ATOM 2834 N N . ALA A 1 349 ? 0.677 4.291 -6.360 1.00 87.69 349 ALA A N 1
ATOM 2835 C CA . ALA A 1 349 ? 0.936 3.023 -7.041 1.00 87.69 349 ALA A CA 1
ATOM 2836 C C . ALA A 1 349 ? -0.102 2.686 -8.132 1.00 87.69 349 ALA A C 1
ATOM 2838 O O . ALA A 1 349 ? 0.219 1.982 -9.090 1.00 87.69 349 ALA A O 1
ATOM 2839 N N . THR A 1 350 ? -1.346 3.165 -8.010 1.00 89.56 350 THR A N 1
ATOM 2840 C CA . THR A 1 350 ? -2.378 3.017 -9.056 1.00 89.56 350 THR A CA 1
ATOM 2841 C C . THR A 1 350 ? -2.285 4.052 -10.174 1.00 89.56 350 THR A C 1
ATOM 2843 O O . THR A 1 350 ? -2.919 3.869 -11.217 1.00 89.56 350 THR A O 1
ATOM 2846 N N . TRP A 1 351 ? -1.529 5.135 -9.987 1.00 90.75 351 TRP A N 1
ATOM 2847 C CA . TRP A 1 351 ? -1.442 6.203 -10.971 1.00 90.75 351 TRP A CA 1
ATOM 2848 C C . TRP A 1 351 ? -0.640 5.747 -12.192 1.00 90.75 351 TRP A C 1
ATOM 2850 O O . TRP A 1 351 ? 0.568 5.538 -12.138 1.00 90.75 351 TRP A O 1
ATOM 2860 N N . THR A 1 352 ? -1.331 5.601 -13.320 1.00 81.25 352 THR A N 1
ATOM 2861 C CA . THR A 1 352 ? -0.737 5.192 -14.605 1.00 81.25 352 THR A CA 1
ATOM 2862 C C . THR A 1 352 ? -0.499 6.371 -15.551 1.00 81.25 352 THR A C 1
ATOM 2864 O O . THR A 1 352 ? -0.125 6.161 -16.698 1.00 81.25 352 THR A O 1
ATOM 2867 N N . GLY A 1 353 ? -0.731 7.610 -15.101 1.00 83.75 353 GLY A N 1
ATOM 2868 C CA . GLY A 1 353 ? -0.702 8.811 -15.947 1.00 83.75 353 GLY A CA 1
ATOM 2869 C C . GLY A 1 353 ? -2.016 9.097 -16.685 1.00 83.75 353 GLY A C 1
ATOM 2870 O O . GLY A 1 353 ? -2.209 10.211 -17.163 1.00 83.75 353 GLY A O 1
ATOM 2871 N N . HIS A 1 354 ? -2.951 8.142 -16.717 1.00 85.12 354 HIS A N 1
ATOM 2872 C CA . HIS A 1 354 ? -4.286 8.322 -17.288 1.00 85.12 354 HIS A CA 1
ATOM 2873 C C . HIS A 1 354 ? -5.378 8.133 -16.228 1.00 85.12 354 HIS A C 1
ATOM 2875 O O . HIS A 1 354 ? -5.325 7.212 -15.406 1.00 85.12 354 HIS A O 1
ATOM 2881 N N . ILE A 1 355 ? -6.402 8.993 -16.268 1.00 92.19 355 ILE A N 1
ATOM 2882 C CA . ILE A 1 355 ? -7.564 8.913 -15.375 1.00 92.19 355 ILE A CA 1
ATOM 2883 C C . ILE A 1 355 ? -8.469 7.778 -15.862 1.00 92.19 355 ILE A C 1
ATOM 2885 O O . ILE A 1 355 ? -9.292 7.948 -16.757 1.00 92.19 355 ILE A O 1
ATOM 2889 N N . SER A 1 356 ? -8.304 6.595 -15.274 1.00 92.69 356 SER A N 1
ATOM 2890 C CA . SER A 1 356 ? -9.209 5.462 -15.486 1.00 92.69 356 SER A CA 1
ATOM 2891 C C . SER A 1 356 ? -10.368 5.488 -14.483 1.00 92.69 356 SER A C 1
ATOM 2893 O O . SER A 1 356 ? -10.221 5.988 -13.368 1.00 92.69 356 SER A O 1
ATOM 2895 N N . ALA A 1 357 ? -11.514 4.891 -14.830 1.00 92.81 357 ALA A N 1
ATOM 2896 C CA . ALA A 1 357 ? -12.652 4.773 -13.908 1.00 92.81 357 ALA A CA 1
ATOM 2897 C C . ALA A 1 357 ? -12.265 4.077 -12.587 1.00 92.81 357 ALA A C 1
ATOM 2899 O O . ALA A 1 357 ? -12.693 4.488 -11.511 1.00 92.81 357 ALA A O 1
ATOM 2900 N N . LEU A 1 358 ? -11.389 3.068 -12.656 1.00 89.50 358 LEU A N 1
ATOM 2901 C CA . LEU A 1 358 ? -10.860 2.382 -11.475 1.00 89.50 358 LEU A CA 1
ATOM 2902 C C . LEU A 1 358 ? -10.051 3.315 -10.571 1.00 89.50 358 LEU A C 1
ATOM 2904 O O . LEU A 1 358 ? -10.184 3.234 -9.355 1.00 89.50 358 LEU A O 1
ATOM 2908 N N . PHE A 1 359 ? -9.247 4.214 -11.145 1.00 93.44 359 PHE A N 1
ATOM 2909 C CA . PHE A 1 359 ? -8.504 5.199 -10.363 1.00 93.44 359 PHE A CA 1
ATOM 2910 C C . PHE A 1 359 ? -9.454 6.125 -9.592 1.00 93.44 359 PHE A C 1
ATOM 2912 O O . PHE A 1 359 ? -9.270 6.333 -8.394 1.00 93.44 359 PHE A O 1
ATOM 2919 N N . VAL A 1 360 ? -10.516 6.610 -10.244 1.00 95.38 360 VAL A N 1
ATOM 2920 C CA . VAL A 1 360 ? -11.533 7.453 -9.594 1.00 95.38 360 VAL A CA 1
ATOM 2921 C C . VAL A 1 360 ? -12.207 6.710 -8.439 1.00 95.38 360 VAL A C 1
ATOM 2923 O O . VAL A 1 360 ? -12.309 7.256 -7.343 1.00 95.38 360 VAL A O 1
ATOM 2926 N N . VAL A 1 361 ? -12.603 5.448 -8.641 1.00 94.44 361 VAL A N 1
ATOM 2927 C CA . VAL A 1 361 ? -13.191 4.611 -7.579 1.00 94.44 361 VAL A CA 1
ATOM 2928 C C . VAL A 1 361 ? -12.223 4.445 -6.404 1.00 94.44 361 VAL A C 1
ATOM 2930 O O . VAL A 1 361 ? -12.623 4.633 -5.256 1.00 94.44 361 VAL A O 1
ATOM 2933 N N . THR A 1 362 ? -10.945 4.166 -6.670 1.00 94.38 362 THR A N 1
ATOM 2934 C CA . THR A 1 362 ? -9.904 4.069 -5.635 1.00 94.38 362 THR A CA 1
ATOM 2935 C C . THR A 1 362 ? -9.772 5.361 -4.830 1.00 94.38 362 THR A C 1
ATOM 2937 O O . THR A 1 362 ? -9.718 5.312 -3.598 1.00 94.38 362 THR A O 1
ATOM 2940 N N . VAL A 1 363 ? -9.758 6.521 -5.493 1.00 95.75 363 VAL A N 1
ATOM 2941 C CA . VAL A 1 363 ? -9.684 7.828 -4.824 1.00 95.75 363 VAL A CA 1
ATOM 2942 C C . VAL A 1 363 ? -10.918 8.062 -3.954 1.00 95.75 363 VAL A C 1
ATOM 2944 O O . VAL A 1 363 ? -10.775 8.411 -2.785 1.00 95.75 363 VAL A O 1
ATOM 2947 N N . VAL A 1 364 ? -12.120 7.803 -4.477 1.00 96.94 364 VAL A N 1
ATOM 2948 C CA . VAL A 1 364 ? -13.377 7.965 -3.729 1.00 96.94 364 VAL A CA 1
ATOM 2949 C C . VAL A 1 364 ? -13.394 7.080 -2.479 1.00 96.94 364 VAL A C 1
ATOM 2951 O O . VAL A 1 364 ? -13.643 7.578 -1.381 1.00 96.94 364 VAL A O 1
ATOM 2954 N N . ILE A 1 365 ? -13.061 5.790 -2.610 1.00 96.62 365 ILE A N 1
ATOM 2955 C CA . ILE A 1 365 ? -12.974 4.861 -1.470 1.00 96.62 365 ILE A CA 1
ATOM 2956 C C . ILE A 1 365 ? -11.941 5.354 -0.450 1.00 96.62 365 ILE A C 1
ATOM 2958 O O . ILE A 1 365 ? -12.195 5.322 0.755 1.00 96.62 365 ILE A O 1
ATOM 2962 N N . SER A 1 366 ? -10.796 5.855 -0.913 1.00 95.75 366 SER A N 1
ATOM 2963 C CA . SER A 1 366 ? -9.744 6.376 -0.036 1.00 95.75 366 SER A CA 1
ATOM 2964 C C . SER A 1 366 ? -10.212 7.597 0.757 1.00 95.75 366 SER A C 1
ATOM 2966 O O . SER A 1 366 ? -9.991 7.648 1.965 1.00 95.75 366 SER A O 1
ATOM 2968 N N . VAL A 1 367 ? -10.923 8.537 0.125 1.00 96.94 367 VAL A N 1
ATOM 2969 C CA . VAL A 1 367 ? -11.493 9.718 0.799 1.00 96.94 367 VAL A CA 1
ATOM 2970 C C . VAL A 1 367 ? -12.482 9.302 1.886 1.00 96.94 367 VAL A C 1
ATOM 2972 O O . VAL A 1 367 ? -12.359 9.747 3.029 1.00 96.94 367 VAL A O 1
ATOM 2975 N N . PHE A 1 368 ? -13.417 8.397 1.578 1.00 97.81 368 PHE A N 1
ATOM 2976 C CA . PHE A 1 368 ? -14.345 7.887 2.589 1.00 97.81 368 PHE A CA 1
ATOM 2977 C C . PHE A 1 368 ? -13.612 7.165 3.723 1.00 97.81 368 PHE A C 1
ATOM 2979 O O . PHE A 1 368 ? -13.932 7.380 4.892 1.00 97.81 368 PHE A O 1
ATOM 2986 N N . THR A 1 369 ? -12.596 6.360 3.406 1.00 97.19 369 THR A N 1
ATOM 2987 C CA . THR A 1 369 ? -11.766 5.687 4.416 1.00 97.19 369 THR A CA 1
ATOM 2988 C C . THR A 1 369 ? -11.116 6.701 5.353 1.00 97.19 369 THR A C 1
ATOM 2990 O O . THR A 1 369 ? -11.225 6.555 6.568 1.00 97.19 369 THR A O 1
ATOM 2993 N N . MET A 1 370 ? -10.520 7.775 4.821 1.00 97.19 370 MET A N 1
ATOM 2994 C CA . MET A 1 370 ? -9.943 8.846 5.639 1.00 97.19 370 MET A CA 1
ATOM 2995 C C . MET A 1 370 ? -10.988 9.502 6.546 1.00 97.19 370 MET A C 1
ATOM 2997 O O . MET A 1 370 ? -10.725 9.681 7.735 1.00 97.19 370 MET A O 1
ATOM 3001 N N . MET A 1 371 ? -12.189 9.794 6.034 1.00 97.81 371 MET A N 1
ATOM 3002 C CA . MET A 1 371 ? -13.278 10.334 6.858 1.00 97.81 371 MET A CA 1
ATOM 3003 C C . MET A 1 371 ? -13.631 9.394 8.020 1.00 97.81 371 MET A C 1
ATOM 3005 O O . MET A 1 371 ? -13.721 9.839 9.164 1.00 97.81 371 MET A O 1
ATOM 3009 N N . PHE A 1 372 ? -13.778 8.090 7.761 1.00 97.06 372 PHE A N 1
ATOM 3010 C CA . PHE A 1 372 ? -14.075 7.105 8.807 1.00 97.06 372 PHE A CA 1
ATOM 3011 C C . PHE A 1 372 ? -12.952 6.980 9.842 1.00 97.06 372 PHE A C 1
ATOM 3013 O O . PHE A 1 372 ? -13.240 6.844 11.030 1.00 97.06 372 PHE A O 1
ATOM 3020 N N . LEU A 1 373 ? -11.688 7.069 9.423 1.00 96.88 373 LEU A N 1
ATOM 3021 C CA . LEU A 1 373 ? -10.537 7.048 10.329 1.00 96.88 373 LEU A CA 1
ATOM 3022 C C . LEU A 1 373 ? -10.476 8.289 11.223 1.00 96.88 373 LEU A C 1
ATOM 3024 O O . LEU A 1 373 ? -10.195 8.161 12.414 1.00 96.88 373 LEU A O 1
ATOM 3028 N N . VAL A 1 374 ? -10.785 9.474 10.686 1.00 97.88 374 VAL A N 1
ATOM 3029 C CA . VAL A 1 374 ? -10.879 10.710 11.480 1.00 97.88 374 VAL A CA 1
ATOM 3030 C C . VAL A 1 374 ? -11.986 10.585 12.524 1.00 97.88 374 VAL A C 1
ATOM 3032 O O . VAL A 1 374 ? -11.750 10.869 13.697 1.00 97.88 374 VAL A O 1
ATOM 3035 N N . VAL A 1 375 ? -13.167 10.094 12.135 1.00 97.94 375 VAL A N 1
ATOM 3036 C CA . VAL A 1 375 ? -14.263 9.846 13.085 1.00 97.94 375 VAL A CA 1
ATOM 3037 C C . VAL A 1 375 ? -13.833 8.834 14.148 1.00 97.94 375 VAL A C 1
ATOM 3039 O O . VAL A 1 375 ? -14.006 9.094 15.335 1.00 97.94 375 VAL A O 1
ATOM 3042 N N . ALA A 1 376 ? -13.212 7.719 13.757 1.00 96.12 376 ALA A N 1
ATOM 3043 C CA . ALA A 1 376 ? -12.722 6.718 14.702 1.00 96.12 376 ALA A CA 1
ATOM 3044 C C . ALA A 1 376 ? -11.690 7.300 15.681 1.00 96.12 376 ALA A C 1
ATOM 3046 O O . ALA A 1 376 ? -11.727 6.977 16.868 1.00 96.12 376 ALA A O 1
ATOM 3047 N N . LEU A 1 377 ? -10.807 8.190 15.219 1.00 96.94 377 LEU A N 1
ATOM 3048 C CA . LEU A 1 377 ? -9.835 8.865 16.074 1.00 96.94 377 LEU A CA 1
ATOM 3049 C C . LEU A 1 377 ? -10.507 9.816 17.076 1.00 96.94 377 LEU A C 1
ATOM 3051 O O . LEU A 1 377 ? -10.133 9.816 18.248 1.00 96.94 377 LEU A O 1
ATOM 3055 N N . VAL A 1 378 ? -11.498 10.603 16.647 1.00 97.06 37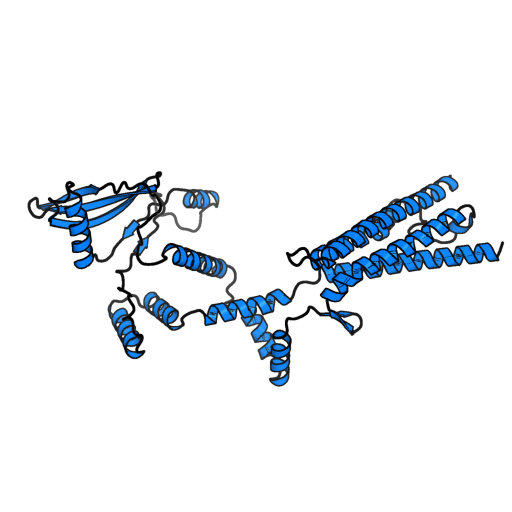8 VAL A N 1
ATOM 3056 C CA . VAL A 1 378 ? -12.256 11.500 17.539 1.00 97.06 378 VAL A CA 1
ATOM 3057 C C . VAL A 1 378 ? -12.948 10.702 18.644 1.00 97.06 378 VAL A C 1
ATOM 3059 O O . VAL A 1 378 ? -12.845 11.052 19.819 1.00 97.06 378 VAL A O 1
ATOM 3062 N N . GLU A 1 379 ? -13.583 9.589 18.282 1.00 95.19 379 GLU A N 1
ATOM 3063 C CA . GLU A 1 379 ? -14.253 8.670 19.209 1.00 95.19 379 GLU A CA 1
ATOM 3064 C C . GLU A 1 379 ? -13.241 8.051 20.202 1.00 95.19 379 GLU A C 1
ATOM 3066 O O . GLU A 1 379 ? -13.470 8.019 21.411 1.00 95.19 379 GLU A O 1
ATOM 3071 N N . VAL A 1 380 ? -12.057 7.652 19.725 1.00 93.50 380 VAL A N 1
ATOM 3072 C CA . VAL A 1 380 ? -10.937 7.181 20.562 1.00 93.50 380 VAL A CA 1
ATOM 3073 C C . VAL A 1 380 ? -10.468 8.251 21.558 1.00 93.50 380 VAL A C 1
ATOM 3075 O O . VAL A 1 380 ? -10.278 7.959 22.743 1.00 93.50 380 VAL A O 1
ATOM 3078 N N . ILE A 1 381 ? -10.307 9.499 21.113 1.00 94.00 381 ILE A N 1
ATOM 3079 C CA . ILE A 1 381 ? -9.914 10.618 21.980 1.00 94.00 381 ILE A CA 1
ATOM 3080 C C . ILE A 1 381 ? -11.003 10.897 23.027 1.00 94.00 381 ILE A C 1
ATOM 3082 O O . ILE A 1 381 ? -10.679 11.155 24.190 1.00 94.00 381 ILE A O 1
ATOM 3086 N N . ALA A 1 382 ? -12.282 10.791 22.655 1.00 92.19 382 ALA A N 1
ATOM 3087 C CA . ALA A 1 382 ? -13.406 10.954 23.573 1.00 92.19 382 ALA A CA 1
ATOM 3088 C C . ALA A 1 382 ? -13.398 9.890 24.684 1.00 92.19 382 ALA A C 1
ATOM 3090 O O . ALA A 1 382 ? -13.489 10.242 25.864 1.00 92.19 382 ALA A O 1
ATOM 3091 N N . ILE A 1 383 ? -13.182 8.610 24.336 1.00 89.88 383 ILE A N 1
ATOM 3092 C CA . ILE A 1 383 ? -13.013 7.524 25.321 1.00 89.88 383 ILE A CA 1
ATOM 3093 C C . ILE A 1 383 ? -11.916 7.894 26.317 1.00 89.88 383 ILE A C 1
ATOM 3095 O O . ILE A 1 383 ? -12.117 7.782 27.528 1.00 89.88 383 ILE A O 1
ATOM 3099 N N . LYS A 1 384 ? -10.770 8.359 25.812 1.00 89.94 384 LYS A N 1
ATOM 3100 C CA . LYS A 1 384 ? -9.597 8.688 26.621 1.00 89.94 384 LYS A CA 1
ATOM 3101 C C . LYS A 1 384 ? -9.816 9.894 27.538 1.00 89.94 384 LYS A C 1
ATOM 3103 O O . LYS A 1 384 ? -9.359 9.889 28.679 1.00 89.94 384 LYS A O 1
ATOM 3108 N N . LYS A 1 385 ? -10.541 10.918 27.082 1.00 90.69 385 LYS A N 1
ATOM 3109 C CA . LYS A 1 385 ? -10.913 12.066 27.923 1.00 90.69 385 LYS A CA 1
ATOM 3110 C C . LYS A 1 385 ? -11.802 11.625 29.090 1.00 90.69 385 LYS A C 1
ATOM 3112 O O . LYS A 1 385 ? -11.545 11.998 30.234 1.00 90.69 385 LYS A O 1
ATOM 3117 N N . ASN A 1 386 ? -12.783 10.767 28.815 1.00 89.19 386 ASN A N 1
ATOM 3118 C CA . ASN A 1 386 ? -13.697 10.231 29.825 1.00 89.19 386 ASN A CA 1
ATOM 3119 C C . ASN A 1 386 ? -12.982 9.330 30.848 1.00 89.19 386 ASN A C 1
ATOM 3121 O O . ASN A 1 386 ? -13.316 9.353 32.031 1.00 89.19 386 ASN A O 1
ATOM 3125 N N . THR A 1 387 ? -11.973 8.551 30.434 1.00 85.69 387 THR A N 1
ATOM 3126 C CA . THR A 1 387 ? -11.211 7.707 31.372 1.00 85.69 387 THR A CA 1
ATOM 3127 C C . THR A 1 387 ? -10.308 8.514 32.301 1.00 85.69 387 THR A C 1
ATOM 3129 O O . THR A 1 387 ? -10.142 8.116 33.454 1.00 85.69 387 THR A O 1
ATOM 3132 N N . VAL A 1 388 ? -9.748 9.637 31.838 1.00 87.38 388 VAL A N 1
ATOM 3133 C CA . VAL A 1 388 ? -8.933 10.547 32.664 1.00 87.38 388 VAL A CA 1
ATOM 3134 C C . VAL A 1 388 ? -9.800 11.313 33.660 1.00 87.38 388 VAL A C 1
ATOM 3136 O O . VAL A 1 388 ? -9.457 11.361 34.837 1.00 87.38 388 VAL A O 1
ATOM 3139 N N . SER A 1 389 ? -10.944 11.849 33.218 1.00 86.56 389 SER A N 1
ATOM 3140 C CA . SER A 1 389 ? -11.828 12.665 34.066 1.00 86.56 389 SER A CA 1
ATOM 3141 C C . SER A 1 389 ? -12.395 11.923 35.271 1.00 86.56 389 SER A C 1
ATOM 3143 O O . SER A 1 389 ? -12.807 12.569 36.217 1.00 86.56 389 SER A O 1
ATOM 3145 N N . ALA A 1 390 ? -12.463 10.596 35.228 1.00 81.81 390 ALA A N 1
ATOM 3146 C CA . ALA A 1 390 ? -13.004 9.805 36.325 1.00 81.81 390 ALA A CA 1
ATOM 3147 C C . ALA A 1 390 ? -11.900 9.159 37.195 1.00 81.81 390 ALA A C 1
ATOM 3149 O O . ALA A 1 390 ? -12.183 8.225 37.950 1.00 81.81 390 ALA A O 1
ATOM 3150 N N . LYS A 1 391 ? -10.632 9.569 37.024 1.00 77.25 391 LYS A N 1
ATOM 3151 C CA . LYS A 1 391 ? -9.515 9.251 37.937 1.00 77.25 391 LYS A CA 1
ATOM 3152 C C . LYS A 1 391 ? -9.194 10.393 38.908 1.00 77.25 391 LYS A C 1
ATOM 3154 O O . LYS A 1 391 ? -8.593 10.111 39.939 1.00 77.25 391 LYS A O 1
ATOM 3159 N N . GLY A 1 392 ? -9.514 11.632 38.533 1.00 69.12 392 GLY A N 1
ATOM 3160 C CA . GLY A 1 392 ? -9.527 12.787 39.435 1.00 69.12 392 GLY A CA 1
ATOM 3161 C C . GLY A 1 392 ? -10.904 12.924 40.052 1.00 69.12 392 GLY A C 1
ATOM 3162 O O . GLY A 1 392 ? -10.953 13.399 41.203 1.00 69.12 392 GLY A O 1
#

Secondary structure (DSSP, 8-state):
-HHHHHHHHHHHHHHHHHHHHHHHHHHHHHHHHHS--THHHHHHHHHHHHHHHTS-HHHHHHHHHHHH--SHHHHHHHHHHHHHTT--TTTT------EEEEEEPP--SS---GGG--HHHHHHHHHS--EEEEEES---HHHHHHHHHHHHHTTSGGGG-SEEEEEEEEE-TTS-EEEEEEEEETTTTEEEEEEEE------SS----SS-HHHHHHHHHHHHHHHHHTTTS--SSHHHHHHHHHHHTS-HHHHHHHHHHHHS----EEEETTEEEEHHHHHHHHHHHHHHHHHHHHHHHHHHHHHTTSGGGGGS--TTT--SHHHHHHHHIIIIIHHHHHHHHHHHHH--SS--HHHHHHHHHHHHHHHHHHHHHHHHHHHHHHHHHTT-

Foldseek 3Di:
DVVLLVVLVVLVVLLQVLLVVLLVLLVVLLCLLPVDDPLCLVV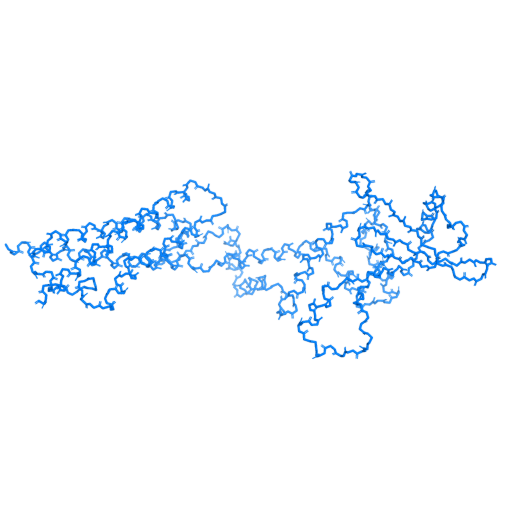LLVVLVVVVVPDPVLVVVLVVQCVVPVDPVSVVVNVVVCVVVPPPPVPDDPPAQDFPWDFDQPDPPDDDDPPDDDVVNVVVSVPDDIQTFTDRPDDDPVNVVVVVVVVVVVDDDCPQAPDFPDWGWDQDPVRWIKIKTFGQGPVVRDTDIDIDTPDDPPDDDDDPPPDPVVVVVVVVVVVVVVVVVCVPDVDDSPSNVVLVVVLVVDDVVVSVVSVVCSVPVVQPFDQDVNDTHRSLVCLLCSLVVLLVSLVSSLVSLVVSLVVVVDPCVVVDDDLLQDDDDVSLVVCCCSLAVSNLSSLVSSLSVNCPVDDDPSSVVSVVSSVSSNVSSVSSSVSSVVSNVVSVVVVD

Mean predicted aligned error: 17.12 Å

Solvent-accessible surface area (backbone atoms only — not comparable to full-atom values): 22850 Å² total; per-residue (Å²): 107,70,68,58,54,49,53,50,52,50,42,53,52,49,30,52,49,33,50,53,49,45,42,52,54,22,51,52,39,34,53,65,38,66,53,75,72,66,66,53,46,58,54,46,15,52,49,49,50,52,52,55,72,68,47,59,63,65,60,52,50,51,54,48,50,55,67,78,42,76,48,81,67,46,54,53,52,50,51,49,53,49,65,72,66,71,64,74,63,82,75,81,60,78,82,67,68,71,67,49,71,49,78,48,69,74,82,70,91,64,96,71,74,87,88,75,78,54,72,68,59,53,52,52,61,71,69,46,86,66,56,66,44,64,46,68,84,58,83,52,70,64,61,54,48,53,51,46,53,56,49,64,72,66,77,55,88,63,86,71,49,76,40,80,78,44,66,47,65,45,79,47,97,82,81,39,54,33,43,32,36,36,22,36,24,76,91,76,75,44,80,44,79,48,76,46,77,58,83,68,83,89,67,94,74,86,80,79,64,89,69,65,61,68,61,51,48,50,54,50,48,57,50,46,53,59,58,58,58,43,78,80,55,90,58,85,53,58,40,41,47,55,53,46,55,59,41,68,76,40,55,75,70,54,28,50,51,52,52,59,55,63,71,40,84,72,66,54,60,45,70,58,94,83,43,76,43,46,48,75,55,46,44,62,47,48,42,57,52,50,30,53,38,37,50,54,28,33,55,36,51,53,50,50,60,73,53,56,86,46,81,67,66,75,81,56,90,41,61,60,65,45,84,58,68,68,32,49,53,50,40,48,39,55,60,39,50,43,44,50,53,15,44,53,29,27,53,59,66,57,59,75,91,63,96,43,73,68,53,54,51,47,51,54,43,37,53,53,30,51,54,42,26,53,52,37,49,53,53,43,51,50,55,33,51,58,58,52,66,74,74,112

Nearest PDB structures (foldseek):
  3ebw-assembly1_A  TM=5.719E-01  e=7.936E-01  Periplaneta americana
  4pr9-assembly1_A  TM=2.964E-01  e=5.376E+00  Homo sapiens
  8wst-assembly1_R  TM=2.628E-01  e=8.895E+00  Homo sapiens

Radius of gyration: 37.47 Å; Cα contacts (8 Å, |Δi|>4): 336; chains: 1; bounding box: 73×70×98 Å

pLDDT: mean 70.63, std 21.34, range [29.84, 97.94]